Protein AF-0000000080110038 (afdb_homodimer)

Secondary structure (DSSP, 8-state):
--------------------------HHHHHHHHSTT--GGGTHHHHB--GGGEEEPPSSTTEEEE-SSEEEEEEEEE-SSTT-EEEEEEEEE-S-HHHHHHHHHHHHHHHHHHTT--TTBPPEEEEE-SSTTS-EEEE---SEEHHHHHHHHGGGEE--SSS----TT------TT-EEHHHHHHHHHHHHHHHHHHHHTTEE-S---GGGEEE-TT--EEE---TT-EE--STT--------GGGPPTT--HHHHHH----HHHHHHHHHHHHHHHHHT-------SHHHHHHHHHH---TTS-HHHHHHHHHTT-SSGGGSPPHHHHHHHHHHHHHTT-TTHHHHHHHHHHHHHHHHHHHHHHHHGGGS-----/--------------------------HHHHHHHHSTT--GGGTHHHHB--GGGEEEPPSSTTEEEE-SSEEEEEEEEE-SSTT-EEEEEEEEE-S-HHHHHHHHHHHHHHHHHHTT--TTBPPEEEEE-SSTTS-EEEE---SEEHHHHHHHHGGGEE--SSS----TT------TT-EEHHHHHHHHHHHHHHHHHHHHTTEE-S---GGGEEE-TT--EEE---TT-EE--STT----S---GGGPPTT--HHHHHH----HHHHHHHHHHHHHHHHHT-------SHHHHHHHHHH----SS-HHHHHHHHHTT-SSGGGSPPHHHHHHHHHHHHHTT-TTHHHHHHHHHHHHHHHHHHHHHHHHGGGS-----

Solvent-accessible surface area (backbone atoms only — not comparable to full-atom values): 41569 Å² total; per-residue (Å²): 137,82,79,77,78,78,75,78,75,76,80,72,78,71,69,67,74,66,75,66,68,70,75,69,67,62,74,59,54,68,52,39,66,57,41,89,69,65,51,62,71,81,44,38,86,73,27,57,45,63,69,87,34,54,41,68,46,70,85,89,82,17,67,73,47,76,56,98,52,29,42,30,30,35,26,34,38,37,48,75,52,74,84,45,68,41,77,27,27,34,38,35,40,46,89,43,68,72,32,36,52,33,48,51,47,21,50,45,51,42,53,59,42,58,76,62,71,49,50,27,39,56,49,62,54,28,30,25,63,91,43,76,81,60,39,34,43,30,25,62,63,61,68,45,32,42,35,60,50,46,68,71,31,54,87,63,53,42,80,54,70,89,77,57,67,65,34,80,79,58,70,88,76,58,61,62,94,57,36,36,40,65,50,53,46,50,49,53,27,39,52,25,47,30,53,32,51,34,48,74,72,35,35,32,49,72,53,58,41,41,76,34,24,27,26,34,66,66,70,45,47,22,43,46,71,45,49,66,39,40,71,56,53,69,87,80,65,54,50,64,63,64,65,57,75,90,68,57,52,61,40,49,26,67,52,38,76,75,57,23,37,78,45,68,40,36,43,33,26,11,46,24,52,38,50,49,23,60,28,50,67,51,62,86,71,83,34,72,41,71,66,45,44,53,51,49,52,74,77,42,70,57,71,60,50,57,70,68,54,51,53,51,40,52,38,24,62,43,86,55,54,84,63,25,60,50,40,62,52,43,29,50,54,34,48,54,57,36,43,55,45,11,80,52,43,53,58,50,51,50,52,53,40,52,54,47,35,52,52,54,53,51,52,43,49,59,64,51,61,47,67,63,74,74,71,86,121,136,79,79,76,76,77,74,76,73,74,79,72,79,69,68,68,75,66,75,65,68,69,74,70,69,61,72,59,56,68,53,38,65,57,38,92,71,64,50,62,72,82,44,38,84,73,26,56,44,64,67,86,34,55,42,70,45,70,84,88,82,17,68,73,47,75,59,96,54,28,43,30,29,36,25,36,39,37,48,73,52,72,85,46,69,40,75,25,26,33,35,35,42,48,87,46,67,71,34,37,53,32,48,51,47,20,48,46,52,43,54,59,43,56,77,62,71,50,51,25,39,56,48,65,54,31,29,27,64,89,44,78,83,60,37,33,44,31,26,62,62,63,67,46,32,41,34,59,49,46,66,72,31,53,87,64,53,42,80,53,70,87,78,57,66,65,33,79,79,56,69,87,76,56,59,62,92,56,38,36,40,65,50,53,46,51,50,52,28,39,51,24,46,30,52,33,52,33,50,75,71,35,34,33,48,74,53,59,41,40,75,32,25,27,25,34,65,66,69,45,48,23,42,45,72,45,50,65,38,41,70,56,54,72,91,80,67,51,51,65,62,63,62,56,76,90,69,57,52,60,40,48,27,68,52,38,76,75,55,21,38,78,44,69,42,34,43,33,25,12,46,26,51,39,49,48,24,58,28,50,67,51,65,86,71,82,34,70,42,71,67,46,46,53,53,49,49,74,76,44,69,57,72,61,49,56,70,68,54,52,52,51,39,52,39,24,61,44,86,54,54,84,63,25,59,49,40,61,51,45,30,50,53,34,49,54,56,38,45,54,44,11,81,54,42,52,57,50,52,51,52,53,40,52,53,46,35,52,51,54,54,50,52,43,49,60,64,51,60,44,67,65,72,76,72,85,121

Radius of gyration: 30.17 Å; Cα contacts (8 Å, |Δi|>4): 1160; chains: 2; bounding box: 78×91×101 Å

Structure (mmCIF, N/CA/C/O backbone):
data_AF-0000000080110038-model_v1
#
loop_
_entity.id
_entity.type
_entity.pdbx_description
1 polymer 'Protein kinase domain-containing protein'
#
loop_
_atom_site.group_PDB
_atom_site.id
_atom_site.type_symbol
_atom_site.label_atom_id
_atom_site.label_alt_id
_atom_site.label_comp_id
_atom_site.label_asym_id
_atom_site.label_entity_id
_atom_site.label_seq_id
_atom_site.pdbx_PDB_ins_code
_atom_site.Cartn_x
_atom_site.Cartn_y
_atom_site.Cartn_z
_atom_site.occupancy
_atom_site.B_iso_or_equiv
_atom_site.auth_seq_id
_atom_site.auth_comp_id
_atom_site.auth_asym_id
_atom_site.auth_atom_id
_atom_site.pdbx_PDB_model_num
ATOM 1 N N . MET A 1 1 ? 53.844 -10.695 28.797 1 21.86 1 MET A N 1
ATOM 2 C CA . MET A 1 1 ? 53.062 -9.789 27.969 1 21.86 1 MET A CA 1
ATOM 3 C C . MET A 1 1 ? 51.594 -10.203 27.922 1 21.86 1 MET A C 1
ATOM 5 O O . MET A 1 1 ? 51.25 -11.141 27.203 1 21.86 1 MET A O 1
ATOM 9 N N . GLN A 1 2 ? 50.812 -10.141 28.859 1 22.25 2 GLN A N 1
ATOM 10 C CA . GLN A 1 2 ? 49.688 -10.859 29.438 1 22.25 2 GLN A CA 1
ATOM 11 C C . GLN A 1 2 ? 48.375 -10.438 28.766 1 22.25 2 GLN A C 1
ATOM 13 O O . GLN A 1 2 ? 48.031 -9.25 28.75 1 22.25 2 GLN A O 1
ATOM 18 N N . CYS A 1 3 ? 47.844 -11.117 27.672 1 21.92 3 CYS A N 1
ATOM 19 C CA . CYS A 1 3 ? 46.719 -10.867 26.75 1 21.92 3 CYS A CA 1
ATOM 20 C C . CYS A 1 3 ? 45.406 -10.711 27.5 1 21.92 3 CYS A C 1
ATOM 22 O O . CYS A 1 3 ? 45 -11.625 28.203 1 21.92 3 CYS A O 1
ATOM 24 N N . ARG A 1 4 ? 45.094 -9.531 27.984 1 19.7 4 ARG A N 1
ATOM 25 C CA . ARG A 1 4 ? 43.969 -9.266 28.875 1 19.7 4 ARG A CA 1
ATOM 26 C C . ARG A 1 4 ? 42.688 -9.844 28.312 1 19.7 4 ARG A C 1
ATOM 28 O O . ARG A 1 4 ? 42.375 -9.641 27.141 1 19.7 4 ARG A O 1
ATOM 35 N N . LYS A 1 5 ? 42.094 -10.812 28.922 1 21.44 5 LYS A N 1
ATOM 36 C CA . LYS A 1 5 ? 40.875 -11.648 28.859 1 21.44 5 LYS A CA 1
ATOM 37 C C . LYS A 1 5 ? 39.625 -10.789 28.812 1 21.44 5 LYS A C 1
ATOM 39 O O . LYS A 1 5 ? 39.344 -10.047 29.75 1 21.44 5 LYS A O 1
ATOM 44 N N . TYR A 1 6 ? 39.281 -10.047 27.688 1 19.58 6 TYR A N 1
ATOM 45 C CA . TYR A 1 6 ? 38.188 -9.102 27.594 1 19.58 6 TYR A CA 1
ATOM 46 C C . TYR A 1 6 ? 36.875 -9.711 28.109 1 19.58 6 TYR A C 1
ATOM 48 O O . TYR A 1 6 ? 36.531 -10.836 27.75 1 19.58 6 TYR A O 1
ATOM 56 N N . ALA A 1 7 ? 36.531 -9.453 29.281 1 20.72 7 ALA A N 1
ATOM 57 C CA . ALA A 1 7 ? 35.375 -9.906 30.062 1 20.72 7 ALA A CA 1
ATOM 58 C C . ALA A 1 7 ? 34.094 -9.875 29.25 1 20.72 7 ALA A C 1
ATOM 60 O O . ALA A 1 7 ? 33.844 -8.922 28.516 1 20.72 7 ALA A O 1
ATOM 61 N N . ALA A 1 8 ? 33.438 -10.977 28.938 1 22.22 8 ALA A N 1
ATOM 62 C CA . ALA A 1 8 ? 32.188 -11.359 28.281 1 22.22 8 ALA A CA 1
ATOM 63 C C . ALA A 1 8 ? 31.016 -10.578 28.844 1 22.22 8 ALA A C 1
ATOM 65 O O . ALA A 1 8 ? 30.625 -10.75 30 1 22.22 8 ALA A O 1
ATOM 66 N N . ILE A 1 9 ? 31.062 -9.289 28.875 1 21.86 9 ILE A N 1
ATOM 67 C CA . ILE A 1 9 ? 29.922 -8.656 29.547 1 21.86 9 ILE A CA 1
ATOM 68 C C . ILE A 1 9 ? 28.625 -9.305 29.078 1 21.86 9 ILE A C 1
ATOM 70 O O . ILE A 1 9 ? 28.422 -9.508 27.875 1 21.86 9 ILE A O 1
ATOM 74 N N . LYS A 1 10 ? 27.953 -9.977 29.922 1 24.2 10 LYS A N 1
ATOM 75 C CA . LYS A 1 10 ? 26.672 -10.672 29.969 1 24.2 10 LYS A CA 1
ATOM 76 C C . LYS A 1 10 ? 25.562 -9.828 29.344 1 24.2 10 LYS A C 1
ATOM 78 O O . LYS A 1 10 ? 25.453 -8.633 29.609 1 24.2 10 LYS A O 1
ATOM 83 N N . SER A 1 11 ? 25.172 -10.172 28.141 1 22.53 11 SER A N 1
ATOM 84 C CA . SER A 1 11 ? 24.219 -9.617 27.188 1 22.53 11 SER A CA 1
ATOM 85 C C . SER A 1 11 ? 22.922 -9.211 27.875 1 22.53 11 SER A C 1
ATOM 87 O O . SER A 1 11 ? 22.234 -10.055 28.453 1 22.53 11 SER A O 1
ATOM 89 N N . ASN A 1 12 ? 22.891 -8.195 28.672 1 23.95 12 ASN A N 1
ATOM 90 C CA . ASN A 1 12 ? 21.719 -7.668 29.359 1 23.95 12 ASN A CA 1
ATOM 91 C C . ASN A 1 12 ? 20.453 -7.836 28.516 1 23.95 12 ASN A C 1
ATOM 93 O O . ASN A 1 12 ? 20.484 -7.707 27.297 1 23.95 12 ASN A O 1
ATOM 97 N N . ASP A 1 13 ? 19.438 -8.383 29.109 1 24.17 13 ASP A N 1
ATOM 98 C CA . ASP A 1 13 ? 18.078 -8.828 28.797 1 24.17 13 ASP A CA 1
ATOM 99 C C . ASP A 1 13 ? 17.266 -7.715 28.156 1 24.17 13 ASP A C 1
ATOM 101 O O . ASP A 1 13 ? 16.781 -6.812 28.844 1 24.17 13 ASP A O 1
ATOM 105 N N . VAL A 1 14 ? 17.766 -7.012 27.297 1 25.16 14 VAL A N 1
ATOM 106 C CA . VAL A 1 14 ? 16.938 -5.93 26.781 1 25.16 14 VAL A CA 1
ATOM 107 C C . VAL A 1 14 ? 15.531 -6.461 26.484 1 25.16 14 VAL A C 1
ATOM 109 O O . VAL A 1 14 ? 15.352 -7.312 25.609 1 25.16 14 VAL A O 1
ATOM 112 N N . GLU A 1 15 ? 14.766 -6.508 27.516 1 25.23 15 GLU A N 1
ATOM 113 C CA . GLU A 1 15 ? 13.344 -6.805 27.406 1 25.23 15 GLU A CA 1
ATOM 114 C C . GLU A 1 15 ? 12.742 -6.188 26.141 1 25.23 15 GLU A C 1
ATOM 116 O O . GLU A 1 15 ? 12.961 -5.008 25.859 1 25.23 15 GLU A O 1
ATOM 121 N N . MET A 1 16 ? 12.719 -6.941 25.234 1 24.08 16 MET A N 1
ATOM 122 C CA . MET A 1 16 ? 12.07 -6.516 24 1 24.08 16 MET A CA 1
ATOM 123 C C . MET A 1 16 ? 10.867 -5.633 24.297 1 24.08 16 MET A C 1
ATOM 125 O O . MET A 1 16 ? 9.984 -6.012 25.078 1 24.08 16 MET A O 1
ATOM 129 N N . PRO A 1 17 ? 11.055 -4.363 24.281 1 23.19 17 PRO A N 1
ATOM 130 C CA . PRO A 1 17 ? 9.875 -3.588 24.672 1 23.19 17 PRO A CA 1
ATOM 131 C C . PRO A 1 17 ? 8.57 -4.172 24.125 1 23.19 17 PRO A C 1
ATOM 133 O O . PRO A 1 17 ? 8.555 -4.715 23.016 1 23.19 17 PRO A O 1
ATOM 136 N N . LYS A 1 18 ? 7.719 -4.672 24.969 1 24.03 18 LYS A N 1
ATOM 137 C CA . LYS A 1 18 ? 6.344 -5.098 24.719 1 24.03 18 LYS A CA 1
ATOM 138 C C . LYS A 1 18 ? 5.668 -4.199 23.688 1 24.03 18 LYS A C 1
ATOM 140 O O . LYS A 1 18 ? 5.777 -2.973 23.75 1 24.03 18 LYS A O 1
ATOM 145 N N . ILE A 1 19 ? 5.66 -4.723 22.578 1 24.39 19 ILE A N 1
ATOM 146 C CA . ILE A 1 19 ? 4.77 -4.031 21.656 1 24.39 19 ILE A CA 1
ATOM 147 C C . ILE A 1 19 ? 3.566 -3.479 22.422 1 24.39 19 ILE A C 1
ATOM 149 O O . ILE A 1 19 ? 2.793 -4.238 23 1 24.39 19 ILE A O 1
ATOM 153 N N . GLN A 1 20 ? 3.809 -2.5 23.188 1 24.52 20 GLN A N 1
ATOM 154 C CA . GLN A 1 20 ? 2.674 -1.902 23.891 1 24.52 20 GLN A CA 1
ATOM 155 C C . GLN A 1 20 ? 1.391 -2.047 23.078 1 24.52 20 GLN A C 1
ATOM 157 O O . GLN A 1 20 ? 1.378 -1.779 21.875 1 24.52 20 GLN A O 1
ATOM 162 N N . GLY A 1 21 ? 0.607 -2.979 23.484 1 25.91 21 GLY A N 1
ATOM 163 C CA . GLY A 1 21 ? -0.788 -3.059 23.078 1 25.91 21 GLY A CA 1
ATOM 164 C C . GLY A 1 21 ? -1.398 -1.705 22.766 1 25.91 21 GLY A C 1
ATOM 165 O O . GLY A 1 21 ? -1.297 -0.773 23.562 1 25.91 21 GLY A O 1
ATOM 166 N N . GLU A 1 22 ? -1.108 -1.292 21.578 1 28.08 22 GLU A N 1
ATOM 167 C CA . GLU A 1 22 ? -1.799 -0.032 21.328 1 28.08 22 GLU A CA 1
ATOM 168 C C . GLU A 1 22 ? -3.09 0.066 22.125 1 28.08 22 GLU A C 1
ATOM 170 O O . GLU A 1 22 ? -3.898 -0.865 22.141 1 28.08 22 GLU A O 1
ATOM 175 N N . ASP A 1 23 ? -3 0.612 23.219 1 27.19 23 ASP A N 1
ATOM 176 C CA . ASP A 1 23 ? -4.207 1.062 23.906 1 27.19 23 ASP A CA 1
ATOM 177 C C . ASP A 1 23 ? -5.316 1.393 22.906 1 27.19 23 ASP A C 1
ATOM 179 O O . ASP A 1 23 ? -5.148 2.266 22.062 1 27.19 23 ASP A O 1
ATOM 183 N N . ASN A 1 24 ? -5.891 0.31 22.422 1 28.8 24 ASN A N 1
ATOM 184 C CA . ASN A 1 24 ? -7.156 0.442 21.703 1 28.8 24 ASN A CA 1
ATOM 185 C C . ASN A 1 24 ? -8.016 1.562 22.281 1 28.8 24 ASN A C 1
ATOM 187 O O . ASN A 1 24 ? -8.688 1.37 23.297 1 28.8 24 ASN A O 1
ATOM 191 N N . PRO A 1 25 ? -7.477 2.617 22.531 1 29.38 25 PRO A N 1
ATOM 192 C CA . PRO A 1 25 ? -8.445 3.518 23.156 1 29.38 25 PRO A CA 1
ATOM 193 C C . PRO A 1 25 ? -9.883 3.232 22.734 1 29.38 25 PRO A C 1
ATOM 195 O O . PRO A 1 25 ? -10.109 2.637 21.672 1 29.38 25 PRO A O 1
ATOM 198 N N . SER A 1 26 ? -10.984 3.564 23.531 1 28.95 26 SER A N 1
ATOM 199 C CA . SER A 1 26 ? -12.359 3.117 23.75 1 28.95 26 SER A CA 1
ATOM 200 C C . SER A 1 26 ? -13.148 3.107 22.453 1 28.95 26 SER A C 1
ATOM 202 O O . SER A 1 26 ? -13.008 4.012 21.625 1 28.95 26 SER A O 1
ATOM 204 N N . GLU A 1 27 ? -13.664 1.996 21.938 1 33.22 27 GLU A N 1
ATOM 205 C CA . GLU A 1 27 ? -14.93 1.735 21.266 1 33.22 27 GLU A CA 1
ATOM 206 C C . GLU A 1 27 ? -15.898 2.904 21.438 1 33.22 27 GLU A C 1
ATOM 208 O O . GLU A 1 27 ? -16.75 3.141 20.578 1 33.22 27 GLU A O 1
ATOM 213 N N . GLU A 1 28 ? -15.641 3.531 22.5 1 32.41 28 GLU A N 1
ATOM 214 C CA . GLU A 1 28 ? -16.594 4.562 22.906 1 32.41 28 GLU A CA 1
ATOM 215 C C . GLU A 1 28 ? -16.453 5.812 22.047 1 32.41 28 GLU A C 1
ATOM 217 O O . GLU A 1 28 ? -17.453 6.434 21.672 1 32.41 28 GLU A O 1
ATOM 222 N N . ILE A 1 29 ? -15.242 6.145 21.734 1 34.75 29 ILE A N 1
ATOM 223 C CA . ILE A 1 29 ? -15.117 7.41 21.031 1 34.75 29 ILE A CA 1
ATOM 224 C C . ILE A 1 29 ? -15.477 7.215 19.562 1 34.75 29 ILE A C 1
ATOM 226 O O . ILE A 1 29 ? -16.047 8.109 18.922 1 34.75 29 ILE A O 1
ATOM 230 N N . SER A 1 30 ? -14.945 6.094 18.969 1 34.97 30 SER A N 1
ATOM 231 C CA . SER A 1 30 ? -15.273 5.812 17.578 1 34.97 30 SER A CA 1
ATOM 232 C C . SER A 1 30 ? -16.781 5.801 17.359 1 34.97 30 SER A C 1
ATOM 234 O O . SER A 1 30 ? -17.266 6.285 16.328 1 34.97 30 SER A O 1
ATOM 236 N N . THR A 1 31 ? -17.438 5.199 18.281 1 34.62 31 THR A N 1
ATOM 237 C CA . THR A 1 31 ? -18.906 5.188 18.266 1 34.62 31 THR A CA 1
ATOM 238 C C . THR A 1 31 ? -19.453 6.594 18.484 1 34.62 31 THR A C 1
ATOM 240 O O . THR A 1 31 ? -20.531 6.922 17.984 1 34.62 31 THR A O 1
ATOM 243 N N . LYS A 1 32 ? -18.719 7.344 19.172 1 35.5 32 LYS A N 1
ATOM 244 C CA . LYS A 1 32 ? -19.328 8.625 19.547 1 35.5 32 LYS A CA 1
ATOM 245 C C . LYS A 1 32 ? -19.328 9.594 18.375 1 35.5 32 LYS A C 1
ATOM 247 O O . LYS A 1 32 ? -20.234 10.406 18.234 1 35.5 32 LYS A O 1
ATOM 252 N N . VAL A 1 33 ? -18.312 9.609 17.609 1 37.69 33 VAL A N 1
ATOM 253 C CA . VAL A 1 33 ? -18.297 10.586 16.516 1 37.69 33 VAL A CA 1
ATOM 254 C C . VAL A 1 33 ? -19.344 10.203 15.469 1 37.69 33 VAL A C 1
ATOM 256 O O . VAL A 1 33 ? -19.891 11.07 14.781 1 37.69 33 VAL A O 1
ATOM 259 N N . ALA A 1 34 ? -19.438 8.914 15.148 1 35.72 34 ALA A N 1
ATOM 260 C CA . ALA A 1 34 ? -20.391 8.453 14.148 1 35.72 34 ALA A CA 1
ATOM 261 C C . ALA A 1 34 ? -21.812 8.906 14.492 1 35.72 34 ALA A C 1
ATOM 263 O O . ALA A 1 34 ? -22.688 8.93 13.625 1 35.72 34 ALA A O 1
ATOM 264 N N . ASP A 1 35 ? -22.203 8.727 15.688 1 37.09 35 ASP A N 1
ATOM 265 C CA . ASP A 1 35 ? -23.578 9.102 16.016 1 37.09 35 ASP A CA 1
ATOM 266 C C . ASP A 1 35 ? -23.75 10.617 15.961 1 37.09 35 ASP A C 1
ATOM 268 O O . ASP A 1 35 ? -22.969 11.367 16.547 1 37.09 35 ASP A O 1
ATOM 272 N N . ASN A 1 36 ? -24.188 11.172 14.766 1 44.72 36 ASN A N 1
ATOM 273 C CA . ASN A 1 36 ? -24.703 12.539 14.688 1 44.72 36 ASN A CA 1
ATOM 274 C C . ASN A 1 36 ? -24.938 13.133 16.078 1 44.72 36 ASN A C 1
ATOM 276 O O . ASN A 1 36 ? -25.719 14.078 16.219 1 44.72 36 ASN A O 1
ATOM 280 N N . LYS A 1 37 ? -24.453 12.375 17.062 1 54.19 37 LYS A N 1
ATOM 281 C CA . LYS A 1 37 ? -24.891 12.805 18.391 1 54.19 37 LYS A CA 1
ATOM 282 C C . LYS A 1 37 ? -23.812 13.625 19.078 1 54.19 37 LYS A C 1
ATOM 284 O O . LYS A 1 37 ? -23.906 13.906 20.281 1 54.19 37 LYS A O 1
ATOM 289 N N . ILE A 1 38 ? -22.641 13.938 18.172 1 65.44 38 ILE A N 1
ATOM 290 C CA . ILE A 1 38 ? -21.656 14.719 18.906 1 65.44 38 ILE A CA 1
ATOM 291 C C . ILE A 1 38 ? -21.969 16.203 18.781 1 65.44 38 ILE A C 1
ATOM 293 O O . ILE A 1 38 ? -22.203 16.703 17.672 1 65.44 38 ILE A O 1
ATOM 297 N N . SER A 1 39 ? -22.203 16.703 19.828 1 82.75 39 SER A N 1
ATOM 298 C CA . SER A 1 39 ? -22.5 18.141 19.906 1 82.75 39 SER A CA 1
ATOM 299 C C . SER A 1 39 ? -21.359 18.906 20.547 1 82.75 39 SER A C 1
ATOM 301 O O . SER A 1 39 ? -20.609 18.359 21.359 1 82.75 39 SER A O 1
ATOM 303 N N . TYR A 1 40 ? -21.141 20.062 20.016 1 87.62 40 TYR A N 1
ATOM 304 C CA . TYR A 1 40 ? -20.125 20.938 20.578 1 87.62 40 TYR A CA 1
ATOM 305 C C . TYR A 1 40 ? -20.312 21.125 22.078 1 87.62 40 TYR A C 1
ATOM 307 O O . TYR A 1 40 ? -19.375 21.438 22.797 1 87.62 40 TYR A O 1
ATOM 315 N N . GLU A 1 41 ? -21.453 20.828 22.516 1 87.62 41 GLU A N 1
ATOM 316 C CA . GLU A 1 41 ? -21.75 21.016 23.922 1 87.62 41 GLU A CA 1
ATOM 317 C C . GLU A 1 41 ? -20.859 20.141 24.812 1 87.62 41 GLU A C 1
ATOM 319 O O . GLU A 1 41 ? -20.5 20.531 25.906 1 87.62 41 GLU A O 1
ATOM 324 N N . GLN A 1 42 ? -20.531 19.047 24.297 1 88.81 42 GLN A N 1
ATOM 325 C CA . GLN A 1 42 ? -19.688 18.125 25.062 1 88.81 42 GLN A CA 1
ATOM 326 C C . GLN A 1 42 ? -18.25 18.672 25.172 1 88.81 42 GLN A C 1
ATOM 328 O O . GLN A 1 42 ? -17.5 18.25 26.062 1 88.81 42 GLN A O 1
ATOM 333 N N . TYR A 1 43 ? -17.953 19.641 24.312 1 90.62 43 TYR A N 1
ATOM 334 C CA . TYR A 1 43 ? -16.578 20.141 24.266 1 90.62 43 TYR A CA 1
ATOM 335 C C . TYR A 1 43 ? -16.516 21.578 24.75 1 90.62 43 TYR A C 1
ATOM 337 O O . TYR A 1 43 ? -15.422 22.141 24.891 1 90.62 43 TYR A O 1
ATOM 345 N N . ARG A 1 44 ? -17.609 22.156 25.078 1 90.19 44 ARG A N 1
ATOM 346 C CA . ARG A 1 44 ? -17.703 23.578 25.422 1 90.19 44 ARG A CA 1
ATOM 347 C C . ARG A 1 44 ? -16.844 23.906 26.641 1 90.19 44 ARG A C 1
ATOM 349 O O . ARG A 1 44 ? -16.156 24.938 26.672 1 90.19 44 ARG A O 1
ATOM 356 N N . GLU A 1 45 ? -16.891 23.094 27.641 1 88.56 45 GLU A N 1
ATOM 357 C CA . GLU A 1 45 ? -16.141 23.344 28.859 1 88.56 45 GLU A CA 1
ATOM 358 C C . GLU A 1 45 ? -14.641 23.375 28.578 1 88.56 45 GLU A C 1
ATOM 360 O O . GLU A 1 45 ? -13.906 24.172 29.172 1 88.56 45 GLU A O 1
ATOM 365 N N . ARG A 1 46 ? -14.281 22.594 27.703 1 89.75 46 ARG A N 1
ATOM 366 C CA . ARG A 1 46 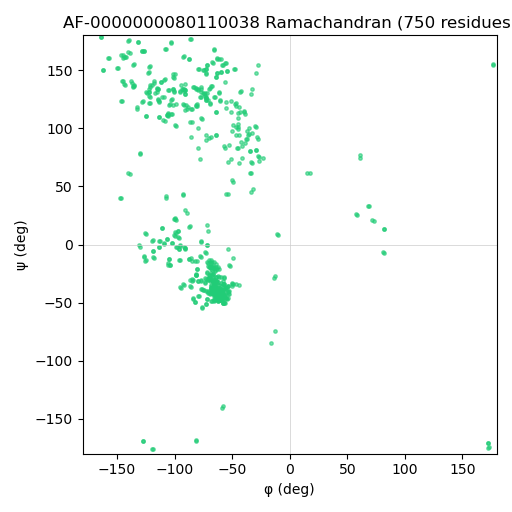? -12.867 22.422 27.422 1 89.75 46 ARG A CA 1
ATOM 367 C C . ARG A 1 46 ? -12.367 23.484 26.453 1 89.75 46 ARG A C 1
ATOM 369 O O . ARG A 1 46 ? -11.227 23.938 26.547 1 89.75 46 ARG A O 1
ATOM 376 N N . PHE A 1 47 ? -13.273 23.984 25.531 1 92.88 47 PHE A N 1
ATOM 377 C CA . PHE A 1 47 ? -12.703 24.703 24.406 1 92.88 47 PHE A CA 1
ATOM 378 C C . PHE A 1 47 ? -13.336 26.078 24.266 1 92.88 47 PHE A C 1
ATOM 380 O O . PHE A 1 47 ? -12.82 26.938 23.531 1 92.88 47 PHE A O 1
ATOM 387 N N . GLU A 1 48 ? -14.359 26.344 24.969 1 93 48 GLU A N 1
ATOM 388 C CA . GLU A 1 48 ? -15 27.641 24.812 1 93 48 GLU A CA 1
ATOM 389 C C . GLU A 1 48 ? -14.133 28.766 25.375 1 93 48 GLU A C 1
ATOM 391 O O . GLU A 1 48 ? -13.609 28.641 26.484 1 93 48 GLU A O 1
ATOM 396 N N . ILE A 1 49 ? -14 29.797 24.641 1 91.12 49 ILE A N 1
ATOM 397 C CA . ILE A 1 49 ? -13.234 30.969 25.031 1 91.12 49 ILE A CA 1
ATOM 398 C C . ILE A 1 49 ? -14.141 32.188 25.062 1 91.12 49 ILE A C 1
ATOM 400 O O . ILE A 1 49 ? -14.992 32.375 24.188 1 91.12 49 ILE A O 1
ATOM 404 N N . ASP A 1 50 ? -13.945 32.938 26.062 1 90.12 50 ASP A N 1
ATOM 405 C CA . ASP A 1 50 ? -14.656 34.219 26.094 1 90.12 50 ASP A CA 1
ATOM 406 C C . ASP A 1 50 ? -14.141 35.188 25.016 1 90.12 50 ASP A C 1
ATOM 408 O O . ASP A 1 50 ? -12.93 35.344 24.859 1 90.12 50 ASP A O 1
ATOM 412 N N . ARG A 1 51 ? -15.062 35.812 24.375 1 90.88 51 ARG A N 1
ATOM 413 C CA . ARG A 1 51 ? -14.711 36.688 23.25 1 90.88 51 ARG A CA 1
ATOM 414 C C . ARG A 1 51 ? -13.758 37.781 23.688 1 90.88 51 ARG A C 1
ATOM 416 O O . ARG A 1 51 ? -12.891 38.219 22.922 1 90.88 51 ARG A O 1
ATOM 423 N N . GLU A 1 52 ? -13.797 38.25 24.859 1 89.31 52 GLU A N 1
ATOM 424 C CA . GLU A 1 52 ? -13.008 39.344 25.375 1 89.31 52 GLU A CA 1
ATOM 425 C C . GLU A 1 52 ? -11.531 39 25.5 1 89.31 52 GLU A C 1
ATOM 427 O O . GLU A 1 52 ? -10.672 39.875 25.531 1 89.31 52 GLU A O 1
ATOM 432 N N . ARG A 1 53 ? -11.297 37.719 25.5 1 90.44 53 ARG A N 1
ATOM 433 C CA . ARG A 1 53 ? -9.93 37.281 25.672 1 90.44 53 ARG A CA 1
ATOM 434 C C . ARG A 1 53 ? -9.172 37.25 24.359 1 90.44 53 ARG A C 1
ATOM 436 O O . ARG A 1 53 ? -7.957 37.062 24.328 1 90.44 53 ARG A O 1
ATOM 443 N N . LEU A 1 54 ? -9.898 37.375 23.297 1 91.06 54 LEU A N 1
ATOM 444 C CA . LEU A 1 54 ? -9.297 37.281 21.984 1 91.06 54 LEU A CA 1
ATOM 445 C C . LEU A 1 54 ? -9.188 38.688 21.344 1 91.06 54 LEU A C 1
ATOM 447 O O . LEU A 1 54 ? -10.195 39.375 21.188 1 91.06 54 LEU A O 1
ATOM 451 N N . LYS A 1 55 ? -7.969 39.094 21.031 1 89.75 55 LYS A N 1
ATOM 452 C CA . LYS A 1 55 ? -7.738 40.375 20.375 1 89.75 55 LYS A CA 1
ATOM 453 C C . LYS A 1 55 ? -7.016 40.188 19.047 1 89.75 55 LYS A C 1
ATOM 455 O O . LYS A 1 55 ? -5.898 39.656 19.016 1 89.75 55 LYS A O 1
ATOM 460 N N . ILE A 1 56 ? -7.609 40.625 18.031 1 86.75 56 ILE A N 1
ATOM 461 C CA . ILE A 1 56 ? -6.988 40.562 16.719 1 86.75 56 ILE A CA 1
ATOM 462 C C . ILE A 1 56 ? -5.84 41.562 16.625 1 86.75 56 ILE A C 1
ATOM 464 O O . ILE A 1 56 ? -5.992 42.719 17.016 1 86.75 56 ILE A O 1
ATOM 468 N N . VAL A 1 57 ? -4.75 41.062 16.312 1 81.88 57 VAL A N 1
ATOM 469 C CA . VAL A 1 57 ? -3.6 41.938 16.141 1 81.88 57 VAL A CA 1
ATOM 470 C C . VAL A 1 57 ? -3.879 42.938 15.023 1 81.88 57 VAL A C 1
ATOM 472 O O . VAL A 1 57 ? -4.43 42.594 13.984 1 81.88 57 VAL A O 1
ATOM 475 N N . PRO A 1 58 ? -3.758 44.219 15.328 1 71 58 PRO A N 1
ATOM 476 C CA . PRO A 1 58 ? -4.113 45.281 14.367 1 71 58 PRO A CA 1
ATOM 477 C C . PRO A 1 58 ? -3.506 45.031 12.984 1 71 58 PRO A C 1
ATOM 479 O O . PRO A 1 58 ? -2.465 44.375 12.867 1 71 58 PRO A O 1
ATOM 482 N N . ILE A 1 59 ? -4.285 45.594 11.812 1 60.62 59 ILE A N 1
ATOM 483 C CA . ILE A 1 59 ? -3.963 45.594 10.391 1 60.62 59 ILE A CA 1
ATOM 484 C C . ILE A 1 59 ? -2.691 46.406 10.148 1 60.62 59 ILE A C 1
ATOM 486 O O . ILE A 1 59 ? -2.404 47.344 10.891 1 60.62 59 ILE A O 1
ATOM 490 N N . PRO A 1 60 ? -1.965 46.094 8.812 1 56.12 60 PRO A N 1
ATOM 491 C CA . PRO A 1 60 ? -2.014 45.188 7.66 1 56.12 60 PRO A CA 1
ATOM 492 C C . PRO A 1 60 ? -1.443 43.812 7.973 1 56.12 60 PRO A C 1
ATOM 494 O O . PRO A 1 60 ? -1.603 42.875 7.18 1 56.12 60 PRO A O 1
ATOM 497 N N . MET A 1 61 ? -0.838 43.719 9.094 1 52.44 61 MET A N 1
ATOM 498 C CA . MET A 1 61 ? 0.121 42.656 9.328 1 52.44 61 MET A CA 1
ATOM 499 C C . MET A 1 61 ? -0.579 41.406 9.852 1 52.44 61 MET A C 1
ATOM 501 O O . MET A 1 61 ? 0.067 40.375 10.102 1 52.44 61 MET A O 1
ATOM 505 N N . ASN A 1 62 ? -2.027 41.375 9.688 1 69.94 62 ASN A N 1
ATOM 506 C CA . ASN A 1 62 ? -2.57 40.375 10.602 1 69.94 62 ASN A CA 1
ATOM 507 C C . ASN A 1 62 ? -3.309 39.25 9.844 1 69.94 62 ASN A C 1
ATOM 509 O O . ASN A 1 62 ? -3.715 38.25 10.445 1 69.94 62 ASN A O 1
ATOM 513 N N . LYS A 1 63 ? -3.377 39.531 8.539 1 79.44 63 LYS A N 1
ATOM 514 C CA . LYS A 1 63 ? -4.094 38.5 7.793 1 79.44 63 LYS A CA 1
ATOM 515 C C . LYS A 1 63 ? -3.16 37.344 7.402 1 79.44 63 LYS A C 1
ATOM 517 O O . LYS A 1 63 ? -2.137 37.562 6.754 1 79.44 63 LYS A O 1
ATOM 522 N N . LEU A 1 64 ? -3.432 36.25 7.891 1 82.19 64 LEU A N 1
ATOM 523 C CA . LEU A 1 64 ? -2.613 35.062 7.617 1 82.19 64 LEU A CA 1
ATOM 524 C C . LEU A 1 64 ? -3.057 34.406 6.328 1 82.19 64 LEU A C 1
ATOM 526 O O . LEU A 1 64 ? -2.25 33.75 5.656 1 82.19 64 LEU A O 1
ATOM 530 N N . GLY A 1 65 ? -4.273 34.5 6.02 1 78.44 65 GLY A N 1
ATOM 531 C CA . GLY A 1 65 ? -4.797 33.875 4.816 1 78.44 65 GLY A CA 1
ATOM 532 C C . GLY A 1 65 ? -6.297 34.031 4.664 1 78.44 65 GLY A C 1
ATOM 533 O O . GLY A 1 65 ? -6.996 34.344 5.633 1 78.44 65 GLY A O 1
ATOM 534 N N . GLU A 1 66 ? -6.707 33.969 3.404 1 76.94 66 GLU A N 1
ATOM 535 C CA . GLU A 1 66 ? -8.133 34 3.096 1 76.94 66 GLU A CA 1
ATOM 536 C C . GLU A 1 66 ? -8.531 32.812 2.195 1 76.94 66 GLU A C 1
ATOM 538 O O . GLU A 1 66 ? -7.832 32.5 1.229 1 76.94 66 GLU A O 1
ATOM 543 N N . GLY A 1 67 ? -9.492 32.062 2.713 1 67.12 67 GLY A N 1
ATOM 544 C CA . GLY A 1 67 ? -10.031 30.984 1.907 1 67.12 67 GLY A CA 1
ATOM 545 C C . GLY A 1 67 ? -11.516 31.125 1.637 1 67.12 67 GLY A C 1
ATOM 546 O O . GLY A 1 67 ? -12.109 32.156 1.92 1 67.12 67 GLY A O 1
ATOM 547 N N . TYR A 1 68 ? -12.062 30.094 0.968 1 65.44 68 TYR A N 1
ATOM 548 C CA . TYR A 1 68 ? -13.469 30.047 0.576 1 65.44 68 TYR A CA 1
ATOM 549 C C . TYR A 1 68 ? -14.375 30.203 1.787 1 65.44 68 TYR A C 1
ATOM 551 O O . TYR A 1 68 ? -15.406 30.891 1.714 1 65.44 68 TYR A O 1
ATOM 559 N N . PHE A 1 69 ? -13.93 29.812 2.92 1 70.5 69 PHE A N 1
ATOM 560 C CA . PHE A 1 69 ? -14.859 29.703 4.039 1 70.5 69 PHE A CA 1
ATOM 561 C C . PHE A 1 69 ? -14.641 30.844 5.027 1 70.5 69 PHE A C 1
ATOM 563 O O . PHE A 1 69 ? -15.5 31.125 5.867 1 70.5 69 PHE A O 1
ATOM 570 N N . GLY A 1 70 ? -13.477 31.484 4.918 1 76.38 70 GLY A N 1
ATOM 571 C CA . GLY A 1 70 ? -13.273 32.562 5.887 1 76.38 70 GLY A CA 1
ATOM 572 C C . GLY A 1 70 ? -11.875 33.156 5.84 1 76.38 70 GLY A C 1
ATOM 573 O O . GLY A 1 70 ? -11.117 32.875 4.902 1 76.38 70 GLY A O 1
ATOM 574 N N . ILE A 1 71 ? -11.742 34.031 6.828 1 82.12 71 ILE A N 1
ATOM 575 C CA . ILE A 1 71 ? -10.477 34.75 6.918 1 82.12 71 ILE A CA 1
ATOM 576 C C . ILE A 1 71 ? -9.758 34.375 8.219 1 82.12 71 ILE A C 1
ATOM 578 O O . ILE A 1 71 ? -10.391 34.25 9.266 1 82.12 71 ILE A O 1
ATOM 582 N N . THR A 1 72 ? -8.492 34.125 8.07 1 87.62 72 THR A N 1
ATOM 583 C CA . THR A 1 72 ? -7.668 33.781 9.227 1 87.62 72 THR A CA 1
ATOM 584 C C . THR A 1 72 ? -6.773 34.969 9.609 1 87.62 72 THR A C 1
ATOM 586 O O . THR A 1 72 ? -6.133 35.562 8.75 1 87.62 72 THR A O 1
ATOM 589 N N . TYR A 1 73 ? -6.781 35.25 10.93 1 88.81 73 TYR A N 1
ATOM 590 C CA . TYR A 1 73 ? -6.016 36.375 11.453 1 88.81 73 TYR A CA 1
ATOM 591 C C . TYR A 1 73 ? -5.016 35.906 12.5 1 88.81 73 TYR A C 1
ATOM 593 O O . TYR A 1 73 ? -5.234 34.875 13.172 1 88.81 73 TYR A O 1
ATOM 601 N N . ARG A 1 74 ? -3.992 36.719 12.555 1 91.38 74 ARG A N 1
ATOM 602 C CA . ARG A 1 74 ? -3.168 36.625 13.758 1 91.38 74 ARG A CA 1
ATOM 603 C C . ARG A 1 74 ? -3.85 37.312 14.938 1 91.38 74 ARG A C 1
ATOM 605 O O . ARG A 1 74 ? -4.43 38.375 14.789 1 91.38 74 ARG A O 1
ATOM 612 N N . ALA A 1 75 ? -3.842 36.688 16.047 1 91.25 75 ALA A N 1
ATOM 613 C CA . ALA A 1 75 ? -4.52 37.219 17.219 1 91.25 75 ALA A CA 1
ATOM 614 C C . ALA A 1 75 ? -3.736 36.906 18.5 1 91.25 75 ALA A C 1
ATOM 616 O O . ALA A 1 75 ? -2.803 36.125 18.484 1 91.25 75 ALA A O 1
ATOM 617 N N . GLU A 1 76 ? -4.078 37.656 19.469 1 91.25 76 GLU A N 1
ATOM 618 C CA . GLU A 1 76 ? -3.551 37.438 20.812 1 91.25 76 GLU A CA 1
ATOM 619 C C . GLU A 1 76 ? -4.637 36.938 21.75 1 91.25 76 GLU A C 1
ATOM 621 O O . GLU A 1 76 ? -5.734 37.5 21.797 1 91.25 76 GLU A O 1
ATOM 626 N N . LEU A 1 77 ? -4.363 35.844 22.391 1 91.19 77 LEU A N 1
ATOM 627 C CA . LEU A 1 77 ? -5.258 35.281 23.391 1 91.19 77 LEU A CA 1
ATOM 628 C C . LEU A 1 77 ? -4.738 35.562 24.797 1 91.19 77 LEU A C 1
ATOM 630 O O . LEU A 1 77 ? -3.578 35.281 25.109 1 91.19 77 LEU A O 1
ATOM 634 N N . THR A 1 78 ? -5.574 36.156 25.547 1 88.56 78 THR A N 1
ATOM 635 C CA . THR A 1 78 ? -5.172 36.5 26.906 1 88.56 78 THR A CA 1
ATOM 636 C C . THR A 1 78 ? -5.723 35.469 27.906 1 88.56 78 THR A C 1
ATOM 638 O O . THR A 1 78 ? -6.75 34.844 27.656 1 88.56 78 THR A O 1
ATOM 641 N N . ARG A 1 79 ? -4.941 35.281 28.906 1 79.56 79 ARG A N 1
ATOM 642 C CA . ARG A 1 79 ? -5.449 34.5 30.031 1 79.56 79 ARG A CA 1
ATOM 643 C C . ARG A 1 79 ? -6.301 35.375 30.953 1 79.56 79 ARG A C 1
ATOM 645 O O . ARG A 1 79 ? -6.746 36.438 30.562 1 79.56 79 ARG A O 1
ATOM 652 N N . ASN A 1 80 ? -6.594 34.781 32.156 1 69.75 80 ASN A N 1
ATOM 653 C CA . ASN A 1 80 ? -7.289 35.562 33.188 1 69.75 80 ASN A CA 1
ATOM 654 C C . ASN A 1 80 ? -6.5 36.812 33.562 1 69.75 80 ASN A C 1
ATOM 656 O O . ASN A 1 80 ? -7.082 37.875 33.781 1 69.75 80 ASN A O 1
ATOM 660 N N . ASN A 1 81 ? -5.219 36.562 33.5 1 68.81 81 ASN A N 1
ATOM 661 C CA . ASN A 1 81 ? -4.332 37.719 33.656 1 68.81 81 ASN A CA 1
ATOM 662 C C . ASN A 1 81 ? -4.008 38.344 32.312 1 68.81 81 ASN A C 1
ATOM 664 O O . ASN A 1 81 ? -3.383 37.719 31.453 1 68.81 81 ASN A O 1
ATOM 668 N N . PRO A 1 82 ? -4.387 39.531 32.062 1 70.75 82 PRO A N 1
ATOM 669 C CA . PRO A 1 82 ? -4.242 40.188 30.766 1 70.75 82 PRO A CA 1
ATOM 670 C C . PRO A 1 82 ? -2.785 40.344 30.344 1 70.75 82 PRO A C 1
ATOM 672 O O . PRO A 1 82 ? -2.5 40.562 29.156 1 70.75 82 PRO A O 1
ATOM 675 N N . ASP A 1 83 ? -1.97 40.25 31.281 1 76.81 83 ASP A N 1
ATOM 676 C CA . ASP A 1 83 ? -0.564 40.469 30.953 1 76.81 83 ASP A CA 1
ATOM 677 C C . ASP A 1 83 ? 0.07 39.219 30.328 1 76.81 83 ASP A C 1
ATOM 679 O O . ASP A 1 83 ? 1.158 39.312 29.766 1 76.81 83 ASP A O 1
ATOM 683 N N . VAL A 1 84 ? -0.607 38.25 30.469 1 80.94 84 VAL A N 1
ATOM 684 C CA . VAL A 1 84 ? -0.097 37.031 29.875 1 80.94 84 VAL A CA 1
ATOM 685 C C . VAL A 1 84 ? -0.831 36.719 28.578 1 80.94 84 VAL A C 1
ATOM 687 O O . VAL A 1 84 ? -2.041 36.5 28.578 1 80.94 84 VAL A O 1
ATOM 690 N N . LYS A 1 85 ? -0.02 36.844 27.469 1 85.69 85 LYS A N 1
ATOM 691 C CA . LYS A 1 85 ? -0.644 36.719 26.156 1 85.69 85 LYS A CA 1
ATOM 692 C C . LYS A 1 85 ? 0.019 35.594 25.344 1 85.69 85 LYS A C 1
ATOM 694 O O . LYS A 1 85 ? 1.193 35.281 25.547 1 85.69 85 LYS A O 1
ATOM 699 N N . LEU A 1 86 ? -0.795 35 24.547 1 88 86 LEU A N 1
ATOM 700 C CA . LEU A 1 86 ? -0.341 34 23.609 1 88 86 LEU A CA 1
ATOM 701 C C . LEU A 1 86 ? -0.737 34.344 22.188 1 88 86 LEU A C 1
ATOM 703 O O . LEU A 1 86 ? -1.871 34.75 21.938 1 88 86 LEU A O 1
ATOM 707 N N . LEU A 1 87 ? 0.252 34.25 21.297 1 88.06 87 LEU A N 1
ATOM 708 C CA . LEU A 1 87 ? -0.072 34.469 19.891 1 88.06 87 LEU A CA 1
ATOM 709 C C . LEU A 1 87 ? -0.761 33.25 19.297 1 88.06 87 LEU A C 1
ATOM 711 O O . LEU A 1 87 ? -0.295 32.125 19.484 1 88.06 87 LEU A O 1
ATOM 715 N N . VAL A 1 88 ? -1.9 33.5 18.594 1 91.06 88 VAL A N 1
ATOM 716 C CA . VAL A 1 88 ? -2.707 32.406 18.031 1 91.06 88 VAL A CA 1
ATOM 717 C C . VAL A 1 88 ? -3.209 32.812 16.641 1 91.06 88 VAL A C 1
ATOM 719 O O . VAL A 1 88 ? -2.996 33.969 16.219 1 91.06 88 VAL A O 1
ATOM 722 N N . ALA A 1 89 ? -3.686 31.844 15.906 1 92.06 89 ALA A N 1
ATOM 723 C CA . ALA A 1 89 ? -4.445 32.094 14.688 1 92.06 89 ALA A CA 1
ATOM 724 C C . ALA A 1 89 ? -5.945 31.953 14.938 1 92.06 89 ALA A C 1
ATOM 726 O O . ALA A 1 89 ? -6.371 31.094 15.711 1 92.06 89 ALA A O 1
ATOM 727 N N . THR A 1 90 ? -6.691 32.781 14.305 1 91.69 90 THR A N 1
ATOM 728 C CA . THR A 1 90 ? -8.141 32.688 14.445 1 91.69 90 THR A CA 1
ATOM 729 C C . THR A 1 90 ? -8.828 32.875 13.102 1 91.69 90 THR A C 1
ATOM 731 O O . THR A 1 90 ? -8.375 33.656 12.258 1 91.69 90 THR A O 1
ATOM 734 N N . LYS A 1 91 ? -9.828 32.094 12.93 1 89.88 91 LYS A N 1
ATOM 735 C CA . LYS A 1 91 ? -10.617 32.094 11.695 1 89.88 91 LYS A CA 1
ATOM 736 C C . LYS A 1 91 ? -12.086 32.375 11.977 1 89.88 91 LYS A C 1
ATOM 738 O O . LYS A 1 91 ? -12.656 31.828 12.922 1 89.88 91 LYS A O 1
ATOM 743 N N . ARG A 1 92 ? -12.594 33.25 11.266 1 86.88 92 ARG A N 1
ATOM 744 C CA . ARG A 1 92 ? -14.016 33.594 11.336 1 86.88 92 ARG A CA 1
ATOM 745 C C . ARG A 1 92 ? -14.703 33.312 10 1 86.88 92 ARG A C 1
ATOM 747 O O . ARG A 1 92 ? -14.109 33.5 8.938 1 86.88 92 ARG A O 1
ATOM 754 N N . ALA A 1 93 ? -15.93 32.75 10.117 1 80.75 93 ALA A N 1
ATOM 755 C CA . ALA A 1 93 ? -16.688 32.5 8.891 1 80.75 93 ALA A CA 1
ATOM 756 C C . ALA A 1 93 ? -17.25 33.812 8.32 1 80.75 93 ALA A C 1
ATOM 758 O O . ALA A 1 93 ? -17.547 34.75 9.07 1 80.75 93 ALA A O 1
ATOM 759 N N . HIS A 1 94 ? -17.359 33.781 7.039 1 77 94 HIS A N 1
ATOM 760 C CA . HIS A 1 94 ? -18.125 34.844 6.414 1 77 94 HIS A CA 1
ATOM 761 C C . HIS A 1 94 ? -19.578 34.844 6.879 1 77 94 HIS A C 1
ATOM 763 O O . HIS A 1 94 ? -20.062 33.812 7.398 1 77 94 HIS A O 1
ATOM 769 N N . GLU A 1 95 ? -20.281 35.906 6.746 1 71.75 95 GLU A N 1
ATOM 770 C CA . GLU A 1 95 ? -21.578 36.125 7.375 1 71.75 95 GLU A CA 1
ATOM 771 C C . GLU A 1 95 ? -22.656 35.281 6.738 1 71.75 95 GLU A C 1
ATOM 773 O O . GLU A 1 95 ? -23.844 35.375 7.102 1 71.75 95 GLU A O 1
ATOM 778 N N . LYS A 1 96 ? -22.297 34.312 6.039 1 78.56 96 LYS A N 1
ATOM 779 C CA . LYS A 1 96 ? -23.312 33.406 5.473 1 78.56 96 LYS A CA 1
ATOM 780 C C . LYS A 1 96 ? -23.547 32.188 6.363 1 78.56 96 LYS A C 1
ATOM 782 O O . LYS A 1 96 ? -22.594 31.625 6.898 1 78.56 96 LYS A O 1
ATOM 787 N N . LYS A 1 97 ? -24.797 31.891 6.492 1 78.62 97 LYS A N 1
ATOM 788 C CA . LYS A 1 97 ? -25.219 30.812 7.391 1 78.62 97 LYS A CA 1
ATOM 789 C C . LYS A 1 97 ? -24.484 29.516 7.066 1 78.62 97 LYS A C 1
ATOM 791 O O . LYS A 1 97 ? -24.016 28.812 7.969 1 78.62 97 LYS A O 1
ATOM 796 N N . TYR A 1 98 ? -24.438 29.234 5.824 1 77.75 98 TYR A N 1
ATOM 797 C CA . TYR A 1 98 ? -23.828 27.969 5.434 1 77.75 98 TYR A CA 1
ATOM 798 C C . TYR A 1 98 ? -22.344 27.938 5.789 1 77.75 98 TYR A C 1
ATOM 800 O O . TYR A 1 98 ? -21.797 26.891 6.152 1 77.75 98 TYR A O 1
ATOM 808 N N . LYS A 1 99 ? -21.75 29.031 5.762 1 80.38 99 LYS A N 1
ATOM 809 C CA . LYS A 1 99 ? -20.328 29.125 6.109 1 80.38 99 LYS A CA 1
ATOM 810 C C . LYS A 1 99 ? -20.125 28.984 7.617 1 80.38 99 LYS A C 1
ATOM 812 O O . LYS A 1 99 ? -19.141 28.391 8.062 1 80.38 99 LYS A O 1
ATOM 817 N N . GLN A 1 100 ? -21.094 29.469 8.32 1 82.19 100 GLN A N 1
ATOM 818 C CA . GLN A 1 100 ? -21.047 29.297 9.766 1 82.19 100 GLN A CA 1
ATOM 819 C C . GLN A 1 100 ? -21.188 27.828 10.156 1 82.19 100 GLN A C 1
ATOM 821 O O . GLN A 1 100 ? -20.516 27.359 11.086 1 82.19 100 GLN A O 1
ATOM 826 N N . GLU A 1 101 ? -21.969 27.203 9.445 1 82.75 101 GLU A N 1
ATOM 827 C CA . GLU A 1 101 ? -22.172 25.781 9.703 1 82.75 101 GLU A CA 1
ATOM 828 C C . GLU A 1 101 ? -20.906 24.984 9.422 1 82.75 101 GLU A C 1
ATOM 830 O O . GLU A 1 101 ? -20.578 24.047 10.164 1 82.75 101 GLU A O 1
ATOM 835 N N . ILE A 1 102 ? -20.281 25.344 8.414 1 82.75 102 ILE A N 1
ATOM 836 C CA . ILE A 1 102 ? -19.062 24.656 8.039 1 82.75 102 ILE A CA 1
ATOM 837 C C . ILE A 1 102 ? -17.984 24.906 9.102 1 82.75 102 ILE A C 1
ATOM 839 O O . ILE A 1 102 ? -17.25 23.984 9.469 1 82.75 102 ILE A O 1
ATOM 843 N N . LEU A 1 103 ? -17.922 26.109 9.539 1 86.69 103 LEU A N 1
ATOM 844 C CA . LEU A 1 103 ? -16.953 26.422 10.578 1 86.69 103 LEU A CA 1
ATOM 845 C C . LEU A 1 103 ? -17.25 25.641 11.859 1 86.69 103 LEU A C 1
ATOM 847 O O . LEU A 1 103 ? -16.312 25.172 12.516 1 86.69 103 LEU A O 1
ATOM 851 N N . MET A 1 104 ? -18.484 25.516 12.188 1 87 104 MET A N 1
ATOM 852 C CA . MET A 1 104 ? -18.875 24.766 13.375 1 87 104 MET A CA 1
ATOM 853 C C . MET A 1 104 ? -18.484 23.297 13.234 1 87 104 MET A C 1
ATOM 855 O O . MET A 1 104 ? -18.062 22.656 14.203 1 87 104 MET A O 1
ATOM 859 N N . LYS A 1 105 ? -18.656 22.828 12.086 1 84.69 105 LYS A N 1
ATOM 860 C CA . LYS A 1 105 ? -18.25 21.453 11.82 1 84.69 105 LYS A CA 1
ATOM 861 C C . LYS A 1 105 ? -16.734 21.297 11.977 1 84.69 105 LYS A C 1
ATOM 863 O O . LYS A 1 105 ? -16.266 20.297 12.531 1 84.69 105 LYS A O 1
ATOM 868 N N . GLU A 1 106 ? -16.078 22.234 11.438 1 88.62 106 GLU A N 1
ATOM 869 C CA . GLU A 1 106 ? -14.617 22.219 11.562 1 88.62 106 GLU A CA 1
ATOM 870 C C . GLU A 1 106 ? -14.195 22.203 13.031 1 88.62 106 GLU A C 1
ATOM 872 O O . GLU A 1 106 ? -13.297 21.469 13.414 1 88.62 106 GLU A O 1
ATOM 877 N N . ILE A 1 107 ? -14.844 23.031 13.781 1 90.31 107 ILE A N 1
ATOM 878 C CA . ILE A 1 107 ? -14.562 23.109 15.211 1 90.31 107 ILE A CA 1
ATOM 879 C C . ILE A 1 107 ? -14.797 21.734 15.859 1 90.31 107 ILE A C 1
ATOM 881 O O . ILE A 1 107 ? -13.945 21.234 16.594 1 90.31 107 ILE A O 1
ATOM 885 N N . LEU A 1 108 ? -15.867 21.172 15.547 1 88.5 108 LEU A N 1
ATOM 886 C CA . LEU A 1 108 ? -16.219 19.891 16.141 1 88.5 108 LEU A CA 1
ATOM 887 C C . LEU A 1 108 ? -15.203 18.812 15.773 1 88.5 108 LEU A C 1
ATOM 889 O O . LEU A 1 108 ? -14.773 18.047 16.625 1 88.5 108 LEU A O 1
ATOM 893 N N . VAL A 1 109 ? -14.859 18.781 14.547 1 87.88 109 VAL A N 1
ATOM 894 C CA . VAL A 1 109 ? -13.883 17.812 14.07 1 87.88 109 VAL A CA 1
ATOM 895 C C . VAL A 1 109 ? -12.562 18 14.812 1 87.88 109 VAL A C 1
ATOM 897 O O . VAL A 1 109 ? -11.961 17.016 15.273 1 87.88 109 VAL A O 1
ATOM 900 N N . MET A 1 110 ? -12.156 19.188 14.938 1 91.19 110 MET A N 1
ATOM 901 C CA . MET A 1 110 ? -10.875 19.469 15.57 1 91.19 110 MET A CA 1
ATOM 902 C C . MET A 1 110 ? -10.93 19.156 17.062 1 91.19 110 MET A C 1
ATOM 904 O O . MET A 1 110 ? -9.938 18.75 17.656 1 91.19 110 MET A O 1
ATOM 908 N N . CYS A 1 111 ? -12.102 19.328 17.656 1 90.12 111 CYS A N 1
ATOM 909 C CA . CYS A 1 111 ? -12.266 18.938 19.047 1 90.12 111 CYS A CA 1
ATOM 910 C C . CYS A 1 111 ? -12.125 17.438 19.234 1 90.12 111 CYS A C 1
ATOM 912 O O . CYS A 1 111 ? -11.477 16.969 20.172 1 90.12 111 CYS A O 1
ATOM 914 N N . VAL A 1 112 ? -12.688 16.781 18.375 1 86.38 112 VAL A N 1
ATOM 915 C CA . VAL A 1 112 ? -12.586 15.32 18.406 1 86.38 112 VAL A CA 1
ATOM 916 C C . VAL A 1 112 ? -11.133 14.891 18.234 1 86.38 112 VAL A C 1
ATOM 918 O O . VAL A 1 112 ? -10.648 14 18.938 1 86.38 112 VAL A O 1
ATOM 921 N N . MET A 1 113 ? -10.516 15.516 17.359 1 87.62 113 MET A N 1
ATOM 922 C CA . MET A 1 113 ? -9.117 15.211 17.078 1 87.62 113 MET A CA 1
ATOM 923 C C . MET A 1 113 ? -8.227 15.531 18.281 1 87.62 113 MET A C 1
ATOM 925 O O . MET A 1 113 ? -7.211 14.875 18.5 1 87.62 113 MET A O 1
ATOM 929 N N . ALA A 1 114 ? -8.641 16.484 18.953 1 87.81 114 ALA A N 1
ATOM 930 C CA . ALA A 1 114 ? -7.855 16.922 20.109 1 87.81 114 ALA A CA 1
ATOM 931 C C . ALA A 1 114 ? -7.809 15.852 21.188 1 87.81 114 ALA A C 1
ATOM 933 O O . ALA A 1 114 ? -6.922 15.867 22.047 1 87.81 114 ALA A O 1
ATOM 934 N N . ASP A 1 115 ? -8.711 14.984 21.188 1 85.06 115 ASP A N 1
ATOM 935 C CA . ASP A 1 115 ? -8.695 13.867 22.125 1 85.06 115 ASP A CA 1
ATOM 936 C C . ASP A 1 115 ? -7.52 12.93 21.844 1 85.06 115 ASP A C 1
ATOM 938 O O . ASP A 1 115 ? -7.066 12.219 22.734 1 85.06 115 ASP A O 1
ATOM 942 N N . ARG A 1 116 ? -7.055 12.906 20.641 1 84.88 116 ARG A N 1
ATOM 943 C CA . ARG A 1 116 ? -5.875 12.156 20.219 1 84.88 116 ARG A CA 1
ATOM 944 C C . ARG A 1 116 ? -4.926 13.047 19.422 1 84.88 116 ARG A C 1
ATOM 946 O O . ARG A 1 116 ? -4.812 12.914 18.203 1 84.88 116 ARG A O 1
ATOM 953 N N . LYS A 1 117 ? -4.266 13.773 20.188 1 87.56 117 LYS A N 1
ATOM 954 C CA . LYS A 1 117 ? -3.436 14.797 19.562 1 87.56 117 LYS A CA 1
ATOM 955 C C . LYS A 1 117 ? -2.338 14.164 18.703 1 87.56 117 LYS A C 1
ATOM 957 O O . LYS A 1 117 ? -1.792 13.117 19.062 1 87.56 117 LYS A O 1
ATOM 962 N N . HIS A 1 118 ? -2.072 14.766 17.688 1 94.81 118 HIS A N 1
ATOM 963 C CA . HIS A 1 118 ? -1.019 14.359 16.766 1 94.81 118 HIS A CA 1
ATOM 964 C C . HIS A 1 118 ? -0.189 15.555 16.312 1 94.81 118 HIS A C 1
ATOM 966 O O . HIS A 1 118 ? -0.741 16.594 15.938 1 94.81 118 HIS A O 1
ATOM 972 N N . PRO A 1 119 ? 1.042 15.406 16.297 1 96.88 119 PRO A N 1
ATOM 973 C CA . PRO A 1 119 ? 1.916 16.562 16.062 1 96.88 119 PRO A CA 1
ATOM 974 C C . PRO A 1 119 ? 1.782 17.125 14.641 1 96.88 119 PRO A C 1
ATOM 976 O O . PRO A 1 119 ? 2.166 18.266 14.391 1 96.88 119 PRO A O 1
ATOM 979 N N . ASN A 1 120 ? 1.269 16.359 13.68 1 98.19 120 ASN A N 1
ATOM 980 C CA . ASN A 1 120 ? 1.177 16.828 12.297 1 98.19 120 ASN A CA 1
ATOM 981 C C . ASN A 1 120 ? -0.224 17.328 11.969 1 98.19 120 ASN A C 1
ATOM 983 O O . ASN A 1 120 ? -0.554 17.531 10.797 1 98.19 120 ASN A O 1
ATOM 987 N N . LEU A 1 121 ? -1.035 17.484 12.906 1 96.94 121 LEU A N 1
ATOM 988 C CA . LEU A 1 121 ? -2.344 18.125 12.758 1 96.94 121 LEU A CA 1
ATOM 989 C C . LEU A 1 121 ? -2.395 19.453 13.492 1 96.94 121 LEU A C 1
ATOM 991 O O . LEU A 1 121 ? -1.858 19.578 14.602 1 96.94 121 LEU A O 1
ATOM 995 N N . LEU A 1 122 ? -3.035 20.391 12.828 1 96.19 122 LEU A N 1
ATOM 996 C CA . LEU A 1 122 ? -3.191 21.703 13.453 1 96.19 122 LEU A CA 1
ATOM 997 C C . LEU A 1 122 ? -3.984 21.594 14.75 1 96.19 122 LEU A C 1
ATOM 999 O O . LEU A 1 122 ? -5.062 20.984 14.773 1 96.19 122 LEU A O 1
ATOM 1003 N N . ALA A 1 123 ? -3.506 22.156 15.766 1 94.69 123 ALA A N 1
ATOM 1004 C CA . ALA A 1 123 ? -4.129 22.016 17.078 1 94.69 123 ALA A CA 1
ATOM 1005 C C . ALA A 1 123 ? -5.133 23.125 17.344 1 94.69 123 ALA A C 1
ATOM 1007 O O . ALA A 1 123 ? -4.848 24.297 17.078 1 94.69 123 ALA A O 1
ATOM 1008 N N . ILE A 1 124 ? -6.266 22.75 17.797 1 93.75 124 ILE A N 1
ATOM 1009 C CA . ILE A 1 124 ? -7.258 23.719 18.25 1 93.75 124 ILE A CA 1
ATOM 1010 C C . ILE A 1 124 ? -6.902 24.203 19.656 1 93.75 124 ILE A C 1
ATOM 1012 O O . ILE A 1 124 ? -6.488 23.422 20.5 1 93.75 124 ILE A O 1
ATOM 1016 N N . VAL A 1 125 ? -6.969 25.484 19.781 1 92.44 125 VAL A N 1
ATOM 1017 C CA . VAL A 1 125 ? -6.785 26.094 21.094 1 92.44 125 VAL A CA 1
ATOM 1018 C C . VAL A 1 125 ? -8.141 26.312 21.75 1 92.44 125 VAL A C 1
ATOM 1020 O O . VAL A 1 125 ? -8.289 26.156 22.969 1 92.44 125 VAL A O 1
ATOM 1023 N N . GLY A 1 126 ? -9.062 26.656 20.953 1 92.81 126 GLY A N 1
ATOM 1024 C CA . GLY A 1 126 ? -10.422 26.875 21.438 1 92.81 126 GLY A CA 1
ATOM 1025 C C . GLY A 1 126 ? -11.344 27.453 20.375 1 92.81 126 GLY A C 1
ATOM 1026 O O . GLY A 1 126 ? -11.023 27.406 19.172 1 92.81 126 GLY A O 1
ATOM 1027 N N . ALA A 1 127 ? -12.547 27.844 20.859 1 93.88 127 ALA A N 1
ATOM 1028 C CA . ALA A 1 127 ? -13.539 28.422 19.953 1 93.88 127 ALA A CA 1
ATOM 1029 C C . ALA A 1 127 ? -14.43 29.422 20.688 1 93.88 127 ALA A C 1
ATOM 1031 O O . ALA A 1 127 ? -14.531 29.391 21.922 1 93.88 127 ALA A O 1
ATOM 1032 N N . ILE A 1 128 ? -14.883 30.312 19.969 1 92.94 128 ILE A N 1
ATOM 1033 C CA . ILE A 1 128 ? -15.875 31.266 20.453 1 92.94 128 ILE A CA 1
ATOM 1034 C C . ILE A 1 128 ? -17.188 31.062 19.719 1 92.94 128 ILE A C 1
ATOM 1036 O O . ILE A 1 128 ? -17.297 31.359 18.516 1 92.94 128 ILE A O 1
ATOM 1040 N N . THR A 1 129 ? -18.188 30.547 20.422 1 91.69 129 THR A N 1
ATOM 1041 C CA . THR A 1 129 ? -19.438 30.188 19.766 1 91.69 129 THR A CA 1
ATOM 1042 C C . THR A 1 129 ? -20.625 30.859 20.438 1 91.69 129 THR A C 1
ATOM 1044 O O . THR A 1 129 ? -21.766 30.531 20.172 1 91.69 129 THR A O 1
ATOM 1047 N N . SER A 1 130 ? -20.391 31.781 21.328 1 88.44 130 SER A N 1
ATOM 1048 C CA . SER A 1 130 ? -21.453 32.438 22.078 1 88.44 130 SER A CA 1
ATOM 1049 C C . SER A 1 130 ? -22.422 33.188 21.156 1 88.44 130 SER A C 1
ATOM 1051 O O . SER A 1 130 ? -23.625 33.219 21.438 1 88.44 130 SER A O 1
ATOM 1053 N N . ASN A 1 131 ? -21.922 33.781 20.125 1 85.81 131 ASN A N 1
ATOM 1054 C CA . ASN A 1 131 ? -22.734 34.375 19.062 1 85.81 131 ASN A CA 1
ATOM 1055 C C . ASN A 1 131 ? -22.703 33.531 17.797 1 85.81 131 ASN A C 1
ATOM 1057 O O . ASN A 1 131 ? -21.703 33.5 17.094 1 85.81 131 ASN A O 1
ATOM 1061 N N . PRO A 1 132 ? -23.828 32.938 17.484 1 79.19 132 PRO A N 1
ATOM 1062 C CA . PRO A 1 132 ? -23.859 32.031 16.344 1 79.19 132 PRO A CA 1
ATOM 1063 C C . PRO A 1 132 ? -23.516 32.719 15.023 1 79.19 132 PRO A C 1
ATOM 1065 O O . PRO A 1 132 ? -23.125 32.031 14.055 1 79.19 132 PRO A O 1
ATOM 1068 N N . MET A 1 133 ? -23.672 34.031 14.992 1 79.81 133 MET A N 1
ATOM 1069 C CA . MET A 1 133 ? -23.391 34.75 13.758 1 79.81 133 MET A CA 1
ATOM 1070 C C . MET A 1 133 ? -21.938 35.219 13.711 1 79.81 133 MET A C 1
ATOM 1072 O O . MET A 1 133 ? -21.484 35.75 12.695 1 79.81 133 MET A O 1
ATOM 1076 N N . GLU A 1 134 ? -21.25 34.969 14.773 1 84.25 134 GLU A N 1
ATOM 1077 C CA . GLU A 1 134 ? -19.859 35.375 14.852 1 84.25 134 GLU A CA 1
ATOM 1078 C C . GLU A 1 134 ? -19 34.281 15.508 1 84.25 134 GLU A C 1
ATOM 1080 O O . GLU A 1 134 ? -18.344 34.531 16.531 1 84.25 134 GLU A O 1
ATOM 1085 N N . THR A 1 135 ? -18.969 33.156 14.922 1 89.12 135 THR A N 1
ATOM 1086 C CA . THR A 1 135 ? -18.203 32.031 15.438 1 89.12 135 THR A CA 1
ATOM 1087 C C . THR A 1 135 ? -16.734 32.156 15.039 1 89.12 135 THR A C 1
ATOM 1089 O O . THR A 1 135 ? -16.422 32.562 13.906 1 89.12 135 THR A O 1
ATOM 1092 N N . TRP A 1 136 ? -15.844 31.922 16.062 1 91.5 136 TRP A N 1
ATOM 1093 C CA . TRP A 1 136 ? -14.406 31.953 15.836 1 91.5 136 TRP A CA 1
ATOM 1094 C C . TRP A 1 136 ? -13.766 30.625 16.219 1 91.5 136 TRP A C 1
ATOM 1096 O O . TRP A 1 136 ? -14.102 30.047 17.25 1 91.5 136 TRP A O 1
ATOM 1106 N N . ILE A 1 137 ? -12.945 30.156 15.375 1 92.94 137 ILE A N 1
ATOM 1107 C CA . ILE A 1 137 ? -12.062 29.062 15.773 1 92.94 137 ILE A CA 1
ATOM 1108 C C . ILE A 1 137 ? -10.664 29.609 16.078 1 92.94 137 ILE A C 1
ATOM 1110 O O . ILE A 1 137 ? -10.164 30.484 15.367 1 92.94 137 ILE A O 1
ATOM 1114 N N . VAL A 1 138 ? -10.078 29.219 17.141 1 92.12 138 VAL A N 1
ATOM 1115 C CA . VAL A 1 138 ? -8.742 29.625 17.562 1 92.12 138 VAL A CA 1
ATOM 1116 C C . VAL A 1 138 ? -7.797 28.422 17.531 1 92.12 138 VAL A C 1
ATOM 1118 O O . VAL A 1 138 ? -8.07 27.406 18.156 1 92.12 138 VAL A O 1
ATOM 1121 N N . THR A 1 139 ? -6.723 28.547 16.781 1 94.31 139 THR A N 1
ATOM 1122 C CA . THR A 1 139 ? -5.758 27.453 16.641 1 94.31 139 THR A CA 1
ATOM 1123 C C . THR A 1 139 ? -4.348 27.938 16.969 1 94.31 139 THR A C 1
ATOM 1125 O O . THR A 1 139 ? -4.121 29.141 17.156 1 94.31 139 THR A O 1
ATOM 1128 N N . GLU A 1 140 ? -3.439 27.016 17.156 1 94.19 140 GLU A N 1
ATOM 1129 C CA . GLU A 1 140 ? -2.031 27.391 17.25 1 94.19 140 GLU A CA 1
ATOM 1130 C C . GLU A 1 140 ? -1.581 28.172 16.031 1 94.19 140 GLU A C 1
ATOM 1132 O O . GLU A 1 140 ? -2.225 28.125 14.977 1 94.19 140 GLU A O 1
ATOM 1137 N N . LEU A 1 141 ? -0.548 28.938 16.234 1 90.69 141 LEU A N 1
ATOM 1138 C CA . LEU A 1 141 ? -0.022 29.75 15.141 1 90.69 141 LEU A CA 1
ATOM 1139 C C . LEU A 1 141 ? 1.06 28.984 14.375 1 90.69 141 LEU A C 1
ATOM 1141 O O . LEU A 1 141 ? 1.958 28.406 14.977 1 90.69 141 LEU A O 1
ATOM 1145 N N . ALA A 1 142 ? 0.968 28.922 13.078 1 91.94 142 ALA A N 1
ATOM 1146 C CA . ALA A 1 142 ? 2.004 28.391 12.188 1 91.94 142 ALA A CA 1
ATOM 1147 C C . ALA A 1 142 ? 2.672 29.531 11.406 1 91.94 142 ALA A C 1
ATOM 1149 O O . ALA A 1 142 ? 2.24 30.672 11.484 1 91.94 142 ALA A O 1
ATOM 1150 N N . ALA A 1 143 ? 3.742 29.234 10.766 1 89.75 143 ALA A N 1
ATOM 1151 C CA . ALA A 1 143 ? 4.484 30.266 10.039 1 89.75 143 ALA A CA 1
ATOM 1152 C C . ALA A 1 143 ? 3.785 30.625 8.727 1 89.75 143 ALA A C 1
ATOM 1154 O O . ALA A 1 143 ? 3.527 31.797 8.453 1 89.75 143 ALA A O 1
ATOM 1155 N N . THR A 1 144 ? 3.504 29.688 7.895 1 92.81 144 THR A N 1
ATOM 1156 C CA . THR A 1 144 ? 2.826 29.859 6.613 1 92.81 144 THR A CA 1
ATOM 1157 C C . THR A 1 144 ? 2.311 28.516 6.098 1 92.81 144 THR A C 1
ATOM 1159 O O . THR A 1 144 ? 2.361 27.516 6.809 1 92.81 144 THR A O 1
ATOM 1162 N N . ASP A 1 145 ? 1.658 28.547 4.98 1 93.5 145 ASP A N 1
ATOM 1163 C CA . ASP A 1 145 ? 1.289 27.281 4.348 1 93.5 145 ASP A CA 1
ATOM 1164 C C . ASP A 1 145 ? 2.406 26.781 3.438 1 93.5 145 ASP A C 1
ATOM 1166 O O . ASP A 1 145 ? 3.299 27.547 3.059 1 93.5 145 ASP A O 1
ATOM 1170 N N . LEU A 1 146 ? 2.383 25.5 3.143 1 95.88 146 LEU A N 1
ATOM 1171 C CA . LEU A 1 146 ? 3.457 24.844 2.4 1 95.88 146 LEU A CA 1
ATOM 1172 C C . LEU A 1 146 ? 3.512 25.359 0.965 1 95.88 146 LEU A C 1
ATOM 1174 O O . LEU A 1 146 ? 4.582 25.391 0.352 1 95.88 146 LEU A O 1
ATOM 1178 N N . LYS A 1 147 ? 2.34 25.734 0.382 1 93.94 147 LYS A N 1
ATOM 1179 C CA . LYS A 1 147 ? 2.326 26.328 -0.954 1 93.94 147 LYS A CA 1
ATOM 1180 C C . LYS A 1 147 ? 3.219 27.562 -1.018 1 93.94 147 LYS A C 1
ATOM 1182 O O . LYS A 1 147 ? 4.105 27.656 -1.871 1 93.94 147 LYS A O 1
ATOM 1187 N N . ASN A 1 148 ? 3.055 28.438 -0.13 1 93.12 148 ASN A N 1
ATOM 1188 C CA . ASN A 1 148 ? 3.828 29.672 -0.078 1 93.12 148 ASN A CA 1
ATOM 1189 C C . ASN A 1 148 ? 5.273 29.422 0.337 1 93.12 148 ASN A C 1
ATOM 1191 O O . ASN A 1 148 ? 6.195 30.062 -0.165 1 93.12 148 ASN A O 1
ATOM 1195 N N . TYR A 1 149 ? 5.465 28.547 1.262 1 95.19 149 TYR A N 1
ATOM 1196 C CA . TYR A 1 149 ? 6.809 28.219 1.717 1 95.19 149 TYR A CA 1
ATOM 1197 C C . TYR A 1 149 ? 7.672 27.734 0.56 1 95.19 149 TYR A C 1
ATOM 1199 O O . TYR A 1 149 ? 8.805 28.188 0.391 1 95.19 149 TYR A O 1
ATOM 1207 N N . ILE A 1 150 ? 7.117 26.781 -0.177 1 96 150 ILE A N 1
ATOM 1208 C CA . ILE A 1 150 ? 7.844 26.234 -1.319 1 96 150 ILE A CA 1
ATOM 1209 C C . ILE A 1 150 ? 8.094 27.328 -2.346 1 96 150 ILE A C 1
ATOM 1211 O O . ILE A 1 150 ? 9.195 27.453 -2.891 1 96 150 ILE A O 1
ATOM 1215 N N . GLY A 1 151 ? 7.105 28.109 -2.631 1 93.75 151 GLY A N 1
ATOM 1216 C CA . GLY A 1 151 ? 7.242 29.219 -3.568 1 93.75 151 GLY A CA 1
ATOM 1217 C C . GLY A 1 151 ? 8.367 30.172 -3.205 1 93.75 151 GLY A C 1
ATOM 1218 O O . GLY A 1 151 ? 9.086 30.641 -4.082 1 93.75 151 GLY A O 1
ATOM 1219 N N . LYS A 1 152 ? 8.57 30.406 -1.975 1 93.81 152 LYS A N 1
ATOM 1220 C CA . LYS A 1 152 ? 9.555 31.359 -1.486 1 93.81 152 LYS A CA 1
ATOM 1221 C C . LYS A 1 152 ? 10.961 30.766 -1.499 1 93.81 152 LYS A C 1
ATOM 1223 O O . LYS A 1 152 ? 11.938 31.5 -1.685 1 93.81 152 LYS A O 1
ATOM 1228 N N . ASN A 1 153 ? 11.047 29.484 -1.294 1 95.06 153 ASN A N 1
ATOM 1229 C CA . ASN A 1 153 ? 12.359 28.891 -1.05 1 95.06 153 ASN A CA 1
ATOM 1230 C C . ASN A 1 153 ? 12.828 28.047 -2.236 1 95.06 153 ASN A C 1
ATOM 1232 O O . ASN A 1 153 ? 13.945 27.531 -2.236 1 95.06 153 ASN A O 1
ATOM 1236 N N . ARG A 1 154 ? 12.062 27.938 -3.307 1 92.75 154 ARG A N 1
ATOM 1237 C CA . ARG A 1 154 ? 12.383 27.062 -4.422 1 92.75 154 ARG A CA 1
ATOM 1238 C C . ARG A 1 154 ? 13.625 27.547 -5.16 1 92.75 154 ARG A C 1
ATOM 1240 O O . ARG A 1 154 ? 14.336 26.75 -5.773 1 92.75 154 ARG A O 1
ATOM 1247 N N . THR A 1 155 ? 13.953 28.812 -5.129 1 92.06 155 THR A N 1
ATOM 1248 C CA . THR A 1 155 ? 15.086 29.375 -5.852 1 92.06 155 THR A CA 1
ATOM 1249 C C . THR A 1 155 ? 16.406 28.922 -5.234 1 92.06 155 THR A C 1
ATOM 1251 O O . THR A 1 155 ? 17.406 28.812 -5.934 1 92.06 155 THR A O 1
ATOM 1254 N N . ASN A 1 156 ? 16.469 28.641 -3.977 1 90.69 156 ASN A N 1
ATOM 1255 C CA . ASN A 1 156 ? 17.672 28.188 -3.283 1 90.69 156 ASN A CA 1
ATOM 1256 C C . ASN A 1 156 ? 17.594 26.703 -2.918 1 90.69 156 ASN A C 1
ATOM 1258 O O . ASN A 1 156 ? 18.047 26.297 -1.851 1 90.69 156 ASN A O 1
ATOM 1262 N N . PHE A 1 157 ? 17.078 25.984 -3.795 1 94.06 157 PHE A N 1
ATOM 1263 C CA . PHE A 1 157 ? 16.875 24.562 -3.549 1 94.06 157 PHE A CA 1
ATOM 1264 C C . PHE A 1 157 ? 18.203 23.812 -3.553 1 94.06 157 PHE A C 1
ATOM 1266 O O . PHE A 1 157 ? 19.016 23.969 -4.469 1 94.06 157 PHE A O 1
ATOM 1273 N N . ASP A 1 158 ? 18.406 23.016 -2.527 1 93.25 158 ASP A N 1
ATOM 1274 C CA . ASP A 1 158 ? 19.578 22.172 -2.412 1 93.25 158 ASP A CA 1
ATOM 1275 C C . ASP A 1 158 ? 19.266 20.734 -2.836 1 93.25 158 ASP A C 1
ATOM 1277 O O . ASP A 1 158 ? 18.734 19.953 -2.051 1 93.25 158 ASP A O 1
ATOM 1281 N N . ASP A 1 159 ? 19.688 20.328 -4.051 1 91.31 159 ASP A N 1
ATOM 1282 C CA . ASP A 1 159 ? 19.484 18.969 -4.551 1 91.31 159 ASP A CA 1
ATOM 1283 C C . ASP A 1 159 ? 20.469 18 -3.908 1 91.31 159 ASP A C 1
ATOM 1285 O O . ASP A 1 159 ? 21.625 17.938 -4.305 1 91.31 159 ASP A O 1
ATOM 1289 N N . MET A 1 160 ? 20 17.172 -3.057 1 88.56 160 MET A N 1
ATOM 1290 C CA . MET A 1 160 ? 20.844 16.25 -2.301 1 88.56 160 MET A CA 1
ATOM 1291 C C . MET A 1 160 ? 20.844 14.859 -2.938 1 88.56 160 MET A C 1
ATOM 1293 O O . MET A 1 160 ? 21.469 13.93 -2.414 1 88.56 160 MET A O 1
ATOM 1297 N N . LEU A 1 161 ? 20.125 14.562 -4.012 1 82.19 161 LEU A N 1
ATOM 1298 C CA . LEU A 1 161 ? 20 13.25 -4.637 1 82.19 161 LEU A CA 1
ATOM 1299 C C . LEU A 1 161 ? 21.156 12.977 -5.586 1 82.19 161 LEU A C 1
ATOM 1301 O O . LEU A 1 161 ? 21.516 11.828 -5.816 1 82.19 161 LEU A O 1
ATOM 1305 N N . SER A 1 162 ? 21.594 13.836 -6.465 1 66.31 162 SER A N 1
ATOM 1306 C CA . SER A 1 162 ? 22.594 13.68 -7.516 1 66.31 162 SER A CA 1
ATOM 1307 C C . SER A 1 162 ? 23.875 13.062 -6.973 1 66.31 162 SER A C 1
ATOM 1309 O O . SER A 1 162 ? 24.5 12.242 -7.645 1 66.31 162 SER A O 1
ATOM 1311 N N . GLY A 1 163 ? 24.297 13.281 -5.848 1 57.94 163 GLY A N 1
ATOM 1312 C CA . GLY A 1 163 ? 25.625 12.852 -5.445 1 57.94 163 GLY A CA 1
ATOM 1313 C C . GLY A 1 163 ? 25.641 12.109 -4.121 1 57.94 163 GLY A C 1
ATOM 1314 O O . GLY A 1 163 ? 26.703 11.711 -3.639 1 57.94 163 GLY A O 1
ATOM 1315 N N . ASN A 1 164 ? 24.547 11.945 -3.521 1 60.19 164 ASN A N 1
ATOM 1316 C CA . ASN A 1 164 ? 24.672 11.625 -2.104 1 60.19 164 ASN A CA 1
ATOM 1317 C C . ASN A 1 164 ? 24.375 10.156 -1.828 1 60.19 164 ASN A C 1
ATOM 1319 O O . ASN A 1 164 ? 23.375 9.617 -2.314 1 60.19 164 ASN A O 1
ATOM 1323 N N . HIS A 1 165 ? 25.406 9.562 -1.501 1 66.31 165 HIS A N 1
ATOM 1324 C CA . HIS A 1 165 ? 25.344 8.227 -0.927 1 66.31 165 HIS A CA 1
ATOM 1325 C C . HIS A 1 165 ? 24.812 8.266 0.506 1 66.31 165 HIS A C 1
ATOM 1327 O O . HIS A 1 165 ? 25 9.258 1.212 1 66.31 165 HIS A O 1
ATOM 1333 N N . LYS A 1 166 ? 24.188 7.375 0.875 1 72.75 166 LYS A N 1
ATOM 1334 C CA . LYS A 1 166 ? 23.766 7.207 2.266 1 72.75 166 LYS A CA 1
ATOM 1335 C C . LYS A 1 166 ? 24.938 7.465 3.219 1 72.75 166 LYS A C 1
ATOM 1337 O O . LYS A 1 166 ? 26.031 6.93 3.029 1 72.75 166 LYS A O 1
ATOM 1342 N N . THR A 1 167 ? 24.75 8.461 4.066 1 75.38 167 THR A N 1
ATOM 1343 C CA . THR A 1 167 ? 25.766 8.75 5.074 1 75.38 167 THR A CA 1
ATOM 1344 C C . THR A 1 167 ? 25.125 9.25 6.367 1 75.38 167 THR A C 1
ATOM 1346 O O . THR A 1 167 ? 24.125 9.969 6.328 1 75.38 167 THR A O 1
ATOM 1349 N N . ASP A 1 168 ? 25.672 8.812 7.406 1 78.88 168 ASP A N 1
ATOM 1350 C CA . ASP A 1 168 ? 25.141 9.211 8.711 1 78.88 168 ASP A CA 1
ATOM 1351 C C . ASP A 1 168 ? 25.469 10.672 9.016 1 78.88 168 ASP A C 1
ATOM 1353 O O . ASP A 1 168 ? 25.031 11.211 10.031 1 78.88 168 ASP A O 1
ATOM 1357 N N . GLU A 1 169 ? 26.156 11.289 8.102 1 82 169 GLU A N 1
ATOM 1358 C CA . GLU A 1 169 ? 26.5 12.695 8.281 1 82 169 GLU A CA 1
ATOM 1359 C C . GLU A 1 169 ? 25.328 13.602 7.918 1 82 169 GLU A C 1
ATOM 1361 O O . GLU A 1 169 ? 25.266 14.758 8.352 1 82 169 GLU A O 1
ATOM 1366 N N . ILE A 1 170 ? 24.516 13.086 7.191 1 88.25 170 ILE A N 1
ATOM 1367 C CA . ILE A 1 170 ? 23.359 13.867 6.789 1 88.25 170 ILE A CA 1
ATOM 1368 C C . ILE A 1 170 ? 22.406 14.023 7.973 1 88.25 170 ILE A C 1
ATOM 1370 O O . ILE A 1 170 ? 22.016 13.031 8.594 1 88.25 170 ILE A O 1
ATOM 1374 N N . THR A 1 171 ? 22.047 15.266 8.312 1 90.06 171 THR A N 1
ATOM 1375 C CA . THR A 1 171 ? 21.156 15.562 9.414 1 90.06 171 THR A CA 1
ATOM 1376 C C . THR A 1 171 ? 20.016 16.469 8.953 1 90.06 171 THR A C 1
ATOM 1378 O O . THR A 1 171 ? 20.078 17.047 7.871 1 90.06 171 THR A O 1
ATOM 1381 N N . ILE A 1 172 ? 19.078 16.562 9.758 1 93.81 172 ILE A N 1
ATOM 1382 C CA . ILE A 1 172 ? 17.953 17.453 9.477 1 93.81 172 ILE A CA 1
ATOM 1383 C C . ILE A 1 172 ? 18.359 18.906 9.664 1 93.81 172 ILE A C 1
ATOM 1385 O O . ILE A 1 172 ? 18.969 19.25 10.68 1 93.81 172 ILE A O 1
ATOM 1389 N N . ASN A 1 173 ? 18.109 19.688 8.695 1 91.75 173 ASN A N 1
ATOM 1390 C CA . ASN A 1 173 ? 18.359 21.125 8.773 1 91.75 173 ASN A CA 1
ATOM 1391 C C . ASN A 1 173 ? 17.125 21.891 9.266 1 91.75 173 ASN A C 1
ATOM 1393 O O . ASN A 1 173 ? 16.125 21.953 8.562 1 91.75 173 ASN A O 1
ATOM 1397 N N . ASP A 1 174 ? 17.234 22.594 10.375 1 90.69 174 ASP A N 1
ATOM 1398 C CA . ASP A 1 174 ? 16.094 23.25 11 1 90.69 174 ASP A CA 1
ATOM 1399 C C . ASP A 1 174 ? 15.992 24.719 10.555 1 90.69 174 ASP A C 1
ATOM 1401 O O . ASP A 1 174 ? 15.078 25.438 10.969 1 90.69 174 ASP A O 1
ATOM 1405 N N . GLU A 1 175 ? 16.891 25.125 9.766 1 92.75 175 GLU A N 1
ATOM 1406 C CA . GLU A 1 175 ? 16.812 26.5 9.289 1 92.75 175 GLU A CA 1
ATOM 1407 C C . GLU A 1 175 ? 15.578 26.719 8.414 1 92.75 175 GLU A C 1
ATOM 1409 O O . GLU A 1 175 ? 15.414 26.047 7.391 1 92.75 175 GLU A O 1
ATOM 1414 N N . TYR A 1 176 ? 14.812 27.688 8.742 1 94.62 176 TYR A N 1
ATOM 1415 C CA . TYR A 1 176 ? 13.5 27.891 8.141 1 94.62 176 TYR A CA 1
ATOM 1416 C C . TYR A 1 176 ? 13.625 28.297 6.68 1 94.62 176 TYR A C 1
ATOM 1418 O O . TYR A 1 176 ? 12.852 27.828 5.836 1 94.62 176 TYR A O 1
ATOM 1426 N N . ASN A 1 177 ? 14.617 29.141 6.336 1 94.94 177 ASN A N 1
ATOM 1427 C CA . ASN A 1 177 ? 14.703 29.703 4.992 1 94.94 177 ASN A CA 1
ATOM 1428 C C . ASN A 1 177 ? 15.586 28.859 4.082 1 94.94 177 ASN A C 1
ATOM 1430 O O . ASN A 1 177 ? 16.453 29.391 3.387 1 94.94 177 ASN A O 1
ATOM 1434 N N . THR A 1 178 ? 15.469 27.578 4.133 1 96.25 178 THR A N 1
ATOM 1435 C CA . THR A 1 178 ? 16.172 26.625 3.275 1 96.25 178 THR A CA 1
ATOM 1436 C C . THR A 1 178 ? 15.219 25.547 2.77 1 96.25 178 THR A C 1
ATOM 1438 O O . THR A 1 178 ? 14.172 25.297 3.381 1 96.25 178 THR A O 1
ATOM 1441 N N . LEU A 1 179 ? 15.578 25 1.702 1 96.62 179 LEU A N 1
ATOM 1442 C CA . LEU A 1 179 ? 14.797 23.922 1.099 1 96.62 179 LEU A CA 1
ATOM 1443 C C . LEU A 1 179 ? 15.711 22.922 0.401 1 96.62 179 LEU A C 1
ATOM 1445 O O . LEU A 1 179 ? 16.547 23.297 -0.418 1 96.62 179 LEU A O 1
ATOM 1449 N N . SER A 1 180 ? 15.648 21.672 0.766 1 96 180 SER A N 1
ATOM 1450 C CA . SER A 1 180 ? 16.484 20.625 0.183 1 96 180 SER A CA 1
ATOM 1451 C C . SER A 1 180 ? 15.648 19.406 -0.209 1 96 180 SER A C 1
ATOM 1453 O O . SER A 1 180 ? 14.461 19.328 0.11 1 96 180 SER A O 1
ATOM 1455 N N . SER A 1 181 ? 16.297 18.406 -0.87 1 95.12 181 SER A N 1
ATOM 1456 C CA . SER A 1 181 ? 15.648 17.141 -1.197 1 95.12 181 SER A CA 1
ATOM 1457 C C . SER A 1 181 ? 15.164 16.438 0.06 1 95.12 181 SER A C 1
ATOM 1459 O O . SER A 1 181 ? 14.094 15.82 0.061 1 95.12 181 SER A O 1
ATOM 1461 N N . LEU A 1 182 ? 15.961 16.516 1.063 1 95.75 182 LEU A N 1
ATOM 1462 C CA . LEU A 1 182 ? 15.586 15.883 2.32 1 95.75 182 LEU A CA 1
ATOM 1463 C C . LEU A 1 182 ? 14.352 16.547 2.922 1 95.75 182 LEU A C 1
ATOM 1465 O O . LEU A 1 182 ? 13.469 15.859 3.443 1 95.75 182 LEU A O 1
ATOM 1469 N N . ASP A 1 183 ? 14.266 17.828 2.83 1 97.12 183 ASP A N 1
ATOM 1470 C CA . ASP A 1 183 ? 13.102 18.547 3.322 1 97.12 183 ASP A CA 1
ATOM 1471 C C . ASP A 1 183 ? 11.82 18.047 2.656 1 97.12 183 ASP A C 1
ATOM 1473 O O . ASP A 1 183 ? 10.805 17.844 3.324 1 97.12 183 ASP A O 1
ATOM 1477 N N . LEU A 1 184 ? 11.898 17.891 1.337 1 97.56 184 LEU A N 1
ATOM 1478 C CA . LEU A 1 184 ? 10.727 17.438 0.593 1 97.56 184 LEU A CA 1
ATOM 1479 C C . LEU A 1 184 ? 10.25 16.078 1.086 1 97.56 184 LEU A C 1
ATOM 1481 O O . LEU A 1 184 ? 9.047 15.852 1.248 1 97.56 184 LEU A O 1
ATOM 1485 N N . ILE A 1 185 ? 11.188 15.172 1.306 1 97.38 185 ILE A N 1
ATOM 1486 C CA . ILE A 1 185 ? 10.852 13.836 1.799 1 97.38 185 ILE A CA 1
ATOM 1487 C C . ILE A 1 185 ? 10.289 13.938 3.217 1 97.38 185 ILE A C 1
ATOM 1489 O O . ILE A 1 185 ? 9.328 13.25 3.562 1 97.38 185 ILE A O 1
ATOM 1493 N N . LEU A 1 186 ? 10.867 14.805 4.004 1 98.38 186 LEU A N 1
ATOM 1494 C CA . LEU A 1 186 ? 10.391 15.023 5.367 1 98.38 186 LEU A CA 1
ATOM 1495 C C . LEU A 1 186 ? 8.969 15.57 5.367 1 98.38 186 LEU A C 1
ATOM 1497 O O . LEU A 1 186 ? 8.141 15.164 6.184 1 98.38 186 LEU A O 1
ATOM 1501 N N . PHE A 1 187 ? 8.719 16.5 4.473 1 98.56 187 PHE A N 1
ATOM 1502 C CA . PHE A 1 187 ? 7.367 17.047 4.363 1 98.56 187 PHE A CA 1
ATOM 1503 C C . PHE A 1 187 ? 6.375 15.953 3.975 1 98.56 187 PHE A C 1
ATOM 1505 O O . PHE A 1 187 ? 5.32 15.82 4.598 1 98.56 187 PHE A O 1
ATOM 1512 N N . ALA A 1 188 ? 6.738 15.156 2.961 1 98.5 188 ALA A N 1
ATOM 1513 C CA . ALA A 1 188 ? 5.879 14.062 2.512 1 98.5 188 ALA A CA 1
ATOM 1514 C C . ALA A 1 188 ? 5.613 13.078 3.643 1 98.5 188 ALA A C 1
ATOM 1516 O O . ALA A 1 188 ? 4.48 12.625 3.826 1 98.5 188 ALA A O 1
ATOM 1517 N N . TYR A 1 189 ? 6.625 12.781 4.402 1 98.62 189 TYR A N 1
ATOM 1518 C CA . TYR A 1 189 ? 6.516 11.867 5.535 1 98.62 189 TYR A CA 1
ATOM 1519 C C . TYR A 1 189 ? 5.551 12.414 6.582 1 98.62 189 TYR A C 1
ATOM 1521 O O . TYR A 1 189 ? 4.656 11.703 7.039 1 98.62 189 TYR A O 1
ATOM 1529 N N . GLN A 1 190 ? 5.691 13.609 6.941 1 98.75 190 GLN A N 1
ATOM 1530 C CA . GLN A 1 190 ? 4.871 14.234 7.977 1 98.75 190 GLN A CA 1
ATOM 1531 C C . GLN A 1 190 ? 3.418 14.352 7.527 1 98.75 190 GLN A C 1
ATOM 1533 O O . GLN A 1 190 ? 2.498 14.117 8.312 1 98.75 190 GLN A O 1
ATOM 1538 N N . ILE A 1 191 ? 3.182 14.734 6.258 1 98.75 191 ILE A N 1
ATOM 1539 C CA . ILE A 1 191 ? 1.817 14.797 5.746 1 98.75 191 ILE A CA 1
ATOM 1540 C C . ILE A 1 191 ? 1.176 13.414 5.805 1 98.75 191 ILE A C 1
ATOM 1542 O O . ILE A 1 191 ? 0.038 13.273 6.258 1 98.75 191 ILE A O 1
ATOM 1546 N N . SER A 1 192 ? 1.932 12.422 5.324 1 98.62 192 SER A N 1
ATOM 1547 C CA . SER A 1 192 ? 1.401 11.062 5.348 1 98.62 192 SER A CA 1
ATOM 1548 C C . SER A 1 192 ? 1.069 10.625 6.77 1 98.62 192 SER A C 1
ATOM 1550 O O . SER A 1 192 ? 0.05 9.969 7.004 1 98.62 192 SER A O 1
ATOM 1552 N N . LYS A 1 193 ? 1.858 10.969 7.734 1 98 193 LYS A N 1
ATOM 1553 C CA . LYS A 1 193 ? 1.642 10.609 9.133 1 98 193 LYS A CA 1
ATOM 1554 C C . LYS A 1 193 ? 0.379 11.266 9.68 1 98 193 LYS A C 1
ATOM 1556 O O . LYS A 1 193 ? -0.414 10.617 10.375 1 98 193 LYS A O 1
ATOM 1561 N N . GLY A 1 194 ? 0.258 12.508 9.438 1 97.94 194 GLY A N 1
ATOM 1562 C CA . GLY A 1 194 ? -0.953 13.195 9.852 1 97.94 194 GLY A CA 1
ATOM 1563 C C . GLY A 1 194 ? -2.215 12.594 9.258 1 97.94 194 GLY A C 1
ATOM 1564 O O . GLY A 1 194 ? -3.199 12.383 9.969 1 97.94 194 GLY A O 1
ATOM 1565 N N . MET A 1 195 ? -2.166 12.32 7.984 1 97.25 195 MET A N 1
ATOM 1566 C CA . MET A 1 195 ? -3.33 11.766 7.305 1 97.25 195 MET A CA 1
ATOM 1567 C C . MET A 1 195 ? -3.617 10.352 7.785 1 97.25 195 MET A C 1
ATOM 1569 O O . MET A 1 195 ? -4.777 9.938 7.871 1 97.25 195 MET A O 1
ATOM 1573 N N . GLU A 1 196 ? -2.539 9.617 8.031 1 96.06 196 GLU A N 1
ATOM 1574 C CA . GLU A 1 196 ? -2.736 8.297 8.625 1 96.06 196 GLU A CA 1
ATOM 1575 C C . GLU A 1 196 ? -3.498 8.391 9.945 1 96.06 196 GLU A C 1
ATOM 1577 O O . GLU A 1 196 ? -4.391 7.578 10.211 1 96.06 196 GLU A O 1
ATOM 1582 N N . HIS A 1 197 ? -3.141 9.32 10.734 1 93.75 197 HIS A N 1
ATOM 1583 C CA . HIS A 1 197 ? -3.816 9.523 12.008 1 93.75 197 HIS A CA 1
ATOM 1584 C C . HIS A 1 197 ? -5.297 9.836 11.805 1 93.75 197 HIS A C 1
ATOM 1586 O O . HIS A 1 197 ? -6.145 9.344 12.547 1 93.75 197 HIS A O 1
ATOM 1592 N N . LEU A 1 198 ? -5.605 10.609 10.844 1 90.69 198 LEU A N 1
ATOM 1593 C CA . LEU A 1 198 ? -6.992 10.938 10.531 1 90.69 198 LEU A CA 1
ATOM 1594 C C . LEU A 1 198 ? -7.789 9.688 10.188 1 90.69 198 LEU A C 1
ATOM 1596 O O . LEU A 1 198 ? -8.961 9.57 10.555 1 90.69 198 LEU A O 1
ATOM 1600 N N . THR A 1 199 ? -7.156 8.812 9.461 1 87.19 199 THR A N 1
ATOM 1601 C CA . THR A 1 199 ? -7.832 7.582 9.07 1 87.19 199 THR A CA 1
ATOM 1602 C C . THR A 1 199 ? -8.133 6.719 10.289 1 87.19 199 THR A C 1
ATOM 1604 O O . THR A 1 199 ? -9.133 5.996 10.312 1 87.19 199 THR A O 1
ATOM 1607 N N . ASN A 1 200 ? -7.277 6.848 11.242 1 83.88 200 ASN A N 1
ATOM 1608 C CA . ASN A 1 200 ? -7.477 6.086 12.477 1 83.88 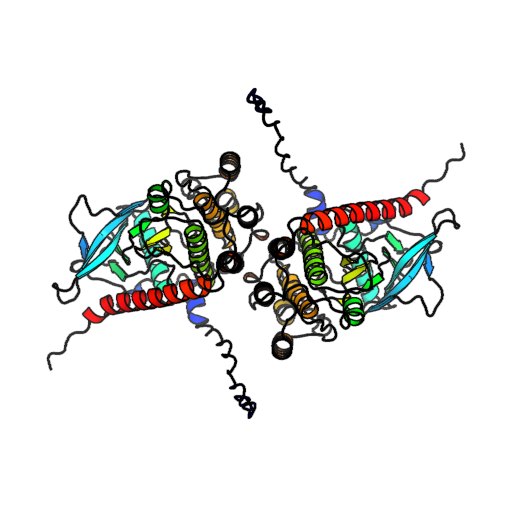200 ASN A CA 1
ATOM 1609 C C . ASN A 1 200 ? -8.656 6.621 13.281 1 83.88 200 ASN A C 1
ATOM 1611 O O . ASN A 1 200 ? -9.266 5.883 14.055 1 83.88 200 ASN A O 1
ATOM 1615 N N . ILE A 1 201 ? -9.039 7.926 13.266 1 79.69 201 ILE A N 1
ATOM 1616 C CA . ILE A 1 201 ? -10.219 8.57 13.82 1 79.69 201 ILE A CA 1
ATOM 1617 C C . ILE A 1 201 ? -11.344 8.562 12.789 1 79.69 201 ILE A C 1
ATOM 1619 O O . ILE A 1 201 ? -12.375 9.211 12.977 1 79.69 201 ILE A O 1
ATOM 1623 N N . PRO A 1 202 ? -11.25 7.559 11.922 1 78.56 202 PRO A N 1
ATOM 1624 C CA . PRO A 1 202 ? -11.914 7.363 10.633 1 78.56 202 PRO A CA 1
ATOM 1625 C C . PRO A 1 202 ? -12.492 8.656 10.062 1 78.56 202 PRO A C 1
ATOM 1627 O O . PRO A 1 202 ? -13.711 8.781 9.914 1 78.56 202 PRO A O 1
ATOM 1630 N N . CYS A 1 203 ? -11.758 9.633 9.789 1 86.38 203 CYS A N 1
ATOM 1631 C CA . CYS A 1 203 ? -12.078 10.922 9.188 1 86.38 203 CYS A CA 1
ATOM 1632 C C . CYS A 1 203 ? -11.414 11.07 7.82 1 86.38 203 CYS A C 1
ATOM 1634 O O . CYS A 1 203 ? -10.266 10.688 7.641 1 86.38 203 CYS A O 1
ATOM 1636 N N . VAL A 1 204 ? -12.219 11.531 6.887 1 90.06 204 VAL A N 1
ATOM 1637 C CA . VAL A 1 204 ? -11.695 11.906 5.578 1 90.06 204 VAL A CA 1
ATOM 1638 C C . VAL A 1 204 ? -11.539 13.43 5.5 1 90.06 204 VAL A C 1
ATOM 1640 O O . VAL A 1 204 ? -12.445 14.172 5.887 1 90.06 204 VAL A O 1
ATOM 1643 N N . HIS A 1 205 ? -10.43 13.93 5.062 1 91.69 205 HIS A N 1
ATOM 1644 C CA . HIS A 1 205 ? -10.148 15.359 5.039 1 91.69 205 HIS A CA 1
ATOM 1645 C C . HIS A 1 205 ? -10.953 16.062 3.955 1 91.69 205 HIS A C 1
ATOM 1647 O O . HIS A 1 205 ? -11.539 17.125 4.199 1 91.69 205 HIS A O 1
ATOM 1653 N N . ARG A 1 206 ? -10.906 15.555 2.67 1 89.69 206 ARG A N 1
ATOM 1654 C CA . ARG A 1 206 ? -11.719 15.922 1.516 1 89.69 206 ARG A CA 1
ATOM 1655 C C . ARG A 1 206 ? -11.18 17.172 0.844 1 89.69 206 ARG A C 1
ATOM 1657 O O . ARG A 1 206 ? -11.609 17.547 -0.251 1 89.69 206 ARG A O 1
ATOM 1664 N N . ASP A 1 207 ? -10.203 17.797 1.442 1 90 207 ASP A N 1
ATOM 1665 C CA . ASP A 1 207 ? -9.648 19 0.812 1 90 207 ASP A CA 1
ATOM 1666 C C . ASP A 1 207 ? -8.156 19.125 1.089 1 90 207 ASP A C 1
ATOM 1668 O O . ASP A 1 207 ? -7.668 20.203 1.426 1 90 207 ASP A O 1
ATOM 1672 N N . LEU A 1 208 ? -7.465 18.047 1.047 1 93.88 208 LEU A N 1
ATOM 1673 C CA . LEU A 1 208 ? -6.02 18.062 1.253 1 93.88 208 LEU A CA 1
ATOM 1674 C C . LEU A 1 208 ? -5.312 18.734 0.081 1 93.88 208 LEU A C 1
ATOM 1676 O O . LEU A 1 208 ? -5.504 18.344 -1.073 1 93.88 208 LEU A O 1
ATOM 1680 N N . ALA A 1 209 ? -4.578 19.781 0.329 1 93.44 209 ALA A N 1
ATOM 1681 C CA . ALA A 1 209 ? -3.764 20.547 -0.614 1 93.44 209 ALA A CA 1
ATOM 1682 C C . ALA A 1 209 ? -2.656 21.312 0.108 1 93.44 209 ALA A C 1
ATOM 1684 O O . ALA A 1 209 ? -2.738 21.531 1.317 1 93.44 209 ALA A O 1
ATOM 1685 N N . LEU A 1 210 ? -1.64 21.703 -0.612 1 94.62 210 LEU A N 1
ATOM 1686 C CA . LEU A 1 210 ? -0.505 22.375 0.014 1 94.62 210 LEU A CA 1
ATOM 1687 C C . LEU A 1 210 ? -0.941 23.672 0.674 1 94.62 210 LEU A C 1
ATOM 1689 O O . LEU A 1 210 ? -0.356 24.094 1.676 1 94.62 210 LEU A O 1
ATOM 1693 N N . ARG A 1 211 ? -2.01 24.312 0.172 1 90.56 211 ARG A N 1
ATOM 1694 C CA . ARG A 1 211 ? -2.521 25.531 0.759 1 90.56 211 ARG A CA 1
ATOM 1695 C C . ARG A 1 211 ? -3.15 25.281 2.123 1 90.56 211 ARG A C 1
ATOM 1697 O O . ARG A 1 211 ? -3.334 26.203 2.916 1 90.56 211 ARG A O 1
ATOM 1704 N N . ASN A 1 212 ? -3.496 24.047 2.395 1 91.81 212 ASN A N 1
ATOM 1705 C CA . ASN A 1 212 ? -4.125 23.672 3.656 1 91.81 212 ASN A CA 1
ATOM 1706 C C . ASN A 1 212 ? -3.156 22.922 4.559 1 91.81 212 ASN A C 1
ATOM 1708 O O . ASN A 1 212 ? -3.562 22.344 5.574 1 91.81 212 ASN A O 1
ATOM 1712 N N . VAL A 1 213 ? -1.912 22.812 4.137 1 96.56 213 VAL A N 1
ATOM 1713 C CA . VAL A 1 213 ? -0.826 22.25 4.93 1 96.56 213 VAL A CA 1
ATOM 1714 C C . VAL A 1 213 ? 0.1 23.359 5.414 1 96.56 213 VAL A C 1
ATOM 1716 O O . VAL A 1 213 ? 0.828 23.953 4.617 1 96.56 213 VAL A O 1
ATOM 1719 N N . LEU A 1 214 ? 0.091 23.578 6.66 1 96.5 214 LEU A N 1
ATOM 1720 C CA . LEU A 1 214 ? 0.887 24.656 7.25 1 96.5 214 LEU A CA 1
ATOM 1721 C C . LEU A 1 214 ? 2.254 24.141 7.688 1 96.5 214 LEU A C 1
ATOM 1723 O O . LEU A 1 214 ? 2.463 22.922 7.781 1 96.5 214 LEU A O 1
ATOM 1727 N N . ILE A 1 215 ? 3.178 25.031 7.875 1 97.44 215 ILE A N 1
ATOM 1728 C CA . ILE A 1 215 ? 4.531 24.703 8.305 1 97.44 215 ILE A CA 1
ATOM 1729 C C . ILE A 1 215 ? 4.977 25.656 9.406 1 97.44 215 ILE A C 1
ATOM 1731 O O . ILE A 1 215 ? 4.707 26.859 9.344 1 97.44 215 ILE A O 1
ATOM 1735 N N . THR A 1 216 ? 5.594 25.141 10.43 1 96.06 216 THR A N 1
ATOM 1736 C CA . THR A 1 216 ? 6.105 25.953 11.523 1 96.06 216 THR A CA 1
ATOM 1737 C C . THR A 1 216 ? 7.508 26.484 11.203 1 96.06 216 THR A C 1
ATOM 1739 O O . THR A 1 216 ? 8.102 26.094 10.195 1 96.06 216 THR A O 1
ATOM 1742 N N . GLU A 1 217 ? 8.062 27.297 12.102 1 94.38 217 GLU A N 1
ATOM 1743 C CA . GLU A 1 217 ? 9.398 27.859 11.922 1 94.38 217 GLU A CA 1
ATOM 1744 C C . GLU A 1 217 ? 10.469 26.766 12.023 1 94.38 217 GLU A C 1
ATOM 1746 O O . GLU A 1 217 ? 11.578 26.938 11.508 1 94.38 217 GLU A O 1
ATOM 1751 N N . ARG A 1 218 ? 10.109 25.688 12.641 1 94.31 218 ARG A N 1
ATOM 1752 C CA . ARG A 1 218 ? 11.031 24.562 12.789 1 94.31 218 ARG A CA 1
ATOM 1753 C C . ARG A 1 218 ? 10.789 23.5 11.719 1 94.31 218 ARG A C 1
ATOM 1755 O O . ARG A 1 218 ? 11.203 22.359 11.867 1 94.31 218 ARG A O 1
ATOM 1762 N N . LYS A 1 219 ? 10.008 23.828 10.727 1 96.94 219 LYS A N 1
ATOM 1763 C CA . LYS A 1 219 ? 9.719 23 9.555 1 96.94 219 LYS A CA 1
ATOM 1764 C C . LYS A 1 219 ? 8.906 21.766 9.938 1 96.94 219 LYS A C 1
ATOM 1766 O O . LYS A 1 219 ? 9.148 20.672 9.414 1 96.94 219 LYS A O 1
ATOM 1771 N N . ILE A 1 220 ? 8.078 21.969 10.922 1 98 220 ILE A N 1
ATOM 1772 C CA . ILE A 1 220 ? 7.117 20.938 11.281 1 98 220 ILE A CA 1
ATOM 1773 C C . ILE A 1 220 ? 5.797 21.172 10.555 1 98 220 ILE A C 1
ATOM 1775 O O . ILE A 1 220 ? 5.297 22.297 10.523 1 98 220 ILE A O 1
ATOM 1779 N N . ILE A 1 221 ? 5.258 20.094 9.992 1 98.56 221 ILE A N 1
ATOM 1780 C CA . ILE A 1 221 ? 4.035 20.172 9.195 1 98.56 221 ILE A CA 1
ATOM 1781 C C . ILE A 1 221 ? 2.82 20.125 10.117 1 98.56 221 ILE A C 1
ATOM 1783 O O . ILE A 1 221 ? 2.783 19.359 11.07 1 98.56 221 ILE A O 1
ATOM 1787 N N . ARG A 1 222 ? 1.821 21.031 9.852 1 97.94 222 ARG A N 1
ATOM 1788 C CA . ARG A 1 222 ? 0.506 21.031 10.484 1 97.94 222 ARG A CA 1
ATOM 1789 C C . ARG A 1 222 ? -0.604 20.984 9.445 1 97.94 222 ARG A C 1
ATOM 1791 O O . ARG A 1 222 ? -0.821 21.953 8.719 1 97.94 222 ARG A O 1
ATOM 1798 N N . ILE A 1 223 ? -1.289 19.875 9.383 1 97.31 223 ILE A N 1
ATOM 1799 C CA . ILE A 1 223 ? -2.416 19.797 8.461 1 97.31 223 ILE A CA 1
ATOM 1800 C C . ILE A 1 223 ? -3.613 20.547 9.055 1 97.31 223 ILE A C 1
ATOM 1802 O O . ILE A 1 223 ? -3.979 20.312 10.211 1 97.31 223 ILE A O 1
ATOM 1806 N N . GLY A 1 224 ? -4.129 21.438 8.297 1 93.56 224 GLY A N 1
ATOM 1807 C CA . GLY A 1 224 ? -5.277 22.203 8.75 1 93.56 224 GLY A CA 1
ATOM 1808 C C . GLY A 1 224 ? -6.438 22.188 7.773 1 93.56 224 GLY A C 1
ATOM 1809 O O . GLY A 1 224 ? -6.531 21.297 6.934 1 93.56 224 GLY A O 1
ATOM 1810 N N . ASP A 1 225 ? -7.422 23.062 8.055 1 88.75 225 ASP A N 1
ATOM 1811 C CA . ASP A 1 225 ? -8.617 23.266 7.242 1 88.75 225 ASP A CA 1
ATOM 1812 C C . ASP A 1 225 ? -9.438 21.984 7.141 1 88.75 225 ASP A C 1
ATOM 1814 O O . ASP A 1 225 ? -9.578 21.422 6.055 1 88.75 225 ASP A O 1
ATOM 1818 N N . PHE A 1 226 ? -10.141 21.703 8.211 1 89.12 226 PHE A N 1
ATOM 1819 C CA . PHE A 1 226 ? -10.969 20.5 8.305 1 89.12 226 PHE A CA 1
ATOM 1820 C C . PHE A 1 226 ? -12.43 20.844 8.047 1 89.12 226 PHE A C 1
ATOM 1822 O O . PHE A 1 226 ? -13.328 20.141 8.523 1 89.12 226 PHE A O 1
ATOM 1829 N N . GLY A 1 227 ? -12.664 21.891 7.41 1 81.56 227 GLY A N 1
ATOM 1830 C CA . GLY A 1 227 ? -14.023 22.359 7.145 1 81.56 227 GLY A CA 1
ATOM 1831 C C . GLY A 1 227 ? -14.867 21.344 6.398 1 81.56 227 GLY A C 1
ATOM 1832 O O . GLY A 1 227 ? -16.062 21.234 6.652 1 81.56 227 GLY A O 1
ATOM 1833 N N . LEU A 1 228 ? -14.273 20.625 5.559 1 77 228 LEU A N 1
ATOM 1834 C CA . LEU A 1 228 ? -15.016 19.672 4.75 1 77 228 LEU A CA 1
ATOM 1835 C C . LEU A 1 228 ? -14.836 18.25 5.281 1 77 228 LEU A C 1
ATOM 1837 O O . LEU A 1 228 ? -15.391 17.297 4.727 1 77 228 LEU A O 1
ATOM 1841 N N . ALA A 1 229 ? -14.102 18.188 6.336 1 81.62 229 ALA A N 1
ATOM 1842 C CA . ALA A 1 229 ? -13.805 16.859 6.883 1 81.62 229 ALA A CA 1
ATOM 1843 C C . ALA A 1 229 ? -15.078 16.156 7.336 1 81.62 229 ALA A C 1
ATOM 1845 O O . ALA A 1 229 ? -16.062 16.812 7.711 1 81.62 229 ALA A O 1
ATOM 1846 N N . MET A 1 230 ? -15.039 14.898 7.203 1 77.12 230 MET A N 1
ATOM 1847 C CA . MET A 1 230 ? -16.219 14.109 7.559 1 77.12 230 MET A CA 1
ATOM 1848 C C . MET A 1 230 ? -15.812 12.781 8.18 1 77.12 230 MET A C 1
ATOM 1850 O O . MET A 1 230 ? -14.828 12.172 7.766 1 77.12 230 MET A O 1
ATOM 1854 N N . LYS A 1 231 ? -16.562 12.453 9.219 1 71.12 231 LYS A N 1
ATOM 1855 C CA . LYS A 1 231 ? -16.359 11.133 9.812 1 71.12 231 LYS A CA 1
ATOM 1856 C C . LYS A 1 231 ? -16.922 10.039 8.914 1 71.12 231 LYS A C 1
ATOM 1858 O O . LYS A 1 231 ? -18 10.188 8.352 1 71.12 231 LYS A O 1
ATOM 1863 N N . TYR A 1 232 ? -15.945 9.078 8.641 1 60.78 232 TYR A N 1
ATOM 1864 C CA . TYR A 1 232 ? -16.375 7.922 7.863 1 60.78 232 TYR A CA 1
ATOM 1865 C C . TYR A 1 232 ? -17.25 6.992 8.695 1 60.78 232 TYR A C 1
ATOM 1867 O O . TYR A 1 232 ? -16.922 6.699 9.852 1 60.78 232 TYR A O 1
ATOM 1875 N N . GLU A 1 233 ? -18.625 7.133 8.641 1 52.09 233 GLU A N 1
ATOM 1876 C CA . GLU A 1 233 ? -19.281 6.008 9.305 1 52.09 233 GLU A CA 1
ATOM 1877 C C . GLU A 1 233 ? -18.891 4.684 8.656 1 52.09 233 GLU A C 1
ATOM 1879 O O . GLU A 1 233 ? -18.156 4.66 7.672 1 52.09 233 GLU A O 1
ATOM 1884 N N . ASP A 1 234 ? -19.969 3.707 8.531 1 44.84 234 ASP A N 1
ATOM 1885 C CA . ASP A 1 234 ? -19.734 2.395 7.938 1 44.84 234 ASP A CA 1
ATOM 1886 C C . ASP A 1 234 ? -19.141 2.521 6.539 1 44.84 234 ASP A C 1
ATOM 1888 O O . ASP A 1 234 ? -19.438 3.475 5.816 1 44.84 234 ASP A O 1
ATOM 1892 N N . LYS A 1 235 ? -17.938 1.926 6.285 1 43.81 235 LYS A N 1
ATOM 1893 C CA . LYS A 1 235 ? -17.141 1.843 5.07 1 43.81 235 LYS A CA 1
ATOM 1894 C C . LYS A 1 235 ? -17.938 2.275 3.846 1 43.81 235 LYS A C 1
ATOM 1896 O O . LYS A 1 235 ? -17.453 3.057 3.023 1 43.81 235 LYS A O 1
ATOM 1901 N N . ASP A 1 236 ? -18.781 1.518 3.422 1 39.44 236 ASP A N 1
ATOM 1902 C CA . ASP A 1 236 ? -19.438 1.585 2.117 1 39.44 236 ASP A CA 1
ATOM 1903 C C . ASP A 1 236 ? -20.297 2.836 2 1 39.44 236 ASP A C 1
ATOM 1905 O O . ASP A 1 236 ? -21.016 3.01 1.012 1 39.44 236 ASP A O 1
ATOM 1909 N N . TYR A 1 237 ? -20.625 3.52 3.01 1 39.16 237 TYR A N 1
ATOM 1910 C CA . TYR A 1 237 ? -21.781 4.418 2.904 1 39.16 237 TYR A CA 1
ATOM 1911 C C . TYR A 1 237 ? -21.391 5.711 2.193 1 39.16 237 TYR A C 1
ATOM 1913 O O . TYR A 1 237 ? -20.516 6.445 2.66 1 39.16 237 TYR A O 1
ATOM 1921 N N . LEU A 1 238 ? -21.375 5.73 0.858 1 42.81 238 LEU A N 1
ATOM 1922 C CA . LEU A 1 238 ? -21.469 6.703 -0.224 1 42.81 238 LEU A CA 1
ATOM 1923 C C . LEU A 1 238 ? -22.25 7.934 0.215 1 42.81 238 LEU A C 1
ATOM 1925 O O . LEU A 1 238 ? -23.422 7.824 0.603 1 42.81 238 LEU A O 1
ATOM 1929 N N . SER A 1 239 ? -21.75 8.75 1.015 1 42.62 239 SER A N 1
ATOM 1930 C CA . SER A 1 239 ? -22.594 9.938 0.994 1 42.62 239 SER A CA 1
ATOM 1931 C C . SER A 1 239 ? -23 10.305 -0.43 1 42.62 239 SER A C 1
ATOM 1933 O O . SER A 1 239 ? -22.141 10.508 -1.292 1 42.62 239 SER A O 1
ATOM 1935 N N . LYS A 1 240 ? -24.031 9.766 -0.875 1 46.19 240 LYS A N 1
ATOM 1936 C CA . LYS A 1 240 ? -24.688 10.008 -2.156 1 46.19 240 LYS A CA 1
ATOM 1937 C C . LYS A 1 240 ? -24.984 11.492 -2.357 1 46.19 240 LYS A C 1
ATOM 1939 O O . LYS A 1 240 ? -25.781 11.859 -3.217 1 46.19 240 LYS A O 1
ATOM 1944 N N . SER A 1 241 ? -24.719 12.273 -1.451 1 45.91 241 SER A N 1
ATOM 1945 C CA . SER A 1 241 ? -25.234 13.531 -1.978 1 45.91 241 SER A CA 1
ATOM 1946 C C . SER A 1 241 ? -24.203 14.242 -2.844 1 45.91 241 SER A C 1
ATOM 1948 O O . SER A 1 241 ? -23.094 14.539 -2.383 1 45.91 241 SER A O 1
ATOM 1950 N N . PRO A 1 242 ? -24.453 14.164 -4.172 1 49.81 242 PRO A N 1
ATOM 1951 C CA . PRO A 1 242 ? -23.547 14.891 -5.062 1 49.81 242 PRO A CA 1
ATOM 1952 C C . PRO A 1 242 ? -23.281 16.312 -4.59 1 49.81 242 PRO A C 1
ATOM 1954 O O . PRO A 1 242 ? -24.203 17.062 -4.273 1 49.81 242 PRO A O 1
ATOM 1957 N N . ILE A 1 243 ? -22.172 16.594 -3.98 1 57.44 243 ILE A N 1
ATOM 1958 C CA . ILE A 1 243 ? -21.75 17.969 -3.779 1 57.44 243 ILE A CA 1
ATOM 1959 C C . ILE A 1 243 ? -21.891 18.75 -5.086 1 57.44 243 ILE A C 1
ATOM 1961 O O . ILE A 1 243 ? -21.562 18.234 -6.156 1 57.44 243 ILE A O 1
ATOM 1965 N N . PRO A 1 244 ? -22.672 19.766 -5.043 1 60.75 244 PRO A N 1
ATOM 1966 C CA . PRO A 1 244 ? -22.688 20.562 -6.273 1 60.75 244 PRO A CA 1
ATOM 1967 C C . PRO A 1 244 ? -21.297 20.766 -6.871 1 60.75 244 PRO A C 1
ATOM 1969 O O . PRO A 1 244 ? -20.328 20.969 -6.133 1 60.75 244 PRO A O 1
ATOM 1972 N N . LYS A 1 245 ? -21.219 20.531 -8.117 1 60.91 245 LYS A N 1
ATOM 1973 C CA . LYS A 1 245 ? -19.969 20.562 -8.859 1 60.91 245 LYS A CA 1
ATOM 1974 C C . LYS A 1 245 ? -19.156 21.812 -8.508 1 60.91 245 LYS A C 1
ATOM 1976 O O . LYS A 1 245 ? -17.922 21.766 -8.469 1 60.91 245 LYS A O 1
ATOM 1981 N N . ASN A 1 246 ? -19.875 22.875 -8.242 1 59.62 246 ASN A N 1
ATOM 1982 C CA . ASN A 1 246 ? -19.203 24.141 -7.973 1 59.62 246 ASN A CA 1
ATOM 1983 C C . ASN A 1 246 ? -18.625 24.172 -6.566 1 59.62 246 ASN A C 1
ATOM 1985 O O . ASN A 1 246 ? -17.922 25.109 -6.203 1 59.62 246 ASN A O 1
ATOM 1989 N N . ARG A 1 247 ? -18.75 23.125 -5.879 1 66.44 247 ARG A N 1
ATOM 1990 C CA . ARG A 1 247 ? -18.281 23.125 -4.5 1 66.44 247 ARG A CA 1
ATOM 1991 C C . ARG A 1 247 ? -17.188 22.078 -4.293 1 66.44 247 ARG A C 1
ATOM 1993 O O . ARG A 1 247 ? -16.703 21.891 -3.174 1 66.44 247 ARG A O 1
ATOM 2000 N N . ILE A 1 248 ? -16.922 21.5 -5.402 1 71.56 248 ILE A N 1
ATOM 2001 C CA . ILE A 1 248 ? -15.883 20.484 -5.301 1 71.56 248 ILE A CA 1
ATOM 2002 C C . ILE A 1 248 ? -14.508 21.156 -5.309 1 71.56 248 ILE A C 1
ATOM 2004 O O . ILE A 1 248 ? -14.18 21.906 -6.23 1 71.56 248 ILE A O 1
ATOM 2008 N N . PRO A 1 249 ? -13.781 20.969 -4.254 1 77.25 249 PRO A N 1
ATOM 2009 C CA . PRO A 1 249 ? -12.445 21.562 -4.199 1 77.25 249 PRO A CA 1
ATOM 2010 C C . PRO A 1 249 ? -11.547 21.109 -5.348 1 77.25 249 PRO A C 1
ATOM 2012 O O . PRO A 1 249 ? -11.781 20.062 -5.941 1 77.25 249 PRO A O 1
ATOM 2015 N N . SER A 1 250 ? -10.609 22 -5.613 1 79.38 250 SER A N 1
ATOM 2016 C CA . SER A 1 250 ? -9.555 21.562 -6.523 1 79.38 250 SER A CA 1
ATOM 2017 C C . SER A 1 250 ? -8.812 20.344 -5.969 1 79.38 250 SER A C 1
ATOM 2019 O O . SER A 1 250 ? -8.797 20.125 -4.758 1 79.38 250 SER A O 1
ATOM 2021 N N . HIS A 1 251 ? -8.32 19.453 -6.828 1 84.94 251 HIS A N 1
ATOM 2022 C CA . HIS A 1 251 ? -7.477 18.312 -6.484 1 84.94 251 HIS A CA 1
ATOM 2023 C C . HIS A 1 251 ? -8.312 17.141 -5.992 1 84.94 251 HIS A C 1
ATOM 2025 O O . HIS A 1 251 ? -7.773 16.203 -5.395 1 84.94 251 HIS A O 1
ATOM 2031 N N . SER A 1 252 ? -9.648 17.281 -6.234 1 87.12 252 SER A N 1
ATOM 2032 C CA . SER A 1 252 ? -10.523 16.203 -5.805 1 87.12 252 SER A CA 1
ATOM 2033 C C . SER A 1 252 ? -10.359 14.977 -6.699 1 87.12 252 SER A C 1
ATOM 2035 O O . SER A 1 252 ? -10.086 15.102 -7.895 1 87.12 252 SER A O 1
ATOM 2037 N N . ALA A 1 253 ? -10.586 13.859 -6.125 1 90.56 253 ALA A N 1
ATOM 2038 C CA . ALA A 1 253 ? -10.484 12.586 -6.836 1 90.56 253 ALA A CA 1
ATOM 2039 C C . ALA A 1 253 ? -11.641 12.414 -7.809 1 90.56 253 ALA A C 1
ATOM 2041 O O . ALA A 1 253 ? -12.719 12.984 -7.613 1 90.56 253 ALA A O 1
ATOM 2042 N N . PRO A 1 254 ? -11.43 11.617 -8.852 1 88.31 254 PRO A N 1
ATOM 2043 C CA . PRO A 1 254 ? -12.477 11.383 -9.844 1 88.31 254 PRO A CA 1
ATOM 2044 C C . PRO A 1 254 ? -13.766 10.852 -9.227 1 88.31 254 PRO A C 1
ATOM 2046 O O . PRO A 1 254 ? -14.859 11.227 -9.664 1 88.31 254 PRO A O 1
ATOM 2049 N N . GLU A 1 255 ? -13.75 9.977 -8.211 1 88.75 255 GLU A N 1
ATOM 2050 C CA . GLU A 1 255 ? -14.953 9.406 -7.621 1 88.75 255 GLU A CA 1
ATOM 2051 C C . GLU A 1 255 ? -15.75 10.461 -6.859 1 88.75 255 GLU A C 1
ATOM 2053 O O . GLU A 1 255 ? -16.969 10.32 -6.68 1 88.75 255 GLU A O 1
ATOM 2058 N N . ILE A 1 256 ? -15.023 11.492 -6.391 1 85.19 256 ILE A N 1
ATOM 2059 C CA . ILE A 1 256 ? -15.719 12.602 -5.766 1 85.19 256 ILE A CA 1
ATOM 2060 C C . ILE A 1 256 ? -16.453 13.414 -6.832 1 85.19 256 ILE A C 1
ATOM 2062 O O . ILE A 1 256 ? -17.641 13.719 -6.68 1 85.19 256 ILE A O 1
ATOM 2066 N N . ILE A 1 257 ? -15.773 13.703 -7.871 1 83.31 257 ILE A N 1
ATOM 2067 C CA . ILE A 1 257 ? -16.281 14.547 -8.945 1 83.31 257 ILE A CA 1
ATOM 2068 C C . ILE A 1 257 ? -17.453 13.844 -9.633 1 83.31 257 ILE A C 1
ATOM 2070 O O . ILE A 1 257 ? -18.5 14.461 -9.898 1 83.31 257 ILE A O 1
ATOM 2074 N N . ASN A 1 258 ? -17.328 12.555 -9.859 1 82.25 258 ASN A N 1
ATOM 2075 C CA . ASN A 1 258 ? -18.297 11.828 -10.68 1 82.25 258 ASN A CA 1
ATOM 2076 C C . ASN A 1 258 ? -19.422 11.234 -9.844 1 82.25 258 ASN A C 1
ATOM 2078 O O . ASN A 1 258 ? -20.547 11.117 -10.305 1 82.25 258 ASN A O 1
ATOM 2082 N N . GLU A 1 259 ? -19.109 10.789 -8.602 1 82.19 259 GLU A N 1
ATOM 2083 C CA . GLU A 1 259 ? -20.078 9.984 -7.84 1 82.19 259 GLU A CA 1
ATOM 2084 C C . GLU A 1 259 ? -20.359 10.617 -6.477 1 82.19 259 GLU A C 1
ATOM 2086 O O . GLU A 1 259 ? -21.312 10.219 -5.797 1 82.19 259 GLU A O 1
ATOM 2091 N N . GLY A 1 260 ? -19.594 11.539 -6.047 1 79.94 260 GLY A N 1
ATOM 2092 C CA . GLY A 1 260 ? -19.766 12.133 -4.73 1 79.94 260 GLY A CA 1
ATOM 2093 C C . GLY A 1 260 ? -19.344 11.211 -3.604 1 79.94 260 GLY A C 1
ATOM 2094 O O . GLY A 1 260 ? -19.844 11.328 -2.482 1 79.94 260 GLY A O 1
ATOM 2095 N N . LYS A 1 261 ? -18.531 10.234 -3.914 1 81.75 261 LYS A N 1
ATOM 2096 C CA . LYS A 1 261 ? -18.047 9.273 -2.922 1 81.75 261 LYS A CA 1
ATOM 2097 C C . LYS A 1 261 ? -16.688 9.688 -2.363 1 81.75 261 LYS A C 1
ATOM 2099 O O . LYS A 1 261 ? -15.781 10.016 -3.121 1 81.75 261 LYS A O 1
ATOM 2104 N N . TYR A 1 262 ? -16.625 9.656 -0.955 1 84.69 262 TYR A N 1
ATOM 2105 C CA . TYR A 1 262 ? -15.383 10.047 -0.295 1 84.69 262 TYR A CA 1
ATOM 2106 C C . TYR A 1 262 ? -14.844 8.914 0.572 1 84.69 262 TYR A C 1
ATOM 2108 O O . TYR A 1 262 ? -15.57 8.344 1.385 1 84.69 262 TYR A O 1
ATOM 2116 N N . THR A 1 263 ? -13.609 8.578 0.353 1 88.12 263 THR A N 1
ATOM 2117 C CA . THR A 1 263 ? -12.906 7.617 1.196 1 88.12 263 THR A CA 1
ATOM 2118 C C . THR A 1 263 ? -11.469 8.062 1.442 1 88.12 263 THR A C 1
ATOM 2120 O O . THR A 1 263 ? -11.039 9.102 0.938 1 88.12 263 THR A O 1
ATOM 2123 N N . GLU A 1 264 ? -10.773 7.305 2.266 1 92.25 264 GLU A N 1
ATOM 2124 C CA . GLU A 1 264 ? -9.344 7.523 2.453 1 92.25 264 GLU A CA 1
ATOM 2125 C C . GLU A 1 264 ? -8.617 7.605 1.112 1 92.25 264 GLU A C 1
ATOM 2127 O O . GLU A 1 264 ? -7.672 8.383 0.96 1 92.25 264 GLU A O 1
ATOM 2132 N N . LYS A 1 265 ? -9.172 6.812 0.154 1 93.88 265 LYS A N 1
ATOM 2133 C CA . LYS A 1 265 ? -8.523 6.73 -1.15 1 93.88 265 LYS A CA 1
ATOM 2134 C C . LYS A 1 265 ? -8.664 8.039 -1.923 1 93.88 265 LYS A C 1
ATOM 2136 O O . LYS A 1 265 ? -7.812 8.375 -2.746 1 93.88 265 LYS A O 1
ATOM 2141 N N . SER A 1 266 ? -9.742 8.773 -1.666 1 92.88 266 SER A N 1
ATOM 2142 C CA . SER A 1 266 ? -9.906 10.094 -2.262 1 92.88 266 SER A CA 1
ATOM 2143 C C . SER A 1 266 ? -8.844 11.062 -1.749 1 92.88 266 SER A C 1
ATOM 2145 O O . SER A 1 266 ? -8.305 11.867 -2.514 1 92.88 266 SER A O 1
ATOM 2147 N N . ASP A 1 267 ? -8.578 10.945 -0.44 1 94.94 267 ASP A N 1
ATOM 2148 C CA . ASP A 1 267 ? -7.527 11.773 0.151 1 94.94 267 ASP A CA 1
ATOM 2149 C C . ASP A 1 267 ? -6.148 11.367 -0.369 1 94.94 267 ASP A C 1
ATOM 2151 O O . ASP A 1 267 ? -5.254 12.203 -0.493 1 94.94 267 ASP A O 1
ATOM 2155 N N . ILE A 1 268 ? -6 10.062 -0.712 1 97.25 268 ILE A N 1
ATOM 2156 C CA . ILE A 1 268 ? -4.754 9.586 -1.3 1 97.25 268 ILE A CA 1
ATOM 2157 C C . ILE A 1 268 ? -4.527 10.258 -2.65 1 97.25 268 ILE A C 1
ATOM 2159 O O . ILE A 1 268 ? -3.396 10.625 -2.984 1 97.25 268 ILE A O 1
ATOM 2163 N N . TRP A 1 269 ? -5.578 10.422 -3.396 1 95.38 269 TRP A N 1
ATOM 2164 C CA . TRP A 1 269 ? -5.496 11.141 -4.664 1 95.38 269 TRP A CA 1
ATOM 2165 C C . TRP A 1 269 ? -4.973 12.555 -4.457 1 95.38 269 TRP A C 1
ATOM 2167 O O . TRP A 1 269 ? -4.035 12.984 -5.137 1 95.38 269 TRP A O 1
ATOM 2177 N N . SER A 1 270 ? -5.539 13.234 -3.57 1 94.94 270 SER A N 1
ATOM 2178 C CA . SER A 1 270 ? -5.121 14.594 -3.25 1 94.94 270 SER A CA 1
ATOM 2179 C C . SER A 1 270 ? -3.682 14.633 -2.748 1 94.94 270 SER A C 1
ATOM 2181 O O . SER A 1 270 ? -2.928 15.547 -3.074 1 94.94 270 SER A O 1
ATOM 2183 N N . PHE A 1 271 ? -3.363 13.625 -1.942 1 97.25 271 PHE A N 1
ATOM 2184 C CA . PHE A 1 271 ? -1.992 13.5 -1.459 1 97.25 271 PHE A CA 1
ATOM 2185 C C . PHE A 1 271 ? -1.018 13.375 -2.623 1 97.25 271 PHE A C 1
ATOM 2187 O O . PHE A 1 271 ? 0.048 13.992 -2.619 1 97.25 271 PHE A O 1
ATOM 2194 N N . GLY A 1 272 ? -1.369 12.555 -3.584 1 95.44 272 GLY A N 1
ATOM 2195 C CA . GLY A 1 272 ? -0.554 12.438 -4.781 1 95.44 272 GLY A CA 1
ATOM 2196 C C . GLY A 1 272 ? -0.293 13.773 -5.457 1 95.44 272 GLY A C 1
ATOM 2197 O O . GLY A 1 272 ? 0.818 14.031 -5.922 1 95.44 272 GLY A O 1
ATOM 2198 N N . LEU A 1 273 ? -1.254 14.57 -5.5 1 93.12 273 LEU A N 1
ATOM 2199 C CA . LEU A 1 273 ? -1.104 15.891 -6.102 1 93.12 273 LEU A CA 1
ATOM 2200 C C . LEU A 1 273 ? -0.181 16.766 -5.266 1 93.12 273 LEU A C 1
ATOM 2202 O O . LEU A 1 273 ? 0.623 17.531 -5.809 1 93.12 273 LEU A O 1
ATOM 2206 N N . CYS A 1 274 ? -0.326 16.672 -3.945 1 95.25 274 CYS A N 1
ATOM 2207 C CA . CYS A 1 274 ? 0.6 17.375 -3.064 1 95.25 274 CYS A CA 1
ATOM 2208 C C . CYS A 1 274 ? 2.039 16.953 -3.344 1 95.25 274 CYS A C 1
ATOM 2210 O O . CYS A 1 274 ? 2.926 17.812 -3.455 1 95.25 274 CYS A O 1
ATOM 2212 N N . LEU A 1 275 ? 2.199 15.641 -3.465 1 95.5 275 LEU A N 1
ATOM 2213 C CA . LEU A 1 275 ? 3.531 15.125 -3.748 1 95.5 275 LEU A CA 1
ATOM 2214 C C . LEU A 1 275 ? 4.066 15.68 -5.062 1 95.5 275 LEU A C 1
ATOM 2216 O O . LEU A 1 275 ? 5.234 16.062 -5.148 1 95.5 275 LEU A O 1
ATOM 2220 N N . PHE A 1 276 ? 3.262 15.695 -6.027 1 92.69 276 PHE A N 1
ATOM 2221 C CA . PHE A 1 276 ? 3.67 16.188 -7.34 1 92.69 276 PHE A CA 1
ATOM 2222 C C . PHE A 1 276 ? 4.133 17.641 -7.254 1 92.69 276 PHE A C 1
ATOM 2224 O O . PHE A 1 276 ? 5.18 17.984 -7.801 1 92.69 276 PHE A O 1
ATOM 2231 N N . GLN A 1 277 ? 3.402 18.406 -6.594 1 92.56 277 GLN A N 1
ATOM 2232 C CA . GLN A 1 277 ? 3.75 19.812 -6.438 1 92.56 277 GLN A CA 1
ATOM 2233 C C . GLN A 1 277 ? 5.027 19.984 -5.621 1 92.56 277 GLN A C 1
ATOM 2235 O O . GLN A 1 277 ? 5.867 20.828 -5.934 1 92.56 277 GLN A O 1
ATOM 2240 N N . LEU A 1 278 ? 5.129 19.172 -4.609 1 94.88 278 LEU A N 1
ATOM 2241 C CA . LEU A 1 278 ? 6.332 19.219 -3.789 1 94.88 278 LEU A CA 1
ATOM 2242 C C . LEU A 1 278 ? 7.57 18.891 -4.621 1 94.88 278 LEU A C 1
ATOM 2244 O O . LEU A 1 278 ? 8.547 19.641 -4.605 1 94.88 278 LEU A O 1
ATOM 2248 N N . PHE A 1 279 ? 7.473 17.844 -5.43 1 94.56 279 PHE A N 1
ATOM 2249 C CA . PHE A 1 279 ? 8.672 17.312 -6.062 1 94.56 279 PHE A CA 1
ATOM 2250 C C . PHE A 1 279 ? 8.906 17.969 -7.418 1 94.56 279 PHE A C 1
ATOM 2252 O O . PHE A 1 279 ? 9.914 17.703 -8.078 1 94.56 279 PHE A O 1
ATOM 2259 N N . THR A 1 280 ? 8.039 18.812 -7.848 1 92 280 THR A N 1
ATOM 2260 C CA . THR A 1 280 ? 8.273 19.672 -9.008 1 92 280 THR A CA 1
ATOM 2261 C C . THR A 1 280 ? 8.555 21.109 -8.586 1 92 280 THR A C 1
ATOM 2263 O O . THR A 1 280 ? 9 21.922 -9.391 1 92 280 THR A O 1
ATOM 2266 N N . LEU A 1 281 ? 8.289 21.359 -7.316 1 92.44 281 LEU A N 1
ATOM 2267 C CA . LEU A 1 281 ? 8.391 22.703 -6.754 1 92.44 281 LEU A CA 1
ATOM 2268 C C . LEU A 1 281 ? 7.48 23.688 -7.496 1 92.44 281 LEU A C 1
ATOM 2270 O O . LEU A 1 281 ? 7.816 24.859 -7.656 1 92.44 281 LEU A O 1
ATOM 2274 N N . SER A 1 282 ? 6.43 23.094 -8.078 1 85.94 282 SER A N 1
ATOM 2275 C CA . SER A 1 282 ? 5.41 23.875 -8.766 1 85.94 282 SER A CA 1
ATOM 2276 C C . SER A 1 282 ? 4.102 23.891 -7.98 1 85.94 282 SER A C 1
ATOM 2278 O O . SER A 1 282 ? 3.299 22.953 -8.094 1 85.94 282 SER A O 1
ATOM 2280 N N . THR A 1 283 ? 3.824 24.984 -7.395 1 79.88 283 THR A N 1
ATOM 2281 C CA . THR A 1 283 ? 2.713 25 -6.453 1 79.88 283 THR A CA 1
ATOM 2282 C C . THR A 1 283 ? 1.573 25.859 -6.98 1 79.88 283 THR A C 1
ATOM 2284 O O . THR A 1 283 ? 0.499 25.922 -6.379 1 79.88 283 THR A O 1
ATOM 2287 N N . ASP A 1 284 ? 1.665 26.359 -8.07 1 72.44 284 ASP A N 1
ATOM 2288 C CA . ASP A 1 284 ? 0.755 27.438 -8.484 1 72.44 284 ASP A CA 1
ATOM 2289 C C . ASP A 1 284 ? -0.412 26.875 -9.297 1 72.44 284 ASP A C 1
ATOM 2291 O O . ASP A 1 284 ? -1.25 27.641 -9.789 1 72.44 284 ASP A O 1
ATOM 2295 N N . THR A 1 285 ? -0.495 25.641 -9.391 1 77.62 285 THR A N 1
ATOM 2296 C CA . THR A 1 285 ? -1.522 25.125 -10.289 1 77.62 285 THR A CA 1
ATOM 2297 C C . THR A 1 285 ? -2.586 24.359 -9.508 1 77.62 285 THR A C 1
ATOM 2299 O O . THR A 1 285 ? -2.262 23.484 -8.703 1 77.62 285 THR A O 1
ATOM 2302 N N . ASP A 1 286 ? -3.795 24.844 -9.734 1 80.06 286 ASP A N 1
ATOM 2303 C CA . ASP A 1 286 ? -4.934 24.078 -9.242 1 80.06 286 ASP A CA 1
ATOM 2304 C C . ASP A 1 286 ? -5.441 23.094 -10.305 1 80.06 286 ASP A C 1
ATOM 2306 O O . ASP A 1 286 ? -5.555 23.453 -11.477 1 80.06 286 ASP A O 1
ATOM 2310 N N . LEU A 1 287 ? -5.664 21.891 -9.883 1 80.69 287 LEU A N 1
ATOM 2311 C CA . LEU A 1 287 ? -6.094 20.844 -10.797 1 80.69 287 LEU A CA 1
ATOM 2312 C C . LEU A 1 287 ? -7.496 20.359 -10.445 1 80.69 287 LEU A C 1
ATOM 2314 O O . LEU A 1 287 ? -7.789 20.078 -9.281 1 80.69 287 LEU A O 1
ATOM 2318 N N . TYR A 1 288 ? -8.398 20.266 -11.445 1 75.12 288 TYR A N 1
ATOM 2319 C CA . TYR A 1 288 ? -9.805 20.016 -11.148 1 75.12 288 TYR A CA 1
ATOM 2320 C C . TYR A 1 288 ? -10.273 18.703 -11.781 1 75.12 288 TYR A C 1
ATOM 2322 O O . TYR A 1 288 ? -11.375 18.234 -11.5 1 75.12 288 TYR A O 1
ATOM 2330 N N . SER A 1 289 ? -9.453 18.141 -12.633 1 76 289 SER A N 1
ATOM 2331 C CA . SER A 1 289 ? -9.852 16.906 -13.305 1 76 289 SER A CA 1
ATOM 2332 C C . SER A 1 289 ? -8.656 16 -13.555 1 76 289 SER A C 1
ATOM 2334 O O . SER A 1 289 ? -7.508 16.422 -13.406 1 76 289 SER A O 1
ATOM 2336 N N . LYS A 1 290 ? -9.094 14.781 -13.812 1 79.25 290 LYS A N 1
ATOM 2337 C CA . LYS A 1 290 ? -8.047 13.828 -14.18 1 79.25 290 LYS A CA 1
ATOM 2338 C C . LYS A 1 290 ? -7.258 14.32 -15.391 1 79.25 290 LYS A C 1
ATOM 2340 O O . LYS A 1 290 ? -6.039 14.148 -15.461 1 79.25 290 LYS A O 1
ATOM 2345 N N . GLU A 1 291 ? -7.949 14.906 -16.312 1 81.62 291 GLU A N 1
ATOM 2346 C CA . GLU A 1 291 ? -7.316 15.453 -17.5 1 81.62 291 GLU A CA 1
ATOM 2347 C C . GLU A 1 291 ? -6.328 16.562 -17.141 1 81.62 291 GLU A C 1
ATOM 2349 O O . GLU A 1 291 ? -5.242 16.641 -17.719 1 81.62 291 GLU A O 1
ATOM 2354 N N . ASP A 1 292 ? -6.691 17.375 -16.203 1 81.88 292 ASP A N 1
ATOM 2355 C CA . ASP A 1 292 ? -5.797 18.422 -15.711 1 81.88 292 ASP A CA 1
ATOM 2356 C C . ASP A 1 292 ? -4.508 17.828 -15.148 1 81.88 292 ASP A C 1
ATOM 2358 O O . ASP A 1 292 ? -3.418 18.344 -15.398 1 81.88 292 ASP A O 1
ATOM 2362 N N . VAL A 1 293 ? -4.75 16.75 -14.438 1 80 293 VAL A N 1
ATOM 2363 C CA . VAL A 1 293 ? -3.617 16.094 -13.797 1 80 293 VAL A CA 1
ATOM 2364 C C . VAL A 1 293 ? -2.678 15.531 -14.859 1 80 293 VAL A C 1
ATOM 2366 O O . VAL A 1 293 ? -1.463 15.734 -14.789 1 80 293 VAL A O 1
ATOM 2369 N N . GLU A 1 294 ? -3.256 14.859 -15.758 1 82.25 294 GLU A N 1
ATOM 2370 C CA . GLU A 1 294 ? -2.469 14.258 -16.828 1 82.25 294 GLU A CA 1
ATOM 2371 C C . GLU A 1 294 ? -1.704 15.328 -17.609 1 82.25 294 GLU A C 1
ATOM 2373 O O . GLU A 1 294 ? -0.531 15.141 -17.938 1 82.25 294 GLU A O 1
ATOM 2378 N N . GLU A 1 295 ? -2.365 16.391 -17.953 1 82.25 295 GLU A N 1
ATOM 2379 C CA . GLU A 1 295 ? -1.727 17.484 -18.656 1 82.25 295 GLU A CA 1
ATOM 2380 C C . GLU A 1 295 ? -0.606 18.109 -17.828 1 82.25 295 GLU A C 1
ATOM 2382 O O . GLU A 1 295 ? 0.461 18.422 -18.359 1 82.25 295 GLU A O 1
ATOM 2387 N N . PHE A 1 296 ? -0.919 18.312 -16.625 1 79.44 296 PHE A N 1
ATOM 2388 C CA . PHE A 1 296 ? 0.066 18.875 -15.719 1 79.44 296 PHE A CA 1
ATOM 2389 C C . PHE A 1 296 ? 1.298 17.984 -15.633 1 79.44 296 PHE A C 1
ATOM 2391 O O . PHE A 1 296 ? 2.428 18.484 -15.641 1 79.44 296 PHE A O 1
ATOM 2398 N N . MET A 1 297 ? 1.122 16.703 -15.516 1 79.44 297 MET A N 1
ATOM 2399 C CA . MET A 1 297 ? 2.213 15.742 -15.406 1 79.44 297 MET A CA 1
ATOM 2400 C C . MET A 1 297 ? 3.055 15.727 -16.688 1 79.44 297 MET A C 1
ATOM 2402 O O . MET A 1 297 ? 4.273 15.547 -16.625 1 79.44 297 MET A O 1
ATOM 2406 N N . LYS A 1 298 ? 2.371 15.883 -17.781 1 80.94 298 LYS A N 1
ATOM 2407 C CA . LYS A 1 298 ? 3.066 15.898 -19.062 1 80.94 298 LYS A CA 1
ATOM 2408 C C . LYS A 1 298 ? 3.988 17.109 -19.172 1 80.94 298 LYS A C 1
ATOM 2410 O O . LYS A 1 298 ? 5.055 17.031 -19.781 1 80.94 298 LYS A O 1
ATOM 2415 N N . ASN A 1 299 ? 3.588 18.141 -18.578 1 79.69 299 ASN A N 1
ATOM 2416 C CA . ASN A 1 299 ? 4.293 19.406 -18.75 1 79.69 299 ASN A CA 1
ATOM 2417 C C . ASN A 1 299 ? 5.305 19.641 -17.641 1 79.69 299 ASN A C 1
ATOM 2419 O O . ASN A 1 299 ? 6.113 20.578 -17.703 1 79.69 299 ASN A O 1
ATOM 2423 N N . ASN A 1 300 ? 5.156 18.797 -16.594 1 77.44 300 ASN A N 1
ATOM 2424 C CA . ASN A 1 300 ? 6.027 18.969 -15.438 1 77.44 300 ASN A CA 1
ATOM 2425 C C . ASN A 1 300 ? 6.629 17.641 -14.984 1 77.44 300 ASN A C 1
ATOM 2427 O O . ASN A 1 300 ? 5.914 16.641 -14.852 1 77.44 300 ASN A O 1
ATOM 2431 N N . ASN A 1 301 ? 7.895 17.516 -15.008 1 77 301 ASN A N 1
ATOM 2432 C CA . ASN A 1 301 ? 8.523 16.281 -14.531 1 77 301 ASN A CA 1
ATOM 2433 C C . ASN A 1 301 ? 9.086 16.453 -13.125 1 77 301 ASN A C 1
ATOM 2435 O O . ASN A 1 301 ? 9.875 17.359 -12.867 1 77 301 ASN A O 1
ATOM 2439 N N . PRO A 1 302 ? 8.508 15.57 -12.25 1 79.5 302 PRO A N 1
ATOM 2440 C CA . PRO A 1 302 ? 9.094 15.656 -10.906 1 79.5 302 PRO A CA 1
ATOM 2441 C C . PRO A 1 302 ? 10.562 15.266 -10.875 1 79.5 302 PRO A C 1
ATOM 2443 O O . PRO A 1 302 ? 10.898 14.102 -10.633 1 79.5 302 PRO A O 1
ATOM 2446 N N . LEU A 1 303 ? 11.398 16.219 -10.969 1 78.75 303 LEU A N 1
ATOM 2447 C CA . LEU A 1 303 ? 12.836 15.953 -11.102 1 78.75 303 LEU A CA 1
ATOM 2448 C C . LEU A 1 303 ? 13.523 16.031 -9.75 1 78.75 303 LEU A C 1
ATOM 2450 O O . LEU A 1 303 ? 14.711 15.703 -9.625 1 78.75 303 LEU A O 1
ATOM 2454 N N . LYS A 1 304 ? 12.789 16.391 -8.734 1 87.5 304 LYS A N 1
ATOM 2455 C CA . LYS A 1 304 ? 13.414 16.578 -7.43 1 87.5 304 LYS A CA 1
ATOM 2456 C C . LYS A 1 304 ? 13.203 15.352 -6.539 1 87.5 304 LYS A C 1
ATOM 2458 O O . LYS A 1 304 ? 13.086 15.484 -5.32 1 87.5 304 LYS A O 1
ATOM 2463 N N . CYS A 1 305 ? 12.945 14.273 -7.207 1 87.88 305 CYS A N 1
ATOM 2464 C CA . CYS A 1 305 ? 12.789 13.031 -6.465 1 87.88 305 CYS A CA 1
ATOM 2465 C C . CYS A 1 305 ? 13.383 11.852 -7.242 1 87.88 305 CYS A C 1
ATOM 2467 O O . CYS A 1 305 ? 13.672 11.977 -8.43 1 87.88 305 CYS A O 1
ATOM 2469 N N . ARG A 1 306 ? 13.633 10.789 -6.535 1 86.56 306 ARG A N 1
ATOM 2470 C CA . ARG A 1 306 ? 14.055 9.539 -7.164 1 86.56 306 ARG A CA 1
ATOM 2471 C C . ARG A 1 306 ? 12.922 8.938 -7.988 1 86.56 306 ARG A C 1
ATOM 2473 O O . ARG A 1 306 ? 11.75 9.25 -7.766 1 86.56 306 ARG A O 1
ATOM 2480 N N . SER A 1 307 ? 13.273 8.125 -8.938 1 88.06 307 SER A N 1
ATOM 2481 C CA . SER A 1 307 ? 12.305 7.5 -9.836 1 88.06 307 SER A CA 1
ATOM 2482 C C . SER A 1 307 ? 11.273 6.691 -9.055 1 88.06 307 SER A C 1
ATOM 2484 O O . SER A 1 307 ? 10.102 6.625 -9.445 1 88.06 307 SER A O 1
ATOM 2486 N N . GLU A 1 308 ? 11.68 6.094 -7.965 1 89.88 308 GLU A N 1
ATOM 2487 C CA . GLU A 1 308 ? 10.789 5.285 -7.141 1 89.88 308 GLU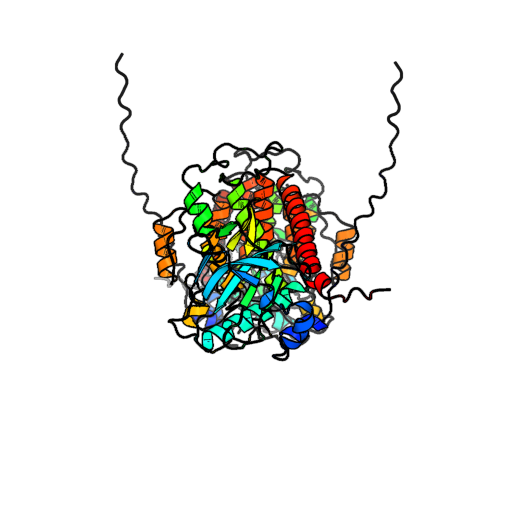 A CA 1
ATOM 2488 C C . GLU A 1 308 ? 9.688 6.141 -6.523 1 89.88 308 GLU A C 1
ATOM 2490 O O . GLU A 1 308 ? 8.531 5.707 -6.426 1 89.88 308 GLU A O 1
ATOM 2495 N N . ILE A 1 309 ? 10.047 7.32 -6.176 1 92.44 309 ILE A N 1
ATOM 2496 C CA . ILE A 1 309 ? 9.062 8.219 -5.586 1 92.44 309 ILE A CA 1
ATOM 2497 C C . ILE A 1 309 ? 8.062 8.664 -6.656 1 92.44 309 ILE A C 1
ATOM 2499 O O . ILE A 1 309 ? 6.859 8.758 -6.391 1 92.44 309 ILE A O 1
ATOM 2503 N N . PHE A 1 310 ? 8.633 8.922 -7.785 1 91.62 310 PHE A N 1
ATOM 2504 C CA . PHE A 1 310 ? 7.762 9.297 -8.891 1 91.62 310 PHE A CA 1
ATOM 2505 C C . PHE A 1 310 ? 6.762 8.18 -9.195 1 91.62 310 PHE A C 1
ATOM 2507 O O . PHE A 1 310 ? 5.578 8.445 -9.406 1 91.62 310 PHE A O 1
ATOM 2514 N N . GLU A 1 311 ? 7.242 7.027 -9.273 1 92.12 311 GLU A N 1
ATOM 2515 C CA . GLU A 1 311 ? 6.367 5.883 -9.508 1 92.12 311 GLU A CA 1
ATOM 2516 C C . GLU A 1 311 ? 5.301 5.777 -8.414 1 92.12 311 GLU A C 1
ATOM 2518 O O . GLU A 1 311 ? 4.137 5.488 -8.703 1 92.12 311 GLU A O 1
ATOM 2523 N N . PHE A 1 312 ? 5.668 5.965 -7.211 1 95.06 312 PHE A N 1
ATOM 2524 C CA . PHE A 1 312 ? 4.73 5.902 -6.098 1 95.06 312 PHE A CA 1
ATOM 2525 C C . PHE A 1 312 ? 3.65 6.969 -6.242 1 95.06 312 PHE A C 1
ATOM 2527 O O . PHE A 1 312 ? 2.473 6.703 -5.992 1 95.06 312 PHE A O 1
ATOM 2534 N N . LEU A 1 313 ? 4.152 8.133 -6.562 1 93.75 313 LEU A N 1
ATOM 2535 C CA . LEU A 1 313 ? 3.234 9.234 -6.805 1 93.75 313 LEU A CA 1
ATOM 2536 C C . LEU A 1 313 ? 2.193 8.859 -7.855 1 93.75 313 LEU A C 1
ATOM 2538 O O . LEU A 1 313 ? 1.008 9.164 -7.695 1 93.75 313 LEU A O 1
ATOM 2542 N N . GLU A 1 314 ? 2.557 8.219 -8.828 1 91.88 314 GLU A N 1
ATOM 2543 C CA . GLU A 1 314 ? 1.645 7.812 -9.898 1 91.88 314 GLU A CA 1
ATOM 2544 C C . GLU A 1 314 ? 0.615 6.805 -9.391 1 91.88 314 GLU A C 1
ATOM 2546 O O . GLU A 1 314 ? -0.533 6.805 -9.836 1 91.88 314 GLU A O 1
ATOM 2551 N N . MET A 1 315 ? 1.037 6.012 -8.5 1 94.88 315 MET A N 1
ATOM 2552 C CA . MET A 1 315 ? 0.128 5.02 -7.938 1 94.88 315 MET A CA 1
ATOM 2553 C C . MET A 1 315 ? -1.015 5.691 -7.184 1 94.88 315 MET A C 1
ATOM 2555 O O . MET A 1 315 ? -2.109 5.137 -7.086 1 94.88 315 MET A O 1
ATOM 2559 N N . CYS A 1 316 ? -0.804 6.863 -6.648 1 96.06 316 CYS A N 1
ATOM 2560 C CA . CYS A 1 316 ? -1.828 7.598 -5.914 1 96.06 316 CYS A CA 1
ATOM 2561 C C . CYS A 1 316 ? -2.939 8.062 -6.844 1 96.06 316 CYS A C 1
ATOM 2563 O O . CYS A 1 316 ? -4.031 8.414 -6.391 1 96.06 316 CYS A O 1
ATOM 2565 N N . TRP A 1 317 ? -2.652 8.031 -8.141 1 92.31 317 TRP A N 1
ATOM 2566 C CA . TRP A 1 317 ? -3.592 8.602 -9.094 1 92.31 317 TRP A CA 1
ATOM 2567 C C . TRP A 1 317 ? -4.246 7.516 -9.938 1 92.31 317 TRP A C 1
ATOM 2569 O O . TRP A 1 317 ? -4.82 7.797 -10.992 1 92.31 317 TRP A O 1
ATOM 2579 N N . TYR A 1 318 ? -4.098 6.332 -9.492 1 91.5 318 TYR A N 1
ATOM 2580 C CA . TYR A 1 318 ? -4.82 5.273 -10.195 1 91.5 318 TYR A CA 1
ATOM 2581 C C . TYR A 1 318 ? -6.309 5.59 -10.273 1 91.5 318 TYR A C 1
ATOM 2583 O O . TYR A 1 318 ? -6.887 6.129 -9.328 1 91.5 318 TYR A O 1
ATOM 2591 N N . ASP A 1 319 ? -6.945 5.148 -11.305 1 88.38 319 ASP A N 1
ATOM 2592 C CA . ASP A 1 319 ? -8.352 5.449 -11.547 1 88.38 319 ASP A CA 1
ATOM 2593 C C . ASP A 1 319 ? -9.242 4.773 -10.508 1 88.38 319 ASP A C 1
ATOM 2595 O O . ASP A 1 319 ? -10.156 5.395 -9.969 1 88.38 319 ASP A O 1
ATOM 2599 N N . LYS A 1 320 ? -8.984 3.5 -10.328 1 88.75 320 LYS A N 1
ATOM 2600 C CA . LYS A 1 320 ? -9.758 2.76 -9.336 1 88.75 320 LYS A CA 1
ATOM 2601 C C . LYS A 1 320 ? -9.227 2.992 -7.926 1 88.75 320 LYS A C 1
ATOM 2603 O O . LYS A 1 320 ? -8.062 2.682 -7.641 1 88.75 320 LYS A O 1
ATOM 2608 N N . PRO A 1 321 ? -10.039 3.514 -7.008 1 91.56 321 PRO A N 1
ATOM 2609 C CA . PRO A 1 321 ? -9.578 3.822 -5.652 1 91.56 321 PRO A CA 1
ATOM 2610 C C . PRO A 1 321 ? -8.93 2.623 -4.965 1 91.56 321 PRO A C 1
ATOM 2612 O O . PRO A 1 321 ? -7.945 2.783 -4.234 1 91.56 321 PRO A O 1
ATOM 2615 N N . ARG A 1 322 ? -9.383 1.418 -5.18 1 87.94 322 ARG A N 1
ATOM 2616 C CA . ARG A 1 322 ? -8.883 0.226 -4.5 1 87.94 322 ARG A CA 1
ATOM 2617 C C . ARG A 1 322 ? -7.441 -0.067 -4.895 1 87.94 322 ARG A C 1
ATOM 2619 O O . ARG A 1 322 ? -6.746 -0.818 -4.207 1 87.94 322 ARG A O 1
ATOM 2626 N N . HIS A 1 323 ? -6.988 0.505 -6.031 1 91.5 323 HIS A N 1
ATOM 2627 C CA . HIS A 1 323 ? -5.633 0.271 -6.516 1 91.5 323 HIS A CA 1
ATOM 2628 C C . HIS A 1 323 ? -4.652 1.268 -5.906 1 91.5 323 HIS A C 1
ATOM 2630 O O . HIS A 1 323 ? -3.436 1.075 -5.984 1 91.5 323 HIS A O 1
ATOM 2636 N N . ARG A 1 324 ? -5.184 2.264 -5.305 1 94.94 324 ARG A N 1
ATOM 2637 C CA . ARG A 1 324 ? -4.332 3.271 -4.684 1 94.94 324 ARG A CA 1
ATOM 2638 C C . ARG A 1 324 ? -3.801 2.787 -3.34 1 94.94 324 ARG A C 1
ATOM 2640 O O . ARG A 1 324 ? -4.422 1.948 -2.686 1 94.94 324 ARG A O 1
ATOM 2647 N N . PRO A 1 325 ? -2.641 3.229 -2.912 1 96.5 325 PRO A N 1
ATOM 2648 C CA . PRO A 1 325 ? -2.158 2.877 -1.575 1 96.5 325 PRO A CA 1
ATOM 2649 C C . PRO A 1 325 ? -3.021 3.469 -0.463 1 96.5 325 PRO A C 1
ATOM 2651 O O . PRO A 1 325 ? -3.98 4.191 -0.74 1 96.5 325 PRO A O 1
ATOM 2654 N N . ASN A 1 326 ? -2.826 3.027 0.742 1 95.44 326 ASN A N 1
ATOM 2655 C CA . ASN A 1 326 ? -3.391 3.691 1.912 1 95.44 326 ASN A CA 1
ATOM 2656 C C . ASN A 1 326 ? -2.334 4.504 2.658 1 95.44 326 ASN A C 1
ATOM 2658 O O . ASN A 1 326 ? -1.156 4.477 2.299 1 95.44 326 ASN A O 1
ATOM 2662 N N . PHE A 1 327 ? -2.65 5.238 3.602 1 96.62 327 PHE A N 1
ATOM 2663 C CA . PHE A 1 327 ? -1.716 6.168 4.227 1 96.62 327 PHE A CA 1
ATOM 2664 C C . PHE A 1 327 ? -0.695 5.422 5.078 1 96.62 327 PHE A C 1
ATOM 2666 O O . PHE A 1 327 ? 0.433 5.887 5.254 1 96.62 327 PHE A O 1
ATOM 2673 N N . LYS A 1 328 ? -1.062 4.254 5.648 1 95.5 328 LYS A N 1
ATOM 2674 C CA . LYS A 1 328 ? -0.059 3.453 6.344 1 95.5 328 LYS A CA 1
ATOM 2675 C C . LYS A 1 328 ? 1.094 3.086 5.414 1 95.5 328 LYS A C 1
ATOM 2677 O O . LYS A 1 328 ? 2.258 3.123 5.816 1 95.5 328 LYS A O 1
ATOM 2682 N N . THR A 1 329 ? 0.7 2.74 4.172 1 96.25 329 THR A N 1
ATOM 2683 C CA . THR A 1 329 ? 1.706 2.432 3.162 1 96.25 329 THR A CA 1
ATOM 2684 C C . THR A 1 329 ? 2.494 3.684 2.785 1 96.25 329 THR A C 1
ATOM 2686 O O . THR A 1 329 ? 3.693 3.607 2.51 1 96.25 329 THR A O 1
ATOM 2689 N N . CYS A 1 330 ? 1.837 4.816 2.713 1 97.94 330 CYS A N 1
ATOM 2690 C CA . CYS A 1 330 ? 2.514 6.07 2.404 1 97.94 330 CYS A CA 1
ATOM 2691 C C . CYS A 1 330 ? 3.57 6.395 3.455 1 97.94 330 CYS A C 1
ATOM 2693 O O . CYS A 1 330 ? 4.695 6.762 3.117 1 97.94 330 CYS A O 1
ATOM 2695 N N . VAL A 1 331 ? 3.18 6.234 4.758 1 97.88 331 VAL A N 1
ATOM 2696 C CA . VAL A 1 331 ? 4.113 6.484 5.852 1 97.88 331 VAL A CA 1
ATOM 2697 C C . VAL A 1 331 ? 5.328 5.566 5.719 1 97.88 331 VAL A C 1
ATOM 2699 O O . VAL A 1 331 ? 6.469 6.02 5.828 1 97.88 331 VAL A O 1
ATOM 2702 N N . TYR A 1 332 ? 5.062 4.32 5.41 1 96.56 332 TYR A N 1
ATOM 2703 C CA . TYR A 1 332 ? 6.125 3.34 5.23 1 96.56 332 TYR A CA 1
ATOM 2704 C C . TYR A 1 332 ? 7.051 3.738 4.09 1 96.56 332 TYR A C 1
ATOM 2706 O O . TYR A 1 332 ? 8.273 3.676 4.223 1 96.56 332 TYR A O 1
ATOM 2714 N N . THR A 1 333 ? 6.461 4.117 2.967 1 96.25 333 THR A N 1
ATOM 2715 C CA . THR A 1 333 ? 7.223 4.457 1.769 1 96.25 333 THR A CA 1
ATOM 2716 C C . THR A 1 333 ? 8.172 5.621 2.043 1 96.25 333 THR A C 1
ATOM 2718 O O . THR A 1 333 ? 9.352 5.559 1.701 1 96.25 333 THR A O 1
ATOM 2721 N N . PHE A 1 334 ? 7.734 6.633 2.676 1 97.31 334 PHE A N 1
ATOM 2722 C CA . PHE A 1 334 ? 8.562 7.816 2.873 1 97.31 334 PHE A CA 1
ATOM 2723 C C . PHE A 1 334 ? 9.523 7.617 4.039 1 97.31 334 PHE A C 1
ATOM 2725 O O . PHE A 1 334 ? 10.594 8.227 4.078 1 97.31 334 PHE A O 1
ATOM 2732 N N . LYS A 1 335 ? 9.148 6.742 5.02 1 96.38 335 LYS A N 1
ATOM 2733 C CA . LYS A 1 335 ? 10.133 6.312 6.012 1 96.38 335 LYS A CA 1
ATOM 2734 C C . LYS A 1 335 ? 11.328 5.648 5.34 1 96.38 335 LYS A C 1
ATOM 2736 O O . LYS A 1 335 ? 12.477 5.938 5.684 1 96.38 335 LYS A O 1
ATOM 2741 N N . CYS A 1 336 ? 11 4.75 4.375 1 93.69 336 CYS A N 1
ATOM 2742 C CA . CYS A 1 336 ? 12.062 4.074 3.641 1 93.69 336 CYS A CA 1
ATOM 2743 C C . CYS A 1 336 ? 12.93 5.074 2.891 1 93.69 336 CYS A C 1
ATOM 2745 O O . CYS A 1 336 ? 14.156 4.938 2.852 1 93.69 336 CYS A O 1
ATOM 2747 N N . GLU A 1 337 ? 12.328 6.105 2.301 1 93.06 337 GLU A N 1
ATOM 2748 C CA . GLU A 1 337 ? 13.07 7.137 1.578 1 93.06 337 GLU A CA 1
ATOM 2749 C C . GLU A 1 337 ? 13.984 7.918 2.516 1 93.06 337 GLU A C 1
ATOM 2751 O O . GLU A 1 337 ? 15.094 8.289 2.141 1 93.06 337 GLU A O 1
ATOM 2756 N N . LEU A 1 338 ? 13.508 8.18 3.744 1 94.62 338 LEU A N 1
ATOM 2757 C CA . LEU A 1 338 ? 14.328 8.859 4.734 1 94.62 338 LEU A CA 1
ATOM 2758 C C . LEU A 1 338 ? 15.562 8.031 5.086 1 94.62 338 LEU A C 1
ATOM 2760 O O . LEU A 1 338 ? 16.656 8.562 5.203 1 94.62 338 LEU A O 1
ATOM 2764 N N . ASN A 1 339 ? 15.359 6.727 5.176 1 91.06 339 ASN A N 1
ATOM 2765 C CA . ASN A 1 339 ? 16.438 5.816 5.555 1 91.06 339 ASN A CA 1
ATOM 2766 C C . ASN A 1 339 ? 17.5 5.711 4.465 1 91.06 339 ASN A C 1
ATOM 2768 O O . ASN A 1 339 ? 18.609 5.277 4.727 1 91.06 339 ASN A O 1
ATOM 2772 N N . ARG A 1 340 ? 17.141 6.09 3.275 1 86.75 340 ARG A N 1
ATOM 2773 C CA . ARG A 1 340 ? 18.094 6.082 2.182 1 86.75 340 ARG A CA 1
ATOM 2774 C C . ARG A 1 340 ? 19.125 7.203 2.348 1 86.75 340 ARG A C 1
ATOM 2776 O O . ARG A 1 340 ? 20.219 7.137 1.793 1 86.75 340 ARG A O 1
ATOM 2783 N N . PHE A 1 341 ? 18.734 8.242 3.086 1 87.75 341 PHE A N 1
ATOM 2784 C CA . PHE A 1 341 ? 19.672 9.328 3.357 1 87.75 341 PHE A CA 1
ATOM 2785 C C . PHE A 1 341 ? 20.594 8.977 4.523 1 87.75 341 PHE A C 1
ATOM 2787 O O . PHE A 1 341 ? 21.797 9.227 4.469 1 87.75 341 PHE A O 1
ATOM 2794 N N . SER A 1 342 ? 19.984 8.547 5.57 1 88.94 342 SER A N 1
ATOM 2795 C CA . SER A 1 342 ? 20.672 8.172 6.793 1 88.94 342 SER A CA 1
ATOM 2796 C C . SER A 1 342 ? 19.797 7.312 7.695 1 88.94 342 SER A C 1
ATOM 2798 O O . SER A 1 342 ? 18.578 7.496 7.734 1 88.94 342 SER A O 1
ATOM 2800 N N . ASN A 1 343 ? 20.438 6.469 8.438 1 86.75 343 ASN A N 1
ATOM 2801 C CA . ASN A 1 343 ? 19.688 5.609 9.359 1 86.75 343 ASN A CA 1
ATOM 2802 C C . ASN A 1 343 ? 19.172 6.391 10.562 1 86.75 343 ASN A C 1
ATOM 2804 O O . ASN A 1 343 ? 18.312 5.902 11.297 1 86.75 343 ASN A O 1
ATOM 2808 N N . GLN A 1 344 ? 19.562 7.621 10.664 1 92.94 344 GLN A N 1
ATOM 2809 C CA . GLN A 1 344 ? 19.234 8.383 11.867 1 92.94 344 GLN A CA 1
ATOM 2810 C C . GLN A 1 344 ? 18.109 9.367 11.609 1 92.94 344 GLN A C 1
ATOM 2812 O O . GLN A 1 344 ? 17.469 9.852 12.547 1 92.94 344 GLN A O 1
ATOM 2817 N N . ILE A 1 345 ? 17.875 9.641 10.367 1 95 345 ILE A N 1
ATOM 2818 C CA . ILE A 1 345 ? 16.969 10.734 10.023 1 95 345 ILE A CA 1
ATOM 2819 C C . ILE A 1 345 ? 15.562 10.422 10.516 1 95 345 ILE A C 1
ATOM 2821 O O . ILE A 1 345 ? 14.883 11.297 11.062 1 95 345 ILE A O 1
ATOM 2825 N N . HIS A 1 346 ? 15.18 9.195 10.289 1 95.88 346 HIS A N 1
ATOM 2826 C CA . HIS A 1 346 ? 13.836 8.812 10.727 1 95.88 346 HIS A CA 1
ATOM 2827 C C . HIS A 1 346 ? 13.688 8.961 12.234 1 95.88 346 HIS A C 1
ATOM 2829 O O . HIS A 1 346 ? 12.688 9.5 12.711 1 95.88 346 HIS A O 1
ATOM 2835 N N . LYS A 1 347 ? 14.625 8.469 12.953 1 95.12 347 LYS A N 1
ATOM 2836 C CA . LYS A 1 347 ? 14.609 8.578 14.406 1 95.12 347 LYS A CA 1
ATOM 2837 C C . LYS A 1 347 ? 14.602 10.039 14.844 1 95.12 347 LYS A C 1
ATOM 2839 O O . LYS A 1 347 ? 13.898 10.406 15.789 1 95.12 347 LYS A O 1
ATOM 2844 N N . ASN A 1 348 ? 15.367 10.836 14.203 1 95.88 348 ASN A N 1
ATOM 2845 C CA . ASN A 1 348 ? 15.477 12.25 14.547 1 95.88 348 ASN A CA 1
ATOM 2846 C C . ASN A 1 348 ? 14.164 12.992 14.32 1 95.88 348 ASN A C 1
ATOM 2848 O O . ASN A 1 348 ? 13.758 13.805 15.148 1 95.88 348 ASN A O 1
ATOM 2852 N N . ILE A 1 349 ? 13.523 12.742 13.211 1 97.69 349 ILE A N 1
ATOM 2853 C CA . ILE A 1 349 ? 12.266 13.438 12.938 1 97.69 349 ILE A CA 1
ATOM 2854 C C . ILE A 1 349 ? 11.188 12.961 13.906 1 97.69 349 ILE A C 1
ATOM 2856 O O . ILE A 1 349 ? 10.344 13.742 14.336 1 97.69 349 ILE A O 1
ATOM 2860 N N . GLU A 1 350 ? 11.211 11.695 14.273 1 97.31 350 GLU A N 1
ATOM 2861 C CA . GLU A 1 350 ? 10.25 11.18 15.25 1 97.31 350 GLU A CA 1
ATOM 2862 C C . GLU A 1 350 ? 10.438 11.844 16.609 1 97.31 350 GLU A C 1
ATOM 2864 O O . GLU A 1 350 ? 9.461 12.164 17.281 1 97.31 350 GLU A O 1
ATOM 2869 N N . ALA A 1 351 ? 11.672 11.984 16.953 1 96.38 351 ALA A N 1
ATOM 2870 C CA . ALA A 1 351 ? 11.969 12.672 18.203 1 96.38 351 ALA A CA 1
ATOM 2871 C C . ALA A 1 351 ? 11.469 14.109 18.188 1 96.38 351 ALA A C 1
ATOM 2873 O O . ALA A 1 351 ? 10.906 14.594 19.172 1 96.38 351 ALA A O 1
ATOM 2874 N N . LYS A 1 352 ? 11.695 14.773 17.109 1 96.62 352 LYS A N 1
ATOM 2875 C CA . LYS A 1 352 ? 11.219 16.141 16.953 1 96.62 352 LYS A CA 1
ATOM 2876 C C . LYS A 1 352 ? 9.695 16.219 17.031 1 96.62 352 LYS A C 1
ATOM 2878 O O . LYS A 1 352 ? 9.148 17.125 17.656 1 96.62 352 LYS A O 1
ATOM 2883 N N . LEU A 1 353 ? 9.016 15.289 16.406 1 97.38 353 LEU A N 1
ATOM 2884 C CA . LEU A 1 353 ? 7.555 15.242 16.406 1 97.38 353 LEU A CA 1
ATOM 2885 C C . LEU A 1 353 ? 7.016 14.969 17.797 1 97.38 353 LEU A C 1
ATOM 2887 O O . LEU A 1 353 ? 5.98 15.516 18.188 1 97.38 353 LEU A O 1
ATOM 2891 N N . ASP A 1 354 ? 7.688 14.148 18.547 1 95.75 354 ASP A N 1
ATOM 2892 C CA . ASP A 1 354 ? 7.293 13.875 19.922 1 95.75 354 ASP A CA 1
ATOM 2893 C C . ASP A 1 354 ? 7.348 15.141 20.781 1 95.75 354 ASP A C 1
ATOM 2895 O O . ASP A 1 354 ? 6.461 15.391 21.594 1 95.75 354 ASP A O 1
ATOM 2899 N N . LEU A 1 355 ? 8.391 15.867 20.594 1 94.88 355 LEU A N 1
ATOM 2900 C CA . LEU A 1 355 ? 8.539 17.125 21.312 1 94.88 355 LEU A CA 1
ATOM 2901 C C . LEU A 1 355 ? 7.422 18.094 20.938 1 94.88 355 LEU A C 1
ATOM 2903 O O . LEU A 1 355 ? 6.891 18.812 21.797 1 94.88 355 LEU A O 1
ATOM 2907 N N . GLU A 1 356 ? 7.109 18.125 19.641 1 94.62 356 GLU A N 1
ATOM 2908 C CA . GLU A 1 356 ? 6.047 19 19.156 1 94.62 356 GLU A CA 1
ATOM 2909 C C . GLU A 1 356 ? 4.691 18.609 19.734 1 94.62 356 GLU A C 1
ATOM 2911 O O . GLU A 1 356 ? 3.865 19.469 20.031 1 94.62 356 GLU A O 1
ATOM 2916 N N . ALA A 1 357 ? 4.477 17.359 19.844 1 93.81 357 ALA A N 1
ATOM 2917 C CA . ALA A 1 357 ? 3.24 16.875 20.453 1 93.81 357 ALA A CA 1
ATOM 2918 C C . ALA A 1 357 ? 3.113 17.328 21.906 1 93.81 357 ALA A C 1
ATOM 2920 O O . ALA A 1 357 ? 2.031 17.719 22.344 1 93.81 357 ALA A O 1
ATOM 2921 N N . LYS A 1 358 ? 4.18 17.281 22.625 1 92.38 358 LYS A N 1
ATOM 2922 C CA . LYS A 1 358 ? 4.195 17.734 24.016 1 92.38 358 LYS A CA 1
ATOM 2923 C C . LYS A 1 358 ? 3.91 19.234 24.109 1 92.38 358 LYS A C 1
ATOM 2925 O O . LYS A 1 358 ? 3.207 19.688 25.016 1 92.38 358 LYS A O 1
ATOM 2930 N N . GLN A 1 359 ? 4.445 19.984 23.219 1 90.38 359 GLN A N 1
ATOM 2931 C CA . GLN A 1 359 ? 4.227 21.422 23.188 1 90.38 359 GLN A CA 1
ATOM 2932 C C . GLN A 1 359 ? 2.762 21.75 22.922 1 90.38 359 GLN A C 1
ATOM 2934 O O . GLN A 1 359 ? 2.215 22.703 23.5 1 90.38 359 GLN A O 1
ATOM 2939 N N . GLN A 1 360 ? 2.109 21 22.047 1 90.38 360 GLN A N 1
ATOM 2940 C CA . GLN A 1 360 ? 0.693 21.203 21.766 1 90.38 360 GLN A CA 1
ATOM 2941 C C . GLN A 1 360 ? -0.161 20.906 23 1 90.38 360 GLN A C 1
ATOM 2943 O O . GLN A 1 360 ? -1.162 21.578 23.234 1 90.38 360 GLN A O 1
ATOM 2948 N N . LEU A 1 361 ? 0.236 19.906 23.703 1 88 361 LEU A N 1
ATOM 2949 C CA . LEU A 1 361 ? -0.472 19.562 24.938 1 88 361 LEU A CA 1
ATOM 2950 C C . LEU A 1 361 ? -0.347 20.688 25.953 1 88 361 LEU A C 1
ATOM 2952 O O . LEU A 1 361 ? -1.312 21.016 26.656 1 88 361 LEU A O 1
ATOM 2956 N N . GLU A 1 362 ? 0.798 21.281 26.047 1 86.25 362 GLU A N 1
ATOM 2957 C CA . GLU A 1 362 ? 1.029 22.391 26.969 1 86.25 362 GLU A CA 1
ATOM 2958 C C . GLU A 1 362 ? 0.192 23.609 26.578 1 86.25 362 GLU A C 1
ATOM 2960 O O . GLU A 1 362 ? -0.264 24.359 27.453 1 86.25 362 GLU A O 1
ATOM 2965 N N . LEU A 1 363 ? 0.041 23.844 25.344 1 85.06 363 LEU A N 1
ATOM 2966 C CA . LEU A 1 363 ? -0.773 24.953 24.844 1 85.06 363 LEU A CA 1
ATOM 2967 C C . LEU A 1 363 ? -2.225 24.797 25.297 1 85.06 363 LEU A C 1
ATOM 2969 O O . LEU A 1 363 ? -2.863 25.766 25.688 1 85.06 363 LEU A O 1
ATOM 2973 N N . GLU A 1 364 ? -2.729 23.641 25.219 1 80.5 364 GLU A N 1
ATOM 2974 C CA . GLU A 1 364 ? -4.102 23.375 25.625 1 80.5 364 GLU A CA 1
ATOM 2975 C C . GLU A 1 364 ? -4.285 23.609 27.125 1 80.5 364 GLU A C 1
ATOM 2977 O O . GLU A 1 364 ? -5.297 24.156 27.562 1 80.5 364 GLU A O 1
ATOM 2982 N N . LYS A 1 365 ? -3.314 23.141 27.875 1 80.62 365 LYS A N 1
ATOM 2983 C CA . LYS A 1 365 ? -3.363 23.344 29.328 1 80.62 365 LYS A CA 1
ATOM 2984 C C . LYS A 1 365 ? -3.338 24.828 29.672 1 80.62 365 LYS A C 1
ATOM 2986 O O . LYS A 1 365 ? -3.998 25.266 30.625 1 80.62 365 LYS A O 1
ATOM 2991 N N . TRP A 1 366 ? -2.596 25.516 28.984 1 79.88 366 TRP A N 1
ATOM 2992 C CA . TRP A 1 366 ? -2.469 26.953 29.203 1 79.88 366 TRP A CA 1
ATOM 2993 C C . TRP A 1 366 ? -3.812 27.656 29.031 1 79.88 366 TRP A C 1
ATOM 2995 O O . TRP A 1 366 ? -4.16 28.547 29.797 1 79.88 366 TRP A O 1
ATOM 3005 N N . THR A 1 367 ? -4.586 27.25 28.109 1 76.19 367 THR A N 1
ATOM 3006 C CA . THR A 1 367 ? -5.844 27.906 27.766 1 76.19 367 THR A CA 1
ATOM 3007 C C . THR A 1 367 ? -6.926 27.562 28.781 1 76.19 367 THR A C 1
ATOM 3009 O O . THR A 1 367 ? -7.773 28.391 29.109 1 76.19 367 THR A O 1
ATOM 3012 N N . ASN A 1 368 ? -6.863 26.328 29.391 1 73.31 368 ASN A N 1
ATOM 3013 C CA . ASN A 1 368 ? -7.883 25.844 30.312 1 73.31 368 ASN A CA 1
ATOM 3014 C C . ASN A 1 368 ? -7.598 26.297 31.734 1 73.31 368 ASN A C 1
ATOM 3016 O O . ASN A 1 368 ? -8.508 26.375 32.562 1 73.31 368 ASN A O 1
ATOM 3020 N N . SER A 1 369 ? -6.305 26.406 32.25 1 62.69 369 SER A N 1
ATOM 3021 C CA . SER A 1 369 ? -5.953 26.766 33.625 1 62.69 369 SER A CA 1
ATOM 3022 C C . SER A 1 369 ? -6.379 28.188 33.938 1 62.69 369 SER A C 1
ATOM 3024 O O . SER A 1 369 ? -6.445 28.578 35.125 1 62.69 369 SER A O 1
ATOM 3026 N N . GLY A 1 370 ? -6.613 29.047 33.125 1 52.22 370 GLY A N 1
ATOM 3027 C CA . GLY A 1 370 ? -7.066 30.375 33.469 1 52.22 370 GLY A CA 1
ATOM 3028 C C . GLY A 1 370 ? -8.469 30.406 34.062 1 52.22 370 GLY A C 1
ATOM 3029 O O . GLY A 1 370 ? -8.938 31.453 34.531 1 52.22 370 GLY A O 1
ATOM 3030 N N . GLY A 1 371 ? -9.289 29.312 33.938 1 45.91 371 GLY A N 1
ATOM 3031 C CA . GLY A 1 371 ? -10.625 29.344 34.5 1 45.91 371 GLY A CA 1
ATOM 3032 C C . GLY A 1 371 ? -10.633 29.047 36 1 45.91 371 GLY A C 1
ATOM 3033 O O . GLY A 1 371 ? -11.703 28.953 36.594 1 45.91 371 GLY A O 1
ATOM 3034 N N . SER A 1 372 ? -9.672 28.328 36.531 1 38.62 372 SER A N 1
ATOM 3035 C CA . SER A 1 372 ? -9.852 28.078 37.969 1 38.62 372 SER A CA 1
ATOM 3036 C C . SER A 1 372 ? -9.805 29.375 38.781 1 38.62 372 SER A C 1
ATOM 3038 O O . SER A 1 372 ? -8.922 30.203 38.562 1 38.62 372 SER A O 1
ATOM 3040 N N . HIS A 1 373 ? -10.93 29.766 39.406 1 35.97 373 HIS A N 1
ATOM 3041 C CA . HIS A 1 373 ? -11.062 30.688 40.531 1 35.97 373 HIS A CA 1
ATOM 3042 C C . HIS A 1 373 ? -9.938 30.5 41.531 1 35.97 373 HIS A C 1
ATOM 3044 O O . HIS A 1 373 ? -9.727 29.391 42.031 1 35.97 373 HIS A O 1
ATOM 3050 N N . GLU A 1 374 ? -8.844 31.016 41.531 1 34.22 374 GLU A N 1
ATOM 3051 C CA . GLU A 1 374 ? -8.086 31.188 42.781 1 34.22 374 GLU A CA 1
ATOM 3052 C C . GLU A 1 374 ? -9.016 31.469 43.938 1 34.22 374 GLU A C 1
ATOM 3054 O O . GLU A 1 374 ? -9.719 32.469 43.969 1 34.22 374 GLU A O 1
ATOM 3059 N N . GLU A 1 375 ? -9.68 30.484 44.562 1 30.27 375 GLU A N 1
ATOM 3060 C CA . GLU A 1 375 ? -10.094 30.719 45.938 1 30.27 375 GLU A CA 1
ATOM 3061 C C . GLU A 1 375 ? -8.977 31.375 46.75 1 30.27 375 GLU A C 1
ATOM 3063 O O . GLU A 1 375 ? -7.855 30.859 46.781 1 30.27 375 GLU A O 1
ATOM 3068 N N . THR A 1 376 ? -8.945 32.656 46.875 1 29.05 376 THR A N 1
ATOM 3069 C CA . THR A 1 376 ? -8.406 33.406 48 1 29.05 376 THR A CA 1
ATOM 3070 C C . THR A 1 376 ? -8.625 32.656 49.312 1 29.05 376 THR A C 1
ATOM 3072 O O . THR A 1 376 ? -9.766 32.531 49.781 1 29.05 376 THR A O 1
ATOM 3075 N N . GLU A 1 377 ? -8.055 31.375 49.531 1 23.7 377 GLU A N 1
ATOM 3076 C CA . GLU A 1 377 ? -7.664 31.266 50.938 1 23.7 377 GLU A CA 1
ATOM 3077 C C . GLU A 1 377 ? -6.371 32.031 51.219 1 23.7 377 GLU A C 1
ATOM 3079 O O . GLU A 1 377 ? -5.434 31.969 50.406 1 23.7 377 GLU A O 1
ATOM 3084 N N . MET B 1 1 ? 45.781 23.219 -33.156 1 21.67 1 MET B N 1
ATOM 3085 C CA . MET B 1 1 ? 45.188 22.219 -32.281 1 21.67 1 MET B CA 1
ATOM 3086 C C . MET B 1 1 ? 43.656 22.344 -32.281 1 21.67 1 MET B C 1
ATOM 3088 O O . MET B 1 1 ? 43.125 23.297 -31.703 1 21.67 1 MET B O 1
ATOM 3092 N N . GLN B 1 2 ? 42.969 22.016 -33.125 1 20.36 2 GLN B N 1
ATOM 3093 C CA . GLN B 1 2 ? 41.688 22.391 -33.688 1 20.36 2 GLN B CA 1
ATOM 3094 C C . GLN B 1 2 ? 40.531 21.828 -32.844 1 20.36 2 GLN B C 1
ATOM 3096 O O . GLN B 1 2 ? 40.5 20.641 -32.531 1 20.36 2 GLN B O 1
ATOM 3101 N N . CYS B 1 3 ? 39.906 22.594 -32 1 21.38 3 CYS B N 1
ATOM 3102 C CA . CYS B 1 3 ? 38.844 22.328 -31.016 1 21.38 3 CYS B CA 1
ATOM 3103 C C . CYS B 1 3 ? 37.625 21.703 -31.672 1 21.38 3 CYS B C 1
ATOM 3105 O O . CYS B 1 3 ? 37 22.328 -32.531 1 21.38 3 CYS B O 1
ATOM 3107 N N . ARG B 1 4 ? 37.656 20.422 -31.859 1 21.55 4 ARG B N 1
ATOM 3108 C CA . ARG B 1 4 ? 36.656 19.656 -32.594 1 21.55 4 ARG B CA 1
ATOM 3109 C C . ARG B 1 4 ? 35.25 20 -32.125 1 21.55 4 ARG B C 1
ATOM 3111 O O . ARG B 1 4 ? 35 19.984 -30.906 1 21.55 4 ARG B O 1
ATOM 3118 N N . LYS B 1 5 ? 34.5 20.734 -32.781 1 20.34 5 LYS B N 1
ATOM 3119 C CA . LYS B 1 5 ? 33.156 21.281 -32.688 1 20.34 5 LYS B CA 1
ATOM 3120 C C . LYS B 1 5 ? 32.156 20.188 -32.406 1 20.34 5 LYS B C 1
ATOM 3122 O O . LYS B 1 5 ? 32 19.25 -33.188 1 20.34 5 LYS B O 1
ATOM 3127 N N . TYR B 1 6 ? 32.062 19.609 -31.219 1 19.58 6 TYR B N 1
ATOM 3128 C CA . TYR B 1 6 ? 31.203 18.484 -30.875 1 19.58 6 TYR B CA 1
ATOM 3129 C C . TYR B 1 6 ? 29.766 18.766 -31.281 1 19.58 6 TYR B C 1
ATOM 3131 O O . TYR B 1 6 ? 29.219 19.812 -30.938 1 19.58 6 TYR B O 1
ATOM 3139 N N . ALA B 1 7 ? 29.484 18.484 -32.469 1 20.72 7 ALA B N 1
ATOM 3140 C CA . ALA B 1 7 ? 28.172 18.641 -33.094 1 20.72 7 ALA B CA 1
ATOM 3141 C C . ALA B 1 7 ? 27.047 18.25 -32.156 1 20.72 7 ALA B C 1
ATOM 3143 O O . ALA B 1 7 ? 27.141 17.234 -31.453 1 20.72 7 ALA B O 1
ATOM 3144 N N . ALA B 1 8 ? 26.188 19.078 -31.719 1 22.55 8 ALA B N 1
ATOM 3145 C CA . ALA B 1 8 ? 24.969 19.094 -30.906 1 22.55 8 ALA B CA 1
ATOM 3146 C C . ALA B 1 8 ? 23.984 18.031 -31.406 1 22.55 8 ALA B C 1
ATOM 3148 O O . ALA B 1 8 ? 23.469 18.125 -32.5 1 22.55 8 ALA B O 1
ATOM 3149 N N . ILE B 1 9 ? 24.344 16.828 -31.484 1 20.11 9 ILE B N 1
ATOM 3150 C CA . ILE B 1 9 ? 23.359 15.922 -32.062 1 20.11 9 ILE B CA 1
ATOM 3151 C C . ILE B 1 9 ? 21.984 16.203 -31.453 1 20.11 9 ILE B C 1
ATOM 3153 O O . ILE B 1 9 ? 21.844 16.281 -30.234 1 20.11 9 ILE B O 1
ATOM 3157 N N . LYS B 1 10 ? 21.141 16.734 -32.188 1 24.95 10 LYS B N 1
ATOM 3158 C CA . LYS B 1 10 ? 19.734 17.062 -32.062 1 24.95 10 LYS B CA 1
ATOM 3159 C C . LYS B 1 10 ? 18.953 15.914 -31.453 1 24.95 10 LYS B C 1
ATOM 3161 O O . LYS B 1 10 ? 19.047 14.773 -31.906 1 24.95 10 LYS B O 1
ATOM 3166 N N . SER B 1 11 ? 18.688 16 -30.188 1 22.48 11 SER B N 1
ATOM 3167 C CA . SER B 1 11 ? 18.062 15.117 -29.203 1 22.48 11 SER B CA 1
ATOM 3168 C C . SER B 1 11 ? 16.844 14.414 -29.797 1 22.48 11 SER B C 1
ATOM 3170 O O . SER B 1 11 ? 15.906 15.062 -30.266 1 22.48 11 SER B O 1
ATOM 3172 N N . ASN B 1 12 ? 16.953 13.469 -30.609 1 23.42 12 ASN B N 1
ATOM 3173 C CA . ASN B 1 12 ? 15.914 12.664 -31.234 1 23.42 12 ASN B CA 1
ATOM 3174 C C . ASN B 1 12 ? 14.711 12.477 -30.312 1 23.42 12 ASN B C 1
ATOM 3176 O O . ASN B 1 12 ? 14.867 12.375 -29.109 1 23.42 12 ASN B O 1
ATOM 3180 N N . ASP B 1 13 ? 13.562 12.656 -30.859 1 23.52 13 ASP B N 1
ATOM 3181 C CA . ASP B 1 13 ? 12.164 12.719 -30.453 1 23.52 13 ASP B CA 1
ATOM 3182 C C . ASP B 1 13 ? 11.75 11.453 -29.703 1 23.52 13 ASP B C 1
ATOM 3184 O O . ASP B 1 13 ? 11.555 10.398 -30.328 1 23.52 13 ASP B O 1
ATOM 3188 N N . VAL B 1 14 ? 12.484 10.992 -28.875 1 25.06 14 VAL B N 1
ATOM 3189 C CA . VAL B 1 14 ? 12.023 9.758 -28.25 1 25.06 14 VAL B CA 1
ATOM 3190 C C . VAL B 1 14 ? 10.547 9.883 -27.891 1 25.06 14 VAL B C 1
ATOM 3192 O O . VAL B 1 14 ? 10.172 10.703 -27.062 1 25.06 14 VAL B O 1
ATOM 3195 N N . GLU B 1 15 ? 9.766 9.633 -28.875 1 25.28 15 GLU B N 1
ATOM 3196 C CA . GLU B 1 15 ? 8.328 9.523 -28.656 1 25.28 15 GLU B CA 1
ATOM 3197 C C . GLU B 1 15 ? 8.016 8.844 -27.328 1 25.28 15 GLU B C 1
ATOM 3199 O O . GLU B 1 15 ? 8.57 7.781 -27.031 1 25.28 15 GLU B O 1
ATOM 3204 N N . MET B 1 16 ? 7.906 9.594 -26.438 1 24.48 16 MET B N 1
ATOM 3205 C CA . MET B 1 16 ? 7.48 9.07 -25.141 1 24.48 16 MET B CA 1
ATOM 3206 C C . MET B 1 16 ? 6.535 7.891 -25.312 1 24.48 16 MET B C 1
ATOM 3208 O O . MET B 1 16 ? 5.543 7.98 -26.031 1 24.48 16 MET B O 1
ATOM 3212 N N . PRO B 1 17 ? 7.051 6.715 -25.25 1 23.25 17 PRO B N 1
ATOM 3213 C CA . PRO B 1 17 ? 6.094 5.641 -25.531 1 23.25 17 PRO B CA 1
ATOM 3214 C C . PRO B 1 17 ? 4.723 5.906 -24.906 1 23.25 17 PRO B C 1
ATOM 3216 O O . PRO B 1 17 ? 4.629 6.488 -23.828 1 23.25 17 PRO B O 1
ATOM 3219 N N . LYS B 1 18 ? 3.715 6.109 -25.703 1 24.28 18 LYS B N 1
ATOM 3220 C CA . LYS B 1 18 ? 2.301 6.188 -25.344 1 24.28 18 LYS B CA 1
ATOM 3221 C C . LYS B 1 18 ? 1.96 5.195 -24.234 1 24.28 18 LYS B C 1
ATOM 3223 O O . LYS B 1 18 ? 2.344 4.027 -24.297 1 24.28 18 LYS B O 1
ATOM 3228 N N . ILE B 1 19 ? 1.959 5.734 -23.141 1 24.59 19 ILE B N 1
ATOM 3229 C CA . ILE B 1 19 ? 1.332 4.883 -22.125 1 24.59 19 ILE B CA 1
ATOM 3230 C C . ILE B 1 19 ? 0.219 4.059 -22.766 1 24.59 19 ILE B C 1
ATOM 3232 O O . ILE B 1 19 ? -0.756 4.609 -23.281 1 24.59 19 ILE B O 1
ATOM 3236 N N . GLN B 1 20 ? 0.615 3.141 -23.562 1 24.58 20 GLN B N 1
ATOM 3237 C CA . GLN B 1 20 ? -0.415 2.287 -24.156 1 24.58 20 GLN B CA 1
ATOM 3238 C C . GLN B 1 20 ? -1.617 2.16 -23.219 1 24.58 20 GLN B C 1
ATOM 3240 O O . GLN B 1 20 ? -1.458 1.912 -22.016 1 24.58 20 GLN B O 1
ATOM 3245 N N . GLY B 1 21 ? -2.604 2.885 -23.531 1 25.83 21 GLY B N 1
ATOM 3246 C CA . GLY B 1 21 ? -3.941 2.666 -23 1 25.83 21 GLY B CA 1
ATOM 3247 C C . GLY B 1 21 ? -4.215 1.218 -22.656 1 25.83 21 GLY B C 1
ATOM 3248 O O . GLY B 1 21 ? -3.99 0.32 -23.469 1 25.83 21 GLY B O 1
ATOM 3249 N N . GLU B 1 22 ? -3.738 0.888 -21.5 1 27.89 22 GLU B N 1
ATOM 3250 C CA . GLU B 1 22 ? -4.141 -0.479 -21.188 1 27.89 22 GLU B CA 1
ATOM 3251 C C . GLU B 1 22 ? -5.453 -0.844 -21.875 1 27.89 22 GLU B C 1
ATOM 3253 O O . GLU B 1 22 ? -6.43 -0.095 -21.797 1 27.89 22 GLU B O 1
ATOM 3258 N N . ASP B 1 23 ? -5.344 -1.356 -22.984 1 27.11 23 ASP B N 1
ATOM 3259 C CA . ASP B 1 23 ? -6.504 -2.059 -23.516 1 27.11 23 ASP B CA 1
ATOM 3260 C C . ASP B 1 23 ? -7.395 -2.594 -22.406 1 27.11 23 ASP B C 1
ATOM 3262 O O . ASP B 1 23 ? -6.949 -3.398 -21.578 1 27.11 23 ASP B O 1
ATOM 3266 N N . ASN B 1 24 ? -8.102 -1.647 -21.828 1 28.78 24 ASN B N 1
ATOM 3267 C CA . ASN B 1 24 ? -9.219 -2.025 -20.984 1 28.78 24 ASN B CA 1
ATOM 3268 C C . ASN B 1 24 ? -9.883 -3.311 -21.469 1 28.78 24 ASN B C 1
ATOM 3270 O O . ASN B 1 24 ? -10.672 -3.289 -22.406 1 28.78 24 ASN B O 1
ATOM 3274 N N . PRO B 1 25 ? -9.18 -4.25 -21.734 1 29.58 25 PRO B N 1
ATOM 3275 C CA . PRO B 1 25 ? -10 -5.352 -22.25 1 29.58 25 PRO B CA 1
ATOM 3276 C C . PRO B 1 25 ? -11.414 -5.344 -21.672 1 29.58 25 PRO B C 1
ATOM 3278 O O . PRO B 1 25 ? -11.648 -4.793 -20.594 1 29.58 25 PRO B O 1
ATOM 3281 N N . SER B 1 26 ? -12.516 -5.793 -22.422 1 28.97 26 SER B N 1
ATOM 3282 C CA . SER B 1 26 ? -13.961 -5.594 -22.484 1 28.97 26 SER B CA 1
ATOM 3283 C C . SER B 1 26 ? -14.602 -5.781 -21.109 1 28.97 26 SER B C 1
ATOM 3285 O O . SER B 1 26 ? -14.188 -6.641 -20.344 1 28.97 26 SER B O 1
ATOM 3287 N N . GLU B 1 27 ? -15.328 -4.824 -20.547 1 32.88 27 GLU B N 1
ATOM 3288 C CA . GLU B 1 27 ? -16.547 -4.859 -19.75 1 32.88 27 GLU B CA 1
ATOM 3289 C C . GLU B 1 27 ? -17.219 -6.223 -19.828 1 32.88 27 GLU B C 1
ATOM 3291 O O . GLU B 1 27 ? -17.891 -6.648 -18.875 1 32.88 27 GLU B O 1
ATOM 3296 N N . GLU B 1 28 ? -16.953 -6.773 -20.922 1 32.69 28 GLU B N 1
ATOM 3297 C CA . GLU B 1 28 ? -17.672 -8 -21.234 1 32.69 28 GLU B CA 1
ATOM 3298 C C . GLU B 1 28 ? -17.156 -9.172 -20.422 1 32.69 28 GLU B C 1
ATOM 3300 O O . GLU B 1 28 ? -17.938 -10.008 -19.938 1 32.69 28 GLU B O 1
ATOM 3305 N N . ILE B 1 29 ? -15.883 -9.219 -20.25 1 34.22 29 ILE B N 1
ATOM 3306 C CA . ILE B 1 29 ? -15.398 -10.414 -19.562 1 34.22 29 ILE B CA 1
ATOM 3307 C C . ILE B 1 29 ? -15.617 -10.273 -18.062 1 34.22 29 ILE B C 1
ATOM 3309 O O . ILE B 1 29 ? -15.891 -11.266 -17.375 1 34.22 29 ILE B O 1
ATOM 3313 N N . SER B 1 30 ? -15.289 -9.086 -17.547 1 34.47 30 SER B N 1
ATOM 3314 C CA . SER B 1 30 ? -15.508 -8.852 -16.125 1 34.47 30 SER B CA 1
ATOM 3315 C C . SER B 1 30 ? -16.953 -9.164 -15.727 1 34.47 30 SER B C 1
ATOM 3317 O O . SER B 1 30 ? -17.188 -9.711 -14.648 1 34.47 30 SER B O 1
ATOM 3319 N N . THR B 1 31 ? -17.859 -8.711 -16.594 1 35.16 31 THR B N 1
ATOM 3320 C CA . THR B 1 31 ? -19.266 -9.031 -16.375 1 35.16 31 THR B CA 1
ATOM 3321 C C . THR B 1 31 ? -19.5 -10.531 -16.5 1 35.16 31 THR B C 1
ATOM 3323 O O . THR B 1 31 ? -20.484 -11.055 -15.969 1 35.16 31 THR B O 1
ATOM 3326 N N . LYS B 1 32 ? -18.734 -11.164 -17.297 1 33.97 32 LYS B N 1
ATOM 3327 C CA . LYS B 1 32 ? -19.047 -12.555 -17.625 1 33.97 32 LYS B CA 1
ATOM 3328 C C . LYS B 1 32 ? -18.672 -13.492 -16.469 1 33.97 32 LYS B C 1
ATOM 3330 O O . LYS B 1 32 ? -19.266 -14.547 -16.312 1 33.97 32 LYS B O 1
ATOM 3335 N N . VAL B 1 33 ? -17.578 -13.211 -15.828 1 36.84 33 VAL B N 1
ATOM 3336 C CA . VAL B 1 33 ? -17.203 -14.156 -14.781 1 36.84 33 VAL B CA 1
ATOM 3337 C C . VAL B 1 33 ? -18.188 -14.055 -13.617 1 36.84 33 VAL B C 1
ATOM 3339 O O . VAL B 1 33 ? -18.375 -15.016 -12.859 1 36.84 33 VAL B O 1
ATOM 3342 N N . ALA B 1 34 ? -18.578 -12.828 -13.234 1 35.47 34 ALA B N 1
ATOM 3343 C CA . ALA B 1 34 ? -19.5 -12.578 -12.125 1 35.47 34 ALA B CA 1
ATOM 3344 C C . ALA B 1 34 ? -20.812 -13.32 -12.328 1 35.47 34 ALA B C 1
ATOM 3346 O O . ALA B 1 34 ? -21.578 -13.516 -11.383 1 35.47 34 ALA B O 1
ATOM 3347 N N . ASP B 1 35 ? -21.297 -13.273 -13.523 1 37.28 35 ASP B N 1
ATOM 3348 C CA . ASP B 1 35 ? -22.594 -13.922 -13.703 1 37.28 35 ASP B CA 1
ATOM 3349 C C . ASP B 1 35 ? -22.469 -15.438 -13.609 1 37.28 35 ASP B C 1
ATOM 3351 O O . ASP B 1 35 ? -21.609 -16.031 -14.258 1 37.28 35 ASP B O 1
ATOM 3355 N N . ASN B 1 36 ? -22.656 -16.016 -12.375 1 44.38 36 ASN B N 1
ATOM 3356 C CA . ASN B 1 36 ? -22.906 -17.453 -12.266 1 44.38 36 ASN B CA 1
ATOM 3357 C C . ASN B 1 36 ? -23.172 -18.078 -13.633 1 44.38 36 ASN B C 1
ATOM 3359 O O . ASN B 1 36 ? -23.781 -19.141 -13.719 1 44.38 36 ASN B O 1
ATOM 3363 N N . LYS B 1 37 ? -22.953 -17.219 -14.602 1 54.34 37 LYS B N 1
ATOM 3364 C CA . LYS B 1 37 ? -23.438 -17.734 -15.883 1 54.34 37 LYS B CA 1
ATOM 3365 C C . LYS B 1 37 ? -22.297 -18.297 -16.719 1 54.34 37 LYS B C 1
ATOM 3367 O O . LYS B 1 37 ? -22.469 -18.609 -17.891 1 54.34 37 LYS B O 1
ATOM 3372 N N . ILE B 1 38 ? -20.984 -18.359 -15.93 1 65.81 38 ILE B N 1
ATOM 3373 C CA . ILE B 1 38 ? -19.953 -18.922 -16.797 1 65.81 38 ILE B CA 1
ATOM 3374 C C . ILE B 1 38 ? -19.922 -20.438 -16.656 1 65.81 38 ILE B C 1
ATOM 3376 O O . ILE B 1 38 ? -19.938 -20.953 -15.531 1 65.81 38 ILE B O 1
ATOM 3380 N N . SER B 1 39 ? -20.141 -20.969 -17.688 1 82.75 39 SER B N 1
ATOM 3381 C CA . SER B 1 39 ? -20.141 -22.438 -17.766 1 82.75 39 SER B CA 1
ATOM 3382 C C . SER B 1 39 ? -18.922 -22.953 -18.531 1 82.75 39 SER B C 1
ATOM 3384 O O . SER B 1 39 ? -18.406 -22.266 -19.406 1 82.75 39 SER B O 1
ATOM 3386 N N . TYR B 1 40 ? -18.422 -24.031 -18.031 1 87.81 40 TYR B N 1
ATOM 3387 C CA . TYR B 1 40 ? -17.297 -24.672 -18.719 1 87.81 40 TYR B CA 1
ATOM 3388 C C . TYR B 1 40 ? -17.609 -24.922 -20.188 1 87.81 40 TYR B C 1
ATOM 3390 O O . TYR B 1 40 ? -16.703 -25.031 -21.016 1 87.81 40 TYR B O 1
ATOM 3398 N N . GLU B 1 41 ? -18.828 -24.875 -20.484 1 87.62 41 GLU B N 1
ATOM 3399 C CA . GLU B 1 41 ? -19.234 -25.141 -21.859 1 87.62 41 GLU B CA 1
ATOM 3400 C C . GLU B 1 41 ? -18.656 -24.109 -22.812 1 87.62 41 GLU B C 1
ATOM 3402 O O . GLU B 1 41 ? -18.328 -24.422 -23.969 1 87.62 41 GLU B O 1
ATOM 3407 N N . GLN B 1 42 ? -18.5 -22.953 -22.328 1 88.88 42 GLN B N 1
ATOM 3408 C CA . GLN B 1 42 ? -17.953 -21.891 -23.172 1 88.88 42 GLN B CA 1
ATOM 3409 C C . GLN B 1 42 ? -16.469 -22.109 -23.438 1 88.88 42 GLN B C 1
ATOM 3411 O O . GLN B 1 42 ? -15.922 -21.547 -24.391 1 88.88 42 GLN B O 1
ATOM 3416 N N . TYR B 1 43 ? -15.875 -23 -22.625 1 90.62 43 TYR B N 1
ATOM 3417 C CA . TYR B 1 43 ? -14.438 -23.188 -22.734 1 90.62 43 TYR B CA 1
ATOM 3418 C C . TYR B 1 43 ? -14.109 -24.578 -23.25 1 90.62 43 TYR B C 1
ATOM 3420 O O . TYR B 1 43 ? -12.945 -24.906 -23.5 1 90.62 43 TYR B O 1
ATOM 3428 N N . ARG B 1 44 ? -15.07 -25.391 -23.469 1 90.19 44 ARG B N 1
ATOM 3429 C CA . ARG B 1 44 ? -14.891 -26.797 -23.812 1 90.19 44 ARG B CA 1
ATOM 3430 C C . ARG B 1 44 ? -14.125 -26.953 -25.125 1 90.19 44 ARG B C 1
ATOM 3432 O O . ARG B 1 44 ? -13.242 -27.797 -25.234 1 90.19 44 ARG B O 1
ATOM 3439 N N . GLU B 1 45 ? -14.453 -26.172 -26.094 1 88.5 45 GLU B N 1
ATOM 3440 C CA . GLU B 1 45 ? -13.789 -26.281 -27.391 1 88.5 45 GLU B CA 1
ATOM 3441 C C . GLU B 1 45 ? -12.297 -25.984 -27.266 1 88.5 45 GLU B C 1
ATOM 3443 O O . GLU B 1 45 ? -11.484 -26.609 -27.953 1 88.5 45 GLU B O 1
ATOM 3448 N N . ARG B 1 46 ? -12.047 -25.125 -26.438 1 89.75 46 ARG B N 1
ATOM 3449 C CA . ARG B 1 46 ? -10.672 -24.641 -26.312 1 89.75 46 ARG B CA 1
ATOM 3450 C C . ARG B 1 46 ? -9.859 -25.562 -25.406 1 89.75 46 ARG B C 1
ATOM 3452 O O . ARG B 1 46 ? -8.672 -25.766 -25.641 1 89.75 46 ARG B O 1
ATOM 3459 N N . PHE B 1 47 ? -10.531 -26.234 -24.391 1 92.81 47 PHE B N 1
ATOM 3460 C CA . PHE B 1 47 ? -9.703 -26.797 -23.344 1 92.81 47 PHE B CA 1
ATOM 3461 C C . PHE B 1 47 ? -10 -28.281 -23.156 1 92.81 47 PHE B C 1
ATOM 3463 O O . PHE B 1 47 ? -9.242 -29 -22.484 1 92.81 47 PHE B O 1
ATOM 3470 N N . GLU B 1 48 ? -11.016 -28.75 -23.75 1 93 48 GLU B N 1
ATOM 3471 C CA . GLU B 1 48 ? -11.344 -30.156 -23.547 1 93 48 GLU B CA 1
ATOM 3472 C C . GLU B 1 48 ? -10.32 -31.078 -24.203 1 93 48 GLU B C 1
ATOM 3474 O O . GLU B 1 48 ? -9.945 -30.859 -25.359 1 93 48 GLU B O 1
ATOM 3479 N N . ILE B 1 49 ? -9.906 -32.062 -23.5 1 91.12 49 ILE B N 1
ATOM 3480 C CA . ILE B 1 49 ? -8.945 -33.031 -23.984 1 91.12 49 ILE B CA 1
ATOM 3481 C C . ILE B 1 49 ? -9.57 -34.438 -23.938 1 91.12 49 ILE B C 1
ATOM 3483 O O . ILE B 1 49 ? -10.266 -34.781 -22.969 1 91.12 49 ILE B O 1
ATOM 3487 N N . ASP B 1 50 ? -9.328 -35.125 -24.953 1 90.06 50 ASP B N 1
ATOM 3488 C CA . ASP B 1 50 ? -9.75 -36.531 -24.938 1 90.06 50 ASP B CA 1
ATOM 3489 C C . ASP B 1 50 ? -8.938 -37.344 -23.922 1 90.06 50 ASP B C 1
ATOM 3491 O O . ASP B 1 50 ? -7.707 -37.25 -23.906 1 90.06 50 ASP B O 1
ATOM 3495 N N . ARG B 1 51 ? -9.617 -38.156 -23.188 1 90.81 51 ARG B N 1
ATOM 3496 C CA . ARG B 1 51 ? -8.977 -38.906 -22.125 1 90.81 51 ARG B CA 1
ATOM 3497 C C . ARG B 1 51 ? -7.855 -39.812 -22.672 1 90.81 51 ARG B C 1
ATOM 3499 O O . ARG B 1 51 ? -6.84 -40 -22.016 1 90.81 51 ARG B O 1
ATOM 3506 N N . GLU B 1 52 ? -7.918 -40.25 -23.844 1 89.19 52 GLU B N 1
ATOM 3507 C CA . GLU B 1 52 ? -6.969 -41.188 -24.453 1 89.19 52 GLU B CA 1
ATOM 3508 C C . GLU B 1 52 ? -5.629 -40.531 -24.719 1 89.19 52 GLU B C 1
ATOM 3510 O O . GLU B 1 52 ? -4.605 -41.188 -24.859 1 89.19 52 GLU B O 1
ATOM 3515 N N . ARG B 1 53 ? -5.672 -39.25 -24.734 1 90.25 53 ARG B N 1
ATOM 3516 C CA . ARG B 1 53 ? -4.457 -38.5 -25.062 1 90.25 53 ARG B CA 1
ATOM 3517 C C . ARG B 1 53 ? -3.588 -38.312 -23.828 1 90.25 53 ARG B C 1
ATOM 3519 O O . ARG B 1 53 ? -2.443 -37.844 -23.938 1 90.25 53 ARG B O 1
ATOM 3526 N N . LEU B 1 54 ? -4.152 -38.562 -22.703 1 91 54 LEU B N 1
ATOM 3527 C CA . LEU B 1 54 ? -3.441 -38.344 -21.453 1 91 54 LEU B CA 1
ATOM 3528 C C . LEU B 1 54 ? -2.973 -39.656 -20.859 1 91 54 LEU B C 1
ATOM 3530 O O . LEU B 1 54 ? -3.787 -40.562 -20.594 1 91 54 LEU B O 1
ATOM 3534 N N . LYS B 1 55 ? -1.669 -39.781 -20.672 1 89.56 55 LYS B N 1
ATOM 3535 C CA . LYS B 1 55 ? -1.1 -40.969 -20.078 1 89.56 55 LYS B CA 1
ATOM 3536 C C . LYS B 1 55 ? -0.291 -40.625 -18.828 1 89.56 55 LYS B C 1
ATOM 3538 O O . LYS B 1 55 ? 0.684 -39.875 -18.906 1 89.56 55 LYS B O 1
ATOM 3543 N N . ILE B 1 56 ? -0.659 -41.188 -17.75 1 86.56 56 ILE B N 1
ATOM 3544 C CA . ILE B 1 56 ? 0.072 -40.969 -16.5 1 86.56 56 ILE B CA 1
ATOM 3545 C C . ILE B 1 56 ? 1.41 -41.719 -16.562 1 86.56 56 ILE B C 1
ATOM 3547 O O . ILE B 1 56 ? 1.47 -42.875 -16.938 1 86.56 56 ILE B O 1
ATOM 3551 N N . VAL B 1 57 ? 2.402 -40.969 -16.359 1 81.75 57 VAL B N 1
ATOM 3552 C CA . VAL B 1 57 ? 3.727 -41.594 -16.328 1 81.75 57 VAL B CA 1
ATOM 3553 C C . VAL B 1 57 ? 3.797 -42.625 -15.211 1 81.75 57 VAL B C 1
ATOM 3555 O O . VAL B 1 57 ? 3.303 -42.406 -14.102 1 81.75 57 VAL B O 1
ATOM 3558 N N . PRO B 1 58 ? 4.137 -43.875 -15.555 1 70.38 58 PRO B N 1
ATOM 3559 C CA . PRO B 1 58 ? 4.125 -44.969 -14.578 1 70.38 58 PRO B CA 1
ATOM 3560 C C . PRO B 1 58 ? 4.82 -44.594 -13.273 1 70.38 58 PRO B C 1
ATOM 3562 O O . PRO B 1 58 ? 5.699 -43.719 -13.258 1 70.38 58 PRO B O 1
ATOM 3565 N N . ILE B 1 59 ? 4.32 -45.281 -12.023 1 60.44 59 ILE B N 1
ATOM 3566 C CA . ILE B 1 59 ? 4.793 -45.219 -10.641 1 60.44 59 ILE B CA 1
ATOM 3567 C C . ILE B 1 59 ? 6.234 -45.688 -10.562 1 60.44 59 ILE B C 1
ATOM 3569 O O . ILE B 1 59 ? 6.645 -46.562 -11.344 1 60.44 59 ILE B O 1
ATOM 3573 N N . PRO B 1 60 ? 7.016 -45.219 -9.289 1 55.78 60 PRO B N 1
ATOM 3574 C CA . PRO B 1 60 ? 6.891 -44.344 -8.125 1 55.78 60 PRO B CA 1
ATOM 3575 C C . PRO B 1 60 ? 7.102 -42.875 -8.469 1 55.78 60 PRO B C 1
ATOM 3577 O O . PRO B 1 60 ? 6.832 -42 -7.648 1 55.78 60 PRO B O 1
ATOM 3580 N N . MET B 1 61 ? 7.562 -42.656 -9.641 1 51.91 61 MET B N 1
ATOM 3581 C CA . MET B 1 61 ? 8.227 -41.406 -9.961 1 51.91 61 MET B CA 1
ATOM 3582 C C . MET B 1 61 ? 7.215 -40.344 -10.398 1 51.91 61 MET B C 1
ATOM 3584 O O . MET B 1 61 ? 7.586 -39.219 -10.719 1 51.91 61 MET B O 1
ATOM 3588 N N . ASN B 1 62 ? 5.816 -40.625 -10.078 1 69.69 62 ASN B N 1
ATOM 3589 C CA . ASN B 1 62 ? 4.969 -39.781 -10.922 1 69.69 62 ASN B CA 1
ATOM 3590 C C . ASN B 1 62 ? 4.102 -38.844 -10.078 1 69.69 62 ASN B C 1
ATOM 3592 O O . ASN B 1 62 ? 3.43 -37.969 -10.617 1 69.69 62 ASN B O 1
ATOM 3596 N N . LYS B 1 63 ? 4.238 -39.094 -8.766 1 79.25 63 LYS B N 1
ATOM 3597 C CA . LYS B 1 63 ? 3.406 -38.25 -7.938 1 79.25 63 LYS B CA 1
ATOM 3598 C C . LYS B 1 63 ? 4.113 -36.938 -7.637 1 79.25 63 LYS B C 1
ATOM 3600 O O . LYS B 1 63 ? 5.227 -36.906 -7.109 1 79.25 63 LYS B O 1
ATOM 3605 N N . LEU B 1 64 ? 3.559 -35.906 -8.078 1 81.94 64 LEU B N 1
ATOM 3606 C CA . LEU B 1 64 ? 4.133 -34.594 -7.879 1 81.94 64 LEU B CA 1
ATOM 3607 C C . LEU B 1 64 ? 3.697 -34 -6.539 1 81.94 64 LEU B C 1
ATOM 3609 O O . LEU B 1 64 ? 4.418 -33.188 -5.945 1 81.94 64 LEU B O 1
ATOM 3613 N N . GLY B 1 65 ? 2.562 -34.344 -6.105 1 78.12 65 GLY B N 1
ATOM 3614 C CA . GLY B 1 65 ? 2.053 -33.844 -4.84 1 78.12 65 GLY B CA 1
ATOM 3615 C C . GLY B 1 65 ? 0.646 -34.312 -4.531 1 78.12 65 GLY B C 1
ATOM 3616 O O . GLY B 1 65 ? -0.071 -34.781 -5.422 1 78.12 65 GLY B O 1
ATOM 3617 N N . GLU B 1 66 ? 0.374 -34.312 -3.23 1 76.56 66 GLU B N 1
ATOM 3618 C CA . GLU B 1 66 ? -0.97 -34.656 -2.768 1 76.56 66 GLU B CA 1
ATOM 3619 C C . GLU B 1 66 ? -1.508 -33.594 -1.818 1 76.56 66 GLU B C 1
ATOM 3621 O O . GLU B 1 66 ? -0.792 -33.125 -0.928 1 76.56 66 GLU B O 1
ATOM 3626 N N . GLY B 1 67 ? -2.648 -33.062 -2.223 1 66.69 67 GLY B N 1
ATOM 3627 C CA . GLY B 1 67 ? -3.316 -32.094 -1.351 1 66.69 67 GLY B CA 1
ATOM 3628 C C . GLY B 1 67 ? -4.699 -32.562 -0.923 1 66.69 67 GLY B C 1
ATOM 3629 O O . GLY B 1 67 ? -5.09 -33.688 -1.163 1 66.69 67 GLY B O 1
ATOM 3630 N N . TYR B 1 68 ? -5.387 -31.672 -0.193 1 65.25 68 TYR B N 1
ATOM 3631 C CA . TYR B 1 68 ? -6.719 -31.922 0.344 1 65.25 68 TYR B CA 1
ATOM 3632 C C . TYR B 1 68 ? -7.695 -32.281 -0.768 1 65.25 68 TYR B C 1
ATOM 3634 O O . TYR B 1 68 ? -8.539 -33.156 -0.598 1 65.25 68 TYR B O 1
ATOM 3642 N N . PHE B 1 69 ? -7.465 -31.797 -1.934 1 70.06 69 PHE B N 1
ATOM 3643 C CA . PHE B 1 69 ? -8.508 -31.906 -2.947 1 70.06 69 PHE B CA 1
ATOM 3644 C C . PHE B 1 69 ? -8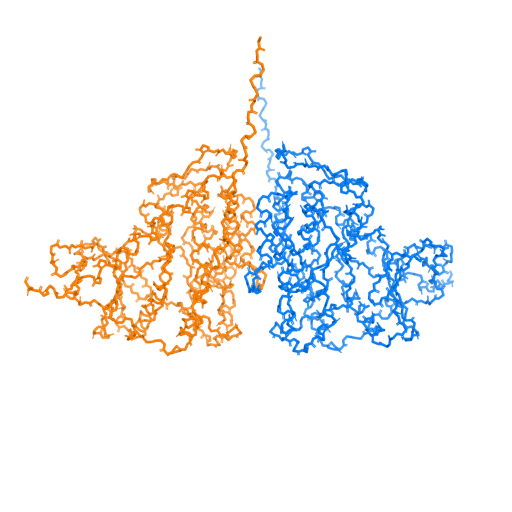.156 -32.969 -3.973 1 70.06 69 PHE B C 1
ATOM 3646 O O . PHE B 1 69 ? -9.023 -33.438 -4.723 1 70.06 69 PHE B O 1
ATOM 3653 N N . GLY B 1 70 ? -6.883 -33.375 -3.998 1 75.62 70 GLY B N 1
ATOM 3654 C CA . GLY B 1 70 ? -6.562 -34.375 -5 1 75.62 70 GLY B CA 1
ATOM 3655 C C . GLY B 1 70 ? -5.074 -34.656 -5.109 1 75.62 70 GLY B C 1
ATOM 3656 O O . GLY B 1 70 ? -4.293 -34.219 -4.266 1 75.62 70 GLY B O 1
ATOM 3657 N N . ILE B 1 71 ? -4.859 -35.5 -6.109 1 81.19 71 ILE B N 1
ATOM 3658 C CA . ILE B 1 71 ? -3.486 -35.938 -6.348 1 81.19 71 ILE B CA 1
ATOM 3659 C C . ILE B 1 71 ? -3.012 -35.438 -7.707 1 81.19 71 ILE B C 1
ATOM 3661 O O . ILE B 1 71 ? -3.764 -35.469 -8.688 1 81.19 71 ILE B O 1
ATOM 3665 N N . THR B 1 72 ? -1.828 -34.906 -7.688 1 87 72 THR B N 1
ATOM 3666 C CA . THR B 1 72 ? -1.228 -34.406 -8.922 1 87 72 THR B CA 1
ATOM 3667 C C . THR B 1 72 ? -0.147 -35.375 -9.414 1 87 72 THR B C 1
ATOM 3669 O O . THR B 1 72 ? 0.694 -35.812 -8.633 1 87 72 THR B O 1
ATOM 3672 N N . TYR B 1 73 ? -0.243 -35.656 -10.727 1 88.44 73 TYR B N 1
ATOM 3673 C CA . TYR B 1 73 ? 0.687 -36.594 -11.352 1 88.44 73 TYR B CA 1
ATOM 3674 C C . TYR B 1 73 ? 1.445 -35.938 -12.492 1 88.44 73 TYR B C 1
ATOM 3676 O O . TYR B 1 73 ? 0.944 -35 -13.125 1 88.44 73 TYR B O 1
ATOM 3684 N N . ARG B 1 74 ? 2.604 -36.531 -12.656 1 91.19 74 ARG B N 1
ATOM 3685 C CA . ARG B 1 74 ? 3.26 -36.281 -13.938 1 91.19 74 ARG B CA 1
ATOM 3686 C C . ARG B 1 74 ? 2.619 -37.094 -15.047 1 91.19 74 ARG B C 1
ATOM 3688 O O . ARG B 1 74 ? 2.305 -38.281 -14.852 1 91.19 74 ARG B O 1
ATOM 3695 N N . ALA B 1 75 ? 2.359 -36.5 -16.141 1 91 75 ALA B N 1
ATOM 3696 C CA . ALA B 1 75 ? 1.694 -37.188 -17.25 1 91 75 ALA B CA 1
ATOM 3697 C C . ALA B 1 75 ? 2.252 -36.75 -18.594 1 91 75 ALA B C 1
ATOM 3699 O O . ALA B 1 75 ? 2.99 -35.75 -18.672 1 91 75 ALA B O 1
ATOM 3700 N N . GLU B 1 76 ? 1.982 -37.562 -19.531 1 91.19 76 GLU B N 1
ATOM 3701 C CA . GLU B 1 76 ? 2.299 -37.25 -20.906 1 91.19 76 GLU B CA 1
ATOM 3702 C C . GLU B 1 76 ? 1.032 -36.969 -21.719 1 91.19 76 GLU B C 1
ATOM 3704 O O . GLU B 1 76 ? 0.081 -37.75 -21.656 1 91.19 76 GLU B O 1
ATOM 3709 N N . LEU B 1 77 ? 0.993 -35.875 -22.359 1 91.06 77 LEU B N 1
ATOM 3710 C CA . LEU B 1 77 ? -0.1 -35.531 -23.266 1 91.06 77 LEU B CA 1
ATOM 3711 C C . LEU B 1 77 ? 0.315 -35.719 -24.719 1 91.06 77 LEU B C 1
ATOM 3713 O O . LEU B 1 77 ? 1.351 -35.188 -25.141 1 91.06 77 LEU B O 1
ATOM 3717 N N . THR B 1 78 ? -0.45 -36.469 -25.391 1 88.44 78 THR B N 1
ATOM 3718 C CA . THR B 1 78 ? -0.131 -36.719 -26.797 1 88.44 78 THR B CA 1
ATOM 3719 C C . THR B 1 78 ? -0.986 -35.875 -27.719 1 88.44 78 THR B C 1
ATOM 3721 O O . THR B 1 78 ? -2.09 -35.438 -27.344 1 88.44 78 THR B O 1
ATOM 3724 N N . ARG B 1 79 ? -0.381 -35.531 -28.766 1 79.38 79 ARG B N 1
ATOM 3725 C CA . ARG B 1 79 ? -1.159 -34.875 -29.828 1 79.38 79 ARG B CA 1
ATOM 3726 C C . ARG B 1 79 ? -1.905 -35.906 -30.672 1 79.38 79 ARG B C 1
ATOM 3728 O O . ARG B 1 79 ? -2.062 -37.062 -30.25 1 79.38 79 ARG B O 1
ATOM 3735 N N . ASN B 1 80 ? -2.461 -35.406 -31.828 1 69.44 80 ASN B N 1
ATOM 3736 C CA . ASN B 1 80 ? -3.078 -36.344 -32.75 1 69.44 80 ASN B CA 1
ATOM 3737 C C . ASN B 1 80 ? -2.086 -37.406 -33.25 1 69.44 80 ASN B C 1
ATOM 3739 O O . ASN B 1 80 ? -2.449 -38.562 -33.438 1 69.44 80 ASN B O 1
ATOM 3743 N N . ASN B 1 81 ? -0.88 -36.906 -33.344 1 68.75 81 ASN B N 1
ATOM 3744 C CA . ASN B 1 81 ? 0.213 -37.844 -33.594 1 68.75 81 ASN B CA 1
ATOM 3745 C C . ASN B 1 81 ? 0.802 -38.375 -32.281 1 68.75 81 ASN B C 1
ATOM 3747 O O . ASN B 1 81 ? 1.364 -37.625 -31.5 1 68.75 81 ASN B O 1
ATOM 3751 N N . PRO B 1 82 ? 0.708 -39.594 -32.031 1 70.5 82 PRO B N 1
ATOM 3752 C CA . PRO B 1 82 ? 1.118 -40.188 -30.75 1 70.5 82 PRO B CA 1
ATOM 3753 C C . PRO B 1 82 ? 2.613 -40.062 -30.484 1 70.5 82 PRO B C 1
ATOM 3755 O O . PRO B 1 82 ? 3.057 -40.188 -29.344 1 70.5 82 PRO B O 1
ATOM 3758 N N . ASP B 1 83 ? 3.291 -39.781 -31.5 1 76.38 83 ASP B N 1
ATOM 3759 C CA . ASP B 1 83 ? 4.738 -39.719 -31.328 1 76.38 83 ASP B CA 1
ATOM 3760 C C . ASP B 1 83 ? 5.16 -38.344 -30.75 1 76.38 83 ASP B C 1
ATOM 3762 O O . ASP B 1 83 ? 6.293 -38.188 -30.297 1 76.38 83 ASP B O 1
ATOM 3766 N N . VAL B 1 84 ? 4.289 -37.531 -30.812 1 79.5 84 VAL B N 1
ATOM 3767 C CA . VAL B 1 84 ? 4.59 -36.219 -30.266 1 79.5 84 VAL B CA 1
ATOM 3768 C C . VAL B 1 84 ? 3.953 -36.062 -28.891 1 79.5 84 VAL B C 1
ATOM 3770 O O . VAL B 1 84 ? 2.727 -36.094 -28.766 1 79.5 84 VAL B O 1
ATOM 3773 N N . LYS B 1 85 ? 4.883 -36 -27.875 1 84.88 85 LYS B N 1
ATOM 3774 C CA . LYS B 1 85 ? 4.391 -36 -26.5 1 84.88 85 LYS B CA 1
ATOM 3775 C C . LYS B 1 85 ? 4.883 -34.75 -25.75 1 84.88 85 LYS B C 1
ATOM 3777 O O . LYS B 1 85 ? 5.938 -34.219 -26.078 1 84.88 85 LYS B O 1
ATOM 3782 N N . LEU B 1 86 ? 4.062 -34.312 -24.875 1 87.62 86 LEU B N 1
ATOM 3783 C CA . LEU B 1 86 ? 4.387 -33.219 -23.984 1 87.62 86 LEU B CA 1
ATOM 3784 C C . LEU B 1 86 ? 4.227 -33.625 -22.531 1 87.62 86 LEU B C 1
ATOM 3786 O O . LEU B 1 86 ? 3.242 -34.281 -22.156 1 87.62 86 LEU B O 1
ATOM 3790 N N . LEU B 1 87 ? 5.258 -33.344 -21.734 1 87.81 87 LEU B N 1
ATOM 3791 C CA . LEU B 1 87 ? 5.137 -33.594 -20.312 1 87.81 87 LEU B CA 1
ATOM 3792 C C . LEU B 1 87 ? 4.266 -32.531 -19.641 1 87.81 87 LEU B C 1
ATOM 3794 O O . LEU B 1 87 ? 4.457 -31.328 -19.859 1 87.81 87 LEU B O 1
ATOM 3798 N N . VAL B 1 88 ? 3.285 -33 -18.844 1 90.75 88 VAL B N 1
ATOM 3799 C CA . VAL B 1 88 ? 2.336 -32.125 -18.172 1 90.75 88 VAL B CA 1
ATOM 3800 C C . VAL B 1 88 ? 2.082 -32.594 -16.75 1 90.75 88 VAL B C 1
ATOM 3802 O O . VAL B 1 88 ? 2.572 -33.656 -16.359 1 90.75 88 VAL B O 1
ATOM 3805 N N . ALA B 1 89 ? 1.492 -31.734 -15.945 1 91.94 89 ALA B N 1
ATOM 3806 C CA . ALA B 1 89 ? 0.94 -32.156 -14.656 1 91.94 89 ALA B CA 1
ATOM 3807 C C . ALA B 1 89 ? -0.573 -32.312 -14.742 1 91.94 89 ALA B C 1
ATOM 3809 O O . ALA B 1 89 ? -1.253 -31.594 -15.461 1 91.94 89 ALA B O 1
ATOM 3810 N N . THR B 1 90 ? -1.05 -33.281 -14.031 1 91.5 90 THR B N 1
ATOM 3811 C CA . THR B 1 90 ? -2.49 -33.531 -14.023 1 91.5 90 THR B CA 1
ATOM 3812 C C . THR B 1 90 ? -2.98 -33.812 -12.609 1 91.5 90 THR B C 1
ATOM 3814 O O . THR B 1 90 ? -2.281 -34.469 -11.828 1 91.5 90 THR B O 1
ATOM 3817 N N . LYS B 1 91 ? -4.105 -33.25 -12.336 1 89.75 91 LYS B N 1
ATOM 3818 C CA . LYS B 1 91 ? -4.734 -33.438 -11.031 1 89.75 91 LYS B CA 1
ATOM 3819 C C . LYS B 1 91 ? -6.133 -34.031 -11.164 1 89.75 91 LYS B C 1
ATOM 3821 O O . LYS B 1 91 ? -6.906 -33.625 -12.031 1 89.75 91 LYS B O 1
ATOM 3826 N N . ARG B 1 92 ? -6.352 -35 -10.414 1 86.81 92 ARG B N 1
ATOM 3827 C CA . ARG B 1 92 ? -7.676 -35.594 -10.336 1 86.81 92 ARG B CA 1
ATOM 3828 C C . ARG B 1 92 ? -8.258 -35.469 -8.93 1 86.81 92 ARG B C 1
ATOM 3830 O O . ARG B 1 92 ? -7.523 -35.531 -7.945 1 86.81 92 ARG B O 1
ATOM 3837 N N . ALA B 1 93 ? -9.578 -35.188 -8.906 1 80.62 93 ALA B N 1
ATOM 3838 C CA . ALA B 1 93 ? -10.227 -35.094 -7.598 1 80.62 93 ALA B CA 1
ATOM 3839 C C . ALA B 1 93 ? -10.453 -36.5 -6.996 1 80.62 93 ALA B C 1
ATOM 3841 O O . ALA B 1 93 ? -10.609 -37.469 -7.723 1 80.62 93 ALA B O 1
ATOM 3842 N N . HIS B 1 94 ? -10.43 -36.469 -5.711 1 76.75 94 HIS B N 1
ATOM 3843 C CA . HIS B 1 94 ? -10.883 -37.688 -5.023 1 76.75 94 HIS B CA 1
ATOM 3844 C C . HIS B 1 94 ? -12.352 -37.969 -5.336 1 76.75 94 HIS B C 1
ATOM 3846 O O . HIS B 1 94 ? -13.078 -37.094 -5.805 1 76.75 94 HIS B O 1
ATOM 3852 N N . GLU B 1 95 ? -12.805 -39.156 -5.141 1 71.56 95 GLU B N 1
ATOM 3853 C CA . GLU B 1 95 ? -14.078 -39.656 -5.637 1 71.56 95 GLU B CA 1
ATOM 3854 C C . GLU B 1 95 ? -15.258 -39.031 -4.902 1 71.56 95 GLU B C 1
ATOM 3856 O O . GLU B 1 95 ? -16.406 -39.25 -5.258 1 71.56 95 GLU B O 1
ATOM 3861 N N . LYS B 1 96 ? -15 -38.031 -4.164 1 78.44 96 LYS B N 1
ATOM 3862 C CA . LYS B 1 96 ? -16.109 -37.375 -3.48 1 78.44 96 LYS B CA 1
ATOM 3863 C C . LYS B 1 96 ? -16.688 -36.25 -4.332 1 78.44 96 LYS B C 1
ATOM 3865 O O . LYS B 1 96 ? -15.938 -35.5 -4.961 1 78.44 96 LYS B O 1
ATOM 3870 N N . LYS B 1 97 ? -17.969 -36.188 -4.324 1 78.62 97 LYS B N 1
ATOM 3871 C CA . LYS B 1 97 ? -18.703 -35.25 -5.16 1 78.62 97 LYS B CA 1
ATOM 3872 C C . LYS B 1 97 ? -18.234 -33.812 -4.902 1 78.62 97 LYS B C 1
ATOM 3874 O O . LYS B 1 97 ? -18.016 -33.062 -5.844 1 78.62 97 LYS B O 1
ATOM 3879 N N . TYR B 1 98 ? -18.125 -33.531 -3.678 1 77.88 98 TYR B N 1
ATOM 3880 C CA . TYR B 1 98 ? -17.75 -32.156 -3.34 1 77.88 98 TYR B CA 1
ATOM 3881 C C . TYR B 1 98 ? -16.359 -31.812 -3.857 1 77.88 98 TYR B C 1
ATOM 3883 O O . TYR B 1 98 ? -16.094 -30.672 -4.266 1 77.88 98 TYR B O 1
ATOM 3891 N N . LYS B 1 99 ? -15.539 -32.75 -3.902 1 80.44 99 LYS B N 1
ATOM 3892 C CA . LYS B 1 99 ? -14.188 -32.531 -4.406 1 80.44 99 LYS B CA 1
ATOM 3893 C C . LYS B 1 99 ? -14.188 -32.375 -5.922 1 80.44 99 LYS B C 1
ATOM 3895 O O . LYS B 1 99 ? -13.406 -31.594 -6.469 1 80.44 99 LYS B O 1
ATOM 3900 N N . GLN B 1 100 ? -15.109 -33.062 -6.523 1 82.12 100 GLN B N 1
ATOM 3901 C CA . GLN B 1 100 ? -15.258 -32.906 -7.965 1 82.12 100 GLN B CA 1
ATOM 3902 C C . GLN B 1 100 ? -15.75 -31.516 -8.32 1 82.12 100 GLN B C 1
ATOM 3904 O O . GLN B 1 100 ? -15.297 -30.922 -9.305 1 82.12 100 GLN B O 1
ATOM 3909 N N . GLU B 1 101 ? -16.562 -31.047 -7.516 1 82.75 101 GLU B N 1
ATOM 3910 C CA . GLU B 1 101 ? -17.094 -29.703 -7.734 1 82.75 101 GLU B CA 1
ATOM 3911 C C . GLU B 1 101 ? -16 -28.656 -7.582 1 82.75 101 GLU B C 1
ATOM 3913 O O . GLU B 1 101 ? -15.953 -27.688 -8.336 1 82.75 101 GLU B O 1
ATOM 3918 N N . ILE B 1 102 ? -15.203 -28.875 -6.656 1 82.81 102 ILE B N 1
ATOM 3919 C CA . ILE B 1 102 ? -14.109 -27.938 -6.406 1 82.81 102 ILE B CA 1
ATOM 3920 C C . ILE B 1 102 ? -13.141 -27.969 -7.586 1 82.81 102 ILE B C 1
ATOM 3922 O O . ILE B 1 102 ? -12.664 -26.906 -8.023 1 82.81 102 ILE B O 1
ATOM 3926 N N . LEU B 1 103 ? -12.867 -29.125 -8.047 1 86.56 103 LEU B N 1
ATOM 3927 C CA . LEU B 1 103 ? -11.969 -29.25 -9.188 1 86.56 103 LEU B CA 1
ATOM 3928 C C . LEU B 1 103 ? -12.555 -28.562 -10.414 1 86.56 103 LEU B C 1
ATOM 3930 O O . LEU B 1 103 ? -11.836 -27.891 -11.164 1 86.56 103 LEU B O 1
ATOM 3934 N N . MET B 1 104 ? -13.828 -28.703 -10.602 1 86.94 104 MET B N 1
ATOM 3935 C CA . MET B 1 104 ? -14.5 -28.062 -11.727 1 86.94 104 MET B CA 1
ATOM 3936 C C . MET B 1 104 ? -14.422 -26.531 -11.609 1 86.94 104 MET B C 1
ATOM 3938 O O . MET B 1 104 ? -14.258 -25.844 -12.609 1 86.94 104 MET B O 1
ATOM 3942 N N . LYS B 1 105 ? -14.57 -26.109 -10.445 1 84.62 105 LYS B N 1
ATOM 3943 C CA . LYS B 1 105 ? -14.43 -24.672 -10.203 1 84.62 105 LYS B CA 1
ATOM 3944 C C . LYS B 1 105 ? -13.016 -24.203 -10.523 1 84.62 105 LYS B C 1
ATOM 3946 O O . LYS B 1 105 ? -12.828 -23.125 -11.109 1 84.62 105 LYS B O 1
ATOM 3951 N N . GLU B 1 106 ? -12.117 -24.969 -10.07 1 88.69 106 GLU B N 1
ATOM 3952 C CA . GLU B 1 106 ? -10.719 -24.641 -10.352 1 88.69 106 GLU B CA 1
ATOM 3953 C C . GLU B 1 106 ? -10.469 -24.562 -11.852 1 88.69 106 GLU B C 1
ATOM 3955 O O . GLU B 1 106 ? -9.797 -23.641 -12.328 1 88.69 106 GLU B O 1
ATOM 3960 N N . ILE B 1 107 ? -11 -25.5 -12.547 1 90.25 107 ILE B N 1
ATOM 3961 C CA . ILE B 1 107 ? -10.867 -25.531 -14 1 90.25 107 ILE B CA 1
ATOM 3962 C C . ILE B 1 107 ? -11.461 -24.25 -14.594 1 90.25 107 ILE B C 1
ATOM 3964 O O . ILE B 1 107 ? -10.82 -23.594 -15.414 1 90.25 107 ILE B O 1
ATOM 3968 N N . LEU B 1 108 ? -12.586 -23.922 -14.164 1 88.5 108 LEU B N 1
ATOM 3969 C CA . LEU B 1 108 ? -13.266 -22.75 -14.703 1 88.5 108 LEU B CA 1
ATOM 3970 C C . LEU B 1 108 ? -12.469 -21.484 -14.43 1 88.5 108 LEU B C 1
ATOM 3972 O O . LEU B 1 108 ? -12.305 -20.641 -15.32 1 88.5 108 LEU B O 1
ATOM 3976 N N . VAL B 1 109 ? -11.992 -21.375 -13.25 1 87.88 109 VAL B N 1
ATOM 3977 C CA . VAL B 1 109 ? -11.211 -20.203 -12.875 1 87.88 109 VAL B CA 1
ATOM 3978 C C . VAL B 1 109 ? -9.969 -20.109 -13.75 1 87.88 109 VAL B C 1
ATOM 3980 O O . VAL B 1 109 ? -9.641 -19.031 -14.258 1 87.88 109 VAL B O 1
ATOM 3983 N N . MET B 1 110 ? -9.336 -21.188 -13.93 1 91.25 110 MET B N 1
ATOM 3984 C CA . MET B 1 110 ? -8.102 -21.188 -14.703 1 91.25 110 MET B CA 1
ATOM 3985 C C . MET B 1 110 ? -8.383 -20.922 -16.172 1 91.25 110 MET B C 1
ATOM 3987 O O . MET B 1 110 ? -7.566 -20.297 -16.859 1 91.25 110 MET B O 1
ATOM 3991 N N . CYS B 1 111 ? -9.555 -21.328 -16.641 1 90.19 111 CYS B N 1
ATOM 3992 C CA . CYS B 1 111 ? -9.938 -21 -18.016 1 90.19 111 CYS B CA 1
ATOM 3993 C C . CYS B 1 111 ? -10.141 -19.5 -18.172 1 90.19 111 CYS B C 1
ATOM 3995 O O . CYS B 1 111 ? -9.703 -18.906 -19.172 1 90.19 111 CYS B O 1
ATOM 3997 N N . VAL B 1 112 ? -10.734 -18.969 -17.25 1 86.44 112 VAL B N 1
ATOM 3998 C CA . VAL B 1 112 ? -10.953 -17.531 -17.281 1 86.44 112 VAL B CA 1
ATOM 3999 C C . VAL B 1 112 ? -9.609 -16.812 -17.25 1 86.44 112 VAL B C 1
ATOM 4001 O O . VAL B 1 112 ? -9.398 -15.836 -17.984 1 86.44 112 VAL B O 1
ATOM 4004 N N . MET B 1 113 ? -8.789 -17.266 -16.453 1 87.75 113 MET B N 1
ATOM 4005 C CA . MET B 1 113 ? -7.465 -16.672 -16.312 1 87.75 113 MET B CA 1
ATOM 4006 C C . MET B 1 113 ? -6.668 -16.812 -17.609 1 87.75 113 MET B C 1
ATOM 4008 O O . MET B 1 113 ? -5.848 -15.945 -17.938 1 87.75 113 MET B O 1
ATOM 4012 N N . ALA B 1 114 ? -6.93 -17.828 -18.25 1 87.94 114 ALA B N 1
ATOM 4013 C CA . ALA B 1 114 ? -6.199 -18.109 -19.484 1 87.94 114 ALA B CA 1
ATOM 4014 C C . ALA B 1 114 ? -6.5 -17.062 -20.547 1 87.94 114 ALA B C 1
ATOM 4016 O O . ALA B 1 114 ? -5.727 -16.891 -21.484 1 87.94 114 ALA B O 1
ATOM 4017 N N . ASP B 1 115 ? -7.562 -16.422 -20.438 1 85.12 115 ASP B N 1
ATOM 4018 C CA . ASP B 1 115 ? -7.891 -15.328 -21.359 1 85.12 115 ASP B CA 1
ATOM 4019 C C . ASP B 1 115 ? -6.93 -14.156 -21.188 1 85.12 115 ASP B C 1
ATOM 4021 O O . ASP B 1 115 ? -6.746 -13.359 -22.109 1 85.12 115 ASP B O 1
ATOM 4025 N N . ARG B 1 116 ? -6.344 -14.016 -20.047 1 84.94 116 ARG B N 1
ATOM 4026 C CA . ARG B 1 116 ? -5.32 -13.031 -19.734 1 84.94 116 ARG B CA 1
ATOM 4027 C C . ARG B 1 116 ? -4.117 -13.68 -19.062 1 84.94 116 ARG B C 1
ATOM 4029 O O . ARG B 1 116 ? -3.914 -13.531 -17.859 1 84.94 116 ARG B O 1
ATOM 4036 N N . LYS B 1 117 ? -3.412 -14.25 -19.906 1 87.44 117 LYS B N 1
ATOM 4037 C CA . LYS B 1 117 ? -2.316 -15.062 -19.391 1 87.44 117 LYS B CA 1
ATOM 4038 C C . LYS B 1 117 ? -1.291 -14.211 -18.656 1 87.44 117 LYS B C 1
ATOM 4040 O O . LYS B 1 117 ? -1.03 -13.07 -19.047 1 87.44 117 LYS B O 1
ATOM 4045 N N . HIS B 1 118 ? -0.789 -14.734 -17.688 1 94.81 118 HIS B N 1
ATOM 4046 C CA . HIS B 1 118 ? 0.246 -14.109 -16.875 1 94.81 118 HIS B CA 1
ATOM 4047 C C . HIS B 1 118 ? 1.357 -15.094 -16.547 1 94.81 118 HIS B C 1
ATOM 4049 O O . HIS B 1 118 ? 1.085 -16.219 -16.125 1 94.81 118 HIS B O 1
ATOM 4055 N N . PRO B 1 119 ? 2.521 -14.672 -16.641 1 96.88 119 PRO B N 1
ATOM 4056 C CA . PRO B 1 119 ? 3.643 -15.609 -16.516 1 96.88 119 PRO B CA 1
ATOM 4057 C C . PRO B 1 119 ? 3.787 -16.172 -15.102 1 96.88 119 PRO B C 1
ATOM 4059 O O . PRO B 1 119 ? 4.434 -17.203 -14.914 1 96.88 119 PRO B O 1
ATOM 4062 N N . ASN B 1 120 ? 3.232 -15.539 -14.086 1 98.19 120 ASN B N 1
ATOM 4063 C CA . ASN B 1 120 ? 3.391 -15.992 -12.711 1 98.19 120 ASN B CA 1
ATOM 4064 C C . ASN B 1 120 ? 2.176 -16.797 -12.234 1 98.19 120 ASN B C 1
ATOM 4066 O O . ASN B 1 120 ? 2.027 -17.047 -11.039 1 98.19 120 ASN B O 1
ATOM 4070 N N . LEU B 1 121 ? 1.317 -17.125 -13.078 1 96.94 121 LEU B N 1
ATOM 4071 C CA . LEU B 1 121 ? 0.2 -18.016 -12.797 1 96.94 121 LEU B CA 1
ATOM 4072 C C . LEU B 1 121 ? 0.358 -19.328 -13.539 1 96.94 121 LEU B C 1
ATOM 4074 O O . LEU B 1 121 ? 0.784 -19.359 -14.695 1 96.94 121 LEU B O 1
ATOM 4078 N N . LEU B 1 122 ? 0.008 -20.375 -12.828 1 96.19 122 LEU B N 1
ATOM 4079 C CA . LEU B 1 122 ? 0.069 -21.703 -13.445 1 96.19 122 LEU B CA 1
ATOM 4080 C C . LEU B 1 122 ? -0.864 -21.781 -14.648 1 96.19 122 LEU B C 1
ATOM 4082 O O . LEU B 1 122 ? -2.039 -21.422 -14.555 1 96.19 122 LEU B O 1
ATOM 4086 N N . ALA B 1 123 ? -0.384 -22.234 -15.727 1 94.88 123 ALA B N 1
ATOM 4087 C CA . ALA B 1 123 ? -1.157 -22.25 -16.969 1 94.88 123 ALA B CA 1
ATOM 4088 C C . ALA B 1 123 ? -1.922 -23.562 -17.125 1 94.88 123 ALA B C 1
ATOM 4090 O O . ALA B 1 123 ? -1.366 -24.641 -16.906 1 94.88 123 ALA B O 1
ATOM 4091 N N . ILE B 1 124 ? -3.156 -23.438 -17.453 1 93.81 124 ILE B N 1
ATOM 4092 C CA . ILE B 1 124 ? -3.959 -24.594 -17.797 1 93.81 124 ILE B CA 1
ATOM 4093 C C . ILE B 1 124 ? -3.664 -25.016 -19.25 1 93.81 124 ILE B C 1
ATOM 4095 O O . ILE B 1 124 ? -3.521 -24.156 -20.125 1 93.81 124 ILE B O 1
ATOM 4099 N N . VAL B 1 125 ? -3.479 -26.266 -19.375 1 92.38 125 VAL B N 1
ATOM 4100 C CA . VAL B 1 125 ? -3.309 -26.844 -20.703 1 92.38 125 VAL B CA 1
ATOM 4101 C C . VAL B 1 125 ? -4.648 -27.375 -21.219 1 92.38 125 VAL B C 1
ATOM 4103 O O . VAL B 1 125 ? -4.957 -27.25 -22.406 1 92.38 125 VAL B O 1
ATOM 4106 N N . GLY B 1 126 ? -5.391 -27.891 -20.344 1 92.88 126 GLY B N 1
ATOM 4107 C CA . GLY B 1 126 ? -6.715 -28.391 -20.672 1 92.88 126 GLY B CA 1
ATOM 4108 C C . GLY B 1 126 ? -7.367 -29.141 -19.516 1 92.88 126 GLY B C 1
ATOM 4109 O O . GLY B 1 126 ? -6.934 -29.031 -18.375 1 92.88 126 GLY B O 1
ATOM 4110 N N . ALA B 1 127 ? -8.508 -29.781 -19.875 1 93.94 127 ALA B N 1
ATOM 4111 C CA . ALA B 1 127 ? -9.25 -30.562 -18.891 1 93.94 127 ALA B CA 1
ATOM 4112 C C . ALA B 1 127 ? -9.977 -31.734 -19.531 1 93.94 127 ALA B C 1
ATOM 4114 O O . ALA B 1 127 ? -10.219 -31.734 -20.75 1 93.94 127 ALA B O 1
ATOM 4115 N N . ILE B 1 128 ? -10.148 -32.688 -18.766 1 92.94 128 ILE B N 1
ATOM 4116 C CA . ILE B 1 128 ? -10.953 -33.844 -19.156 1 92.94 128 ILE B CA 1
ATOM 4117 C C . ILE B 1 128 ? -12.203 -33.906 -18.281 1 92.94 128 ILE B C 1
ATOM 4119 O O . ILE B 1 128 ? -12.117 -34.219 -17.078 1 92.94 128 ILE B O 1
ATOM 4123 N N . THR B 1 129 ? -13.359 -33.625 -18.875 1 91.69 129 THR B N 1
ATOM 4124 C CA . THR B 1 129 ? -14.578 -33.531 -18.078 1 91.69 129 THR B CA 1
ATOM 4125 C C . THR B 1 129 ? -15.656 -34.469 -18.625 1 91.69 129 THR B C 1
ATOM 4127 O O . THR B 1 129 ? -16.812 -34.375 -18.234 1 91.69 129 THR B O 1
ATOM 4130 N N . SER B 1 130 ? -15.336 -35.312 -19.547 1 88.44 130 SER B N 1
ATOM 4131 C CA . SER B 1 130 ? -16.297 -36.219 -20.203 1 88.44 130 SER B CA 1
ATOM 4132 C C . SER B 1 130 ? -16.984 -37.125 -19.188 1 88.44 130 SER B C 1
ATOM 4134 O O . SER B 1 130 ? -18.172 -37.438 -19.328 1 88.44 130 SER B O 1
ATOM 4136 N N . ASN B 1 131 ? -16.234 -37.594 -18.219 1 85.75 131 ASN B N 1
ATOM 4137 C CA . ASN B 1 131 ? -16.797 -38.312 -17.078 1 85.75 131 ASN B CA 1
ATOM 4138 C C . ASN B 1 131 ? -16.812 -37.469 -15.812 1 85.75 131 ASN B C 1
ATOM 4140 O O . ASN B 1 131 ? -15.758 -37.219 -15.219 1 85.75 131 ASN B O 1
ATOM 4144 N N . PRO B 1 132 ? -17.984 -37.156 -15.383 1 79.06 132 PRO B N 1
ATOM 4145 C CA . PRO B 1 132 ? -18.094 -36.25 -14.234 1 79.06 132 PRO B CA 1
ATOM 4146 C C . PRO B 1 132 ? -17.484 -36.844 -12.961 1 79.06 132 PRO B C 1
ATOM 4148 O O . PRO B 1 132 ? -17.156 -36.094 -12.031 1 79.06 132 PRO B O 1
ATOM 4151 N N . MET B 1 133 ? -17.359 -38.156 -12.945 1 79.5 133 MET B N 1
ATOM 4152 C CA . MET B 1 133 ? -16.797 -38.781 -11.75 1 79.5 133 MET B CA 1
ATOM 4153 C C . MET B 1 133 ? -15.281 -38.938 -11.867 1 79.5 133 MET B C 1
ATOM 4155 O O . MET B 1 133 ? -14.617 -39.344 -10.914 1 79.5 133 MET B O 1
ATOM 4159 N N . GLU B 1 134 ? -14.773 -38.531 -13 1 84 134 GLU B N 1
ATOM 4160 C CA . GLU B 1 134 ? -13.336 -38.625 -13.227 1 84 134 GLU B CA 1
ATOM 4161 C C . GLU B 1 134 ? -12.82 -37.406 -13.961 1 84 134 GLU B C 1
ATOM 4163 O O . GLU B 1 134 ? -12.234 -37.5 -15.039 1 84 134 GLU B O 1
ATOM 4168 N N . THR B 1 135 ? -12.969 -36.281 -13.367 1 89.31 135 THR B N 1
ATOM 4169 C CA . THR B 1 135 ? -12.516 -35.031 -13.953 1 89.31 135 THR B CA 1
ATOM 4170 C C . THR B 1 135 ? -11.023 -34.844 -13.711 1 89.31 135 THR B C 1
ATOM 4172 O O . THR B 1 135 ? -10.516 -35.125 -12.625 1 89.31 135 THR B O 1
ATOM 4175 N N . TRP B 1 136 ? -10.328 -34.438 -14.82 1 91.69 136 TRP B N 1
ATOM 4176 C CA . TRP B 1 136 ? -8.898 -34.125 -14.734 1 91.69 136 TRP B CA 1
ATOM 4177 C C . TRP B 1 136 ? -8.602 -32.719 -15.164 1 91.69 136 TRP B C 1
ATOM 4179 O O . TRP B 1 136 ? -9.164 -32.219 -16.141 1 91.69 136 TRP B O 1
ATOM 4189 N N . ILE B 1 137 ? -7.801 -32.062 -14.414 1 93 137 ILE B N 1
ATOM 4190 C CA . ILE B 1 137 ? -7.223 -30.812 -14.883 1 93 137 ILE B CA 1
ATOM 4191 C C . ILE B 1 137 ? -5.785 -31.047 -15.344 1 93 137 ILE B C 1
ATOM 4193 O O . ILE B 1 137 ? -5.035 -31.797 -14.703 1 93 137 ILE B O 1
ATOM 4197 N N . VAL B 1 138 ? -5.41 -30.547 -16.469 1 92.25 138 VAL B N 1
ATOM 4198 C CA . VAL B 1 138 ? -4.07 -30.672 -17.031 1 92.25 138 VAL B CA 1
ATOM 4199 C C . VAL B 1 138 ? -3.406 -29.297 -17.078 1 92.25 138 VAL B C 1
ATOM 4201 O O . VAL B 1 138 ? -3.957 -28.359 -17.656 1 92.25 138 VAL B O 1
ATOM 4204 N N . THR B 1 139 ? -2.252 -29.172 -16.453 1 94.31 139 THR B N 1
ATOM 4205 C CA . THR B 1 139 ? -1.534 -27.906 -16.406 1 94.31 139 THR B CA 1
ATOM 4206 C C . THR B 1 139 ? -0.095 -28.078 -16.891 1 94.31 139 THR B C 1
ATOM 4208 O O . THR B 1 139 ? 0.364 -29.203 -17.094 1 94.31 139 THR B O 1
ATOM 4211 N N . GLU B 1 140 ? 0.581 -27 -17.156 1 94.19 140 GLU B N 1
ATOM 4212 C CA . GLU B 1 140 ? 2.018 -27.062 -17.406 1 94.19 140 GLU B CA 1
ATOM 4213 C C . GLU B 1 140 ? 2.754 -27.719 -16.25 1 94.19 140 GLU B C 1
ATOM 4215 O O . GLU B 1 140 ? 2.232 -27.781 -15.133 1 94.19 140 GLU B O 1
ATOM 4220 N N . LEU B 1 141 ? 3.889 -28.25 -16.562 1 90.81 141 LEU B N 1
ATOM 4221 C CA . LEU B 1 141 ? 4.691 -28.922 -15.547 1 90.81 141 LEU B CA 1
ATOM 4222 C C . LEU B 1 141 ? 5.66 -27.938 -14.891 1 90.81 141 LEU B C 1
ATOM 4224 O O . LEU B 1 141 ? 6.336 -27.172 -15.586 1 90.81 141 LEU B O 1
ATOM 4228 N N . ALA B 1 142 ? 5.711 -27.875 -13.594 1 91.88 142 ALA B N 1
ATOM 4229 C CA . ALA B 1 142 ? 6.699 -27.141 -12.812 1 91.88 142 ALA B CA 1
ATOM 4230 C C . ALA B 1 142 ? 7.676 -28.078 -12.125 1 91.88 142 ALA B C 1
ATOM 4232 O O . ALA B 1 142 ? 7.496 -29.297 -12.164 1 91.88 142 ALA B O 1
ATOM 4233 N N . ALA B 1 143 ? 8.727 -27.547 -11.594 1 89.75 143 ALA B N 1
ATOM 4234 C CA . ALA B 1 143 ? 9.742 -28.375 -10.961 1 89.75 143 ALA B CA 1
ATOM 4235 C C . ALA B 1 143 ? 9.281 -28.859 -9.586 1 89.75 143 ALA B C 1
ATOM 4237 O O . ALA B 1 143 ? 9.32 -30.047 -9.297 1 89.75 143 ALA B O 1
ATOM 4238 N N . THR B 1 144 ? 8.898 -28 -8.727 1 92.81 144 THR B N 1
ATOM 4239 C CA . THR B 1 144 ? 8.414 -28.297 -7.379 1 92.81 144 THR B CA 1
ATOM 4240 C C . THR B 1 144 ? 7.68 -27.094 -6.797 1 92.81 144 THR B C 1
ATOM 4242 O O . THR B 1 144 ? 7.438 -26.109 -7.496 1 92.81 144 THR B O 1
ATOM 4245 N N . ASP B 1 145 ? 7.172 -27.25 -5.617 1 93.5 145 ASP B N 1
ATOM 4246 C CA . ASP B 1 145 ? 6.609 -26.094 -4.934 1 93.5 145 ASP B CA 1
ATOM 4247 C C . ASP B 1 145 ? 7.684 -25.344 -4.145 1 93.5 145 ASP B C 1
ATOM 4249 O O . ASP B 1 145 ? 8.758 -25.891 -3.871 1 93.5 145 ASP B O 1
ATOM 4253 N N . LEU B 1 146 ? 7.422 -24.094 -3.828 1 95.88 146 LEU B N 1
ATOM 4254 C CA . LEU B 1 146 ? 8.406 -23.219 -3.197 1 95.88 146 LEU B CA 1
ATOM 4255 C C . LEU B 1 146 ? 8.719 -23.688 -1.78 1 95.88 146 LEU B C 1
ATOM 4257 O O . LEU B 1 146 ? 9.828 -23.484 -1.283 1 95.88 146 LEU B O 1
ATOM 4261 N N . LYS B 1 147 ? 7.719 -24.312 -1.084 1 94 147 LYS B N 1
ATOM 4262 C CA . LYS B 1 147 ? 7.973 -24.875 0.238 1 94 147 LYS B CA 1
ATOM 4263 C C . LYS B 1 147 ? 9.109 -25.891 0.193 1 94 147 LYS B C 1
ATOM 4265 O O . LYS B 1 147 ? 10.086 -25.766 0.944 1 94 147 LYS B O 1
ATOM 4270 N N . ASN B 1 148 ? 9.055 -26.781 -0.687 1 93.06 148 ASN B N 1
ATOM 4271 C CA . ASN B 1 148 ? 10.07 -27.828 -0.834 1 93.06 148 ASN B CA 1
ATOM 4272 C C . ASN B 1 148 ? 11.367 -27.266 -1.401 1 93.06 148 ASN B C 1
ATOM 4274 O O . ASN B 1 148 ? 12.453 -27.688 -1.006 1 93.06 148 ASN B O 1
ATOM 4278 N N . TYR B 1 149 ? 11.273 -26.391 -2.322 1 95.25 149 TYR B N 1
ATOM 4279 C CA . TYR B 1 149 ? 12.461 -25.781 -2.914 1 95.25 149 TYR B CA 1
ATOM 4280 C C . TYR B 1 149 ? 13.32 -25.109 -1.85 1 95.25 149 TYR B C 1
ATOM 4282 O O . TYR B 1 149 ? 14.531 -25.297 -1.807 1 95.25 149 TYR B O 1
ATOM 4290 N N . ILE B 1 150 ? 12.641 -24.281 -1.052 1 96 150 ILE B N 1
ATOM 4291 C CA . ILE B 1 150 ? 13.352 -23.578 0.012 1 96 150 ILE B CA 1
ATOM 4292 C C . ILE B 1 150 ? 13.938 -24.594 0.996 1 96 150 ILE B C 1
ATOM 4294 O O . ILE B 1 150 ? 15.086 -24.453 1.422 1 96 150 ILE B O 1
ATOM 4298 N N . GLY B 1 151 ? 13.18 -25.562 1.378 1 93.69 151 GLY B N 1
ATOM 4299 C CA . GLY B 1 151 ? 13.656 -26.594 2.283 1 93.69 151 GLY B CA 1
ATOM 4300 C C . GLY B 1 151 ? 14.906 -27.281 1.792 1 93.69 151 GLY B C 1
ATOM 4301 O O . GLY B 1 151 ? 15.812 -27.578 2.58 1 93.69 151 GLY B O 1
ATOM 4302 N N . LYS B 1 152 ? 15.031 -27.5 0.549 1 93.69 152 LYS B N 1
ATOM 4303 C CA . LYS B 1 152 ? 16.141 -28.234 -0.051 1 93.69 152 LYS B CA 1
ATOM 4304 C C . LYS B 1 152 ? 17.375 -27.344 -0.183 1 93.69 152 LYS B C 1
ATOM 4306 O O . LYS B 1 152 ? 18.5 -27.828 -0.104 1 93.69 152 LYS B O 1
ATOM 4311 N N . ASN B 1 153 ? 17.172 -26.062 -0.382 1 95 153 ASN B N 1
ATOM 4312 C CA . ASN B 1 153 ? 18.297 -25.203 -0.758 1 95 153 ASN B CA 1
ATOM 4313 C C . ASN B 1 153 ? 18.688 -24.266 0.381 1 95 153 ASN B C 1
ATOM 4315 O O . ASN B 1 153 ? 19.656 -23.531 0.268 1 95 153 ASN B O 1
ATOM 4319 N N . ARG B 1 154 ? 18.047 -24.328 1.536 1 92.75 154 ARG B N 1
ATOM 4320 C CA . ARG B 1 154 ? 18.281 -23.375 2.617 1 92.75 154 ARG B CA 1
ATOM 4321 C C . ARG B 1 154 ? 19.672 -23.562 3.217 1 92.75 154 ARG B C 1
ATOM 4323 O O . ARG B 1 154 ? 20.25 -22.625 3.758 1 92.75 154 ARG B O 1
ATOM 4330 N N . THR B 1 155 ? 20.266 -24.734 3.117 1 92 155 THR B N 1
ATOM 4331 C CA . THR B 1 155 ? 21.562 -25.031 3.711 1 92 155 THR B CA 1
ATOM 4332 C C . THR B 1 155 ? 22.672 -24.297 2.961 1 92 155 THR B C 1
ATOM 4334 O O . THR B 1 155 ? 23.703 -23.969 3.543 1 92 155 THR B O 1
ATOM 4337 N N . ASN B 1 156 ? 22.547 -24.031 1.712 1 90.56 156 ASN B N 1
ATOM 4338 C CA . ASN B 1 156 ? 23.547 -23.344 0.898 1 90.56 156 ASN B CA 1
ATOM 4339 C C . ASN B 1 156 ? 23.094 -21.922 0.557 1 90.56 156 ASN B C 1
ATOM 4341 O O . ASN B 1 156 ? 23.328 -21.453 -0.556 1 90.56 156 ASN B O 1
ATOM 4345 N N . PHE B 1 157 ? 22.562 -21.312 1.491 1 94.06 157 PHE B N 1
ATOM 4346 C CA . PHE B 1 157 ? 22.016 -19.969 1.284 1 94.06 157 PHE B CA 1
ATOM 4347 C C . PHE B 1 157 ? 23.141 -18.938 1.152 1 94.06 157 PHE B C 1
ATOM 4349 O O . PHE B 1 157 ? 24.062 -18.906 1.975 1 94.06 157 PHE B O 1
ATOM 4356 N N . ASP B 1 158 ? 23.078 -18.125 0.121 1 93.19 158 ASP B N 1
ATOM 4357 C CA . ASP B 1 158 ? 24.016 -17.047 -0.111 1 93.19 158 ASP B CA 1
ATOM 4358 C C . ASP B 1 158 ? 23.453 -15.711 0.359 1 93.19 158 ASP B C 1
ATOM 4360 O O . ASP B 1 158 ? 22.672 -15.078 -0.355 1 93.19 158 ASP B O 1
ATOM 4364 N N . ASP B 1 159 ? 23.891 -15.211 1.538 1 91.38 159 ASP B N 1
ATOM 4365 C CA . ASP B 1 159 ? 23.453 -13.93 2.07 1 91.38 159 ASP B CA 1
ATOM 4366 C C . ASP B 1 159 ? 24.125 -12.766 1.34 1 91.38 159 ASP B C 1
ATOM 4368 O O . ASP B 1 159 ? 25.297 -12.453 1.6 1 91.38 159 ASP B O 1
ATOM 4372 N N . MET B 1 160 ? 23.422 -12.062 0.537 1 88.62 160 MET B N 1
ATOM 4373 C CA . MET B 1 160 ? 23.953 -10.992 -0.295 1 88.62 160 MET B CA 1
ATOM 4374 C C . MET B 1 160 ? 23.719 -9.625 0.353 1 88.62 160 MET B C 1
ATOM 4376 O O . MET B 1 160 ? 24.062 -8.594 -0.227 1 88.62 160 MET B O 1
ATOM 4380 N N . LEU B 1 161 ? 23.062 -9.484 1.509 1 82.25 161 LEU B N 1
ATOM 4381 C CA . LEU B 1 161 ? 22.719 -8.227 2.158 1 82.25 161 LEU B CA 1
ATOM 4382 C C . LEU B 1 161 ? 23.891 -7.703 2.992 1 82.25 161 LEU B C 1
ATOM 4384 O O . LEU B 1 161 ? 24 -6.496 3.209 1 82.25 161 LEU B O 1
ATOM 4388 N N . SER B 1 162 ? 24.562 -8.438 3.791 1 66.81 162 SER B N 1
ATOM 4389 C CA . SER B 1 162 ? 25.609 -8.055 4.73 1 66.81 162 SER B CA 1
ATOM 4390 C C . SER B 1 162 ? 26.672 -7.188 4.059 1 66.81 162 SER B C 1
ATOM 4392 O O . SER B 1 162 ? 27.188 -6.246 4.664 1 66.81 162 SER B O 1
ATOM 4394 N N . GLY B 1 163 ? 27.031 -7.34 2.896 1 58.19 163 GLY B N 1
ATOM 4395 C CA . GLY B 1 163 ? 28.203 -6.648 2.373 1 58.19 163 GLY B CA 1
ATOM 4396 C C . GLY B 1 163 ? 27.938 -5.938 1.06 1 58.19 163 GLY B C 1
ATOM 4397 O O . GLY B 1 163 ? 28.844 -5.312 0.492 1 58.19 163 GLY B O 1
ATOM 4398 N N . ASN B 1 164 ? 26.797 -6.039 0.538 1 60.28 164 ASN B N 1
ATOM 4399 C CA . ASN B 1 164 ? 26.734 -5.695 -0.878 1 60.28 164 ASN B CA 1
ATOM 4400 C C . ASN B 1 164 ? 26.062 -4.348 -1.102 1 60.28 164 ASN B C 1
ATOM 4402 O O . ASN B 1 164 ? 25.016 -4.07 -0.518 1 60.28 164 ASN B O 1
ATOM 4406 N N . HIS B 1 165 ? 26.875 -3.516 -1.515 1 66.19 165 HIS B N 1
ATOM 4407 C CA . HIS B 1 165 ? 26.438 -2.23 -2.051 1 66.19 165 HIS B CA 1
ATOM 4408 C C . HIS B 1 165 ? 25.797 -2.398 -3.42 1 66.19 165 HIS B C 1
ATOM 4410 O O . HIS B 1 165 ? 26.109 -3.336 -4.152 1 66.19 165 HIS B O 1
ATOM 4416 N N . LYS B 1 166 ? 24.922 -1.673 -3.693 1 72.69 166 LYS B N 1
ATOM 4417 C CA . LYS B 1 166 ? 24.344 -1.615 -5.027 1 72.69 166 LYS B CA 1
ATOM 4418 C C . LYS B 1 166 ? 25.422 -1.626 -6.105 1 72.69 166 LYS B C 1
ATOM 4420 O O . LYS B 1 166 ? 26.391 -0.866 -6.027 1 72.69 166 LYS B O 1
ATOM 4425 N N . THR B 1 167 ? 25.391 -2.656 -6.945 1 75.19 167 THR B N 1
ATOM 4426 C CA . THR B 1 167 ? 26.312 -2.727 -8.062 1 75.19 167 THR B CA 1
ATOM 4427 C C . THR B 1 167 ? 25.656 -3.365 -9.281 1 75.19 167 THR B C 1
ATOM 4429 O O . THR B 1 167 ? 24.844 -4.285 -9.148 1 75.19 167 THR B O 1
ATOM 4432 N N . ASP B 1 168 ? 25.969 -2.83 -10.359 1 78.75 168 ASP B N 1
ATOM 4433 C CA . ASP B 1 168 ? 25.406 -3.344 -11.602 1 78.75 168 ASP B CA 1
ATOM 4434 C C . ASP B 1 168 ? 26.016 -4.699 -11.961 1 78.75 168 ASP B C 1
ATOM 4436 O O . ASP B 1 168 ? 25.578 -5.34 -12.922 1 78.75 168 ASP B O 1
ATOM 4440 N N . GLU B 1 169 ? 26.906 -5.137 -11.141 1 81.81 169 GLU B N 1
ATOM 4441 C CA . GLU B 1 169 ? 27.531 -6.438 -11.383 1 81.81 169 GLU B CA 1
ATOM 4442 C C . GLU B 1 169 ? 26.625 -7.574 -10.906 1 81.81 169 GLU B C 1
ATOM 4444 O O . GLU B 1 169 ? 26.781 -8.719 -11.344 1 81.81 169 GLU B O 1
ATOM 4449 N N . ILE B 1 170 ? 25.812 -7.234 -10.094 1 88.06 170 ILE B N 1
ATOM 4450 C CA . ILE B 1 170 ? 24.906 -8.25 -9.586 1 88.06 170 ILE B CA 1
ATOM 4451 C C . ILE B 1 170 ? 23.875 -8.617 -10.656 1 88.06 170 ILE B C 1
ATOM 4453 O O . ILE B 1 170 ? 23.219 -7.738 -11.219 1 88.06 170 ILE B O 1
ATOM 4457 N N . THR B 1 171 ? 23.75 -9.914 -10.961 1 89.88 171 THR B N 1
ATOM 4458 C CA . THR B 1 171 ? 22.828 -10.422 -11.969 1 89.88 171 THR B CA 1
ATOM 4459 C C . THR B 1 171 ? 21.969 -11.547 -11.398 1 89.88 171 THR B C 1
ATOM 4461 O O . THR B 1 171 ? 22.266 -12.078 -10.328 1 89.88 171 THR B O 1
ATOM 4464 N N . ILE B 1 172 ? 21 -11.859 -12.094 1 93.69 172 ILE B N 1
ATOM 4465 C CA . ILE B 1 172 ? 20.125 -12.953 -11.695 1 93.69 172 ILE B CA 1
ATOM 4466 C C . ILE B 1 172 ? 20.828 -14.289 -11.945 1 93.69 172 ILE B C 1
ATOM 4468 O O . ILE B 1 172 ? 21.375 -14.516 -13.023 1 93.69 172 ILE B O 1
ATOM 4472 N N . ASN B 1 173 ? 20.844 -15.094 -10.969 1 91.69 173 ASN B N 1
ATOM 4473 C CA . ASN B 1 173 ? 21.391 -16.453 -11.094 1 91.69 173 ASN B CA 1
ATOM 4474 C C . ASN B 1 173 ? 20.312 -17.453 -11.453 1 91.69 173 ASN B C 1
ATOM 4476 O O . ASN B 1 173 ? 19.422 -17.734 -10.648 1 91.69 173 ASN B O 1
ATOM 4480 N N . ASP B 1 174 ? 20.438 -18.141 -12.57 1 90.38 174 ASP B N 1
ATOM 4481 C CA . ASP B 1 174 ? 19.406 -19.031 -13.078 1 90.38 174 ASP B CA 1
ATOM 4482 C C . ASP B 1 174 ? 19.672 -20.469 -12.648 1 90.38 174 ASP B C 1
ATOM 4484 O O . ASP B 1 174 ? 18.906 -21.375 -12.977 1 90.38 174 ASP B O 1
ATOM 4488 N N . GLU B 1 175 ? 20.703 -20.672 -11.961 1 92.62 175 GLU B N 1
ATOM 4489 C CA . GLU B 1 175 ? 20.969 -22.031 -11.492 1 92.62 175 GLU B CA 1
ATOM 4490 C C . GLU B 1 175 ? 19.922 -22.484 -10.492 1 92.62 175 GLU B C 1
ATOM 4492 O O . GLU B 1 175 ? 19.719 -21.859 -9.453 1 92.62 175 GLU B O 1
ATOM 4497 N N . TYR B 1 176 ? 19.344 -23.609 -10.75 1 94.62 176 TYR B N 1
ATOM 4498 C CA . TYR B 1 176 ? 18.188 -24.094 -10.016 1 94.62 176 TYR B CA 1
ATOM 4499 C C . TYR B 1 176 ? 18.562 -24.438 -8.578 1 94.62 176 TYR B C 1
ATOM 4501 O O . TYR B 1 176 ? 17.797 -24.156 -7.652 1 94.62 176 TYR B O 1
ATOM 4509 N N . ASN B 1 177 ? 19.75 -25.047 -8.367 1 94.81 177 ASN B N 1
ATOM 4510 C CA . ASN B 1 177 ? 20.094 -25.562 -7.051 1 94.81 177 ASN B CA 1
ATOM 4511 C C . ASN B 1 177 ? 20.875 -24.531 -6.23 1 94.81 177 ASN B C 1
ATOM 4513 O O . ASN B 1 177 ? 21.906 -24.844 -5.645 1 94.81 177 ASN B O 1
ATOM 4517 N N . THR B 1 178 ? 20.469 -23.312 -6.25 1 96.19 178 THR B N 1
ATOM 4518 C CA . THR B 1 178 ? 21.047 -22.219 -5.465 1 96.19 178 THR B CA 1
ATOM 4519 C C . THR B 1 178 ? 19.938 -21.359 -4.848 1 96.19 178 THR B C 1
ATOM 4521 O O . THR B 1 178 ? 18.812 -21.344 -5.34 1 96.19 178 THR B O 1
ATOM 4524 N N . LEU B 1 179 ? 20.297 -20.75 -3.801 1 96.62 179 LEU B N 1
ATOM 4525 C CA . LEU B 1 179 ? 19.359 -19.859 -3.105 1 96.62 179 LEU B CA 1
ATOM 4526 C C . LEU B 1 179 ? 20.109 -18.672 -2.494 1 96.62 179 LEU B C 1
ATOM 4528 O O . LEU B 1 179 ? 21.094 -18.844 -1.772 1 96.62 179 LEU B O 1
ATOM 4532 N N . SER B 1 180 ? 19.734 -17.469 -2.84 1 96 180 SER B N 1
ATOM 4533 C CA . SER B 1 180 ? 20.391 -16.266 -2.334 1 96 180 SER B CA 1
ATOM 4534 C C . SER B 1 180 ? 19.359 -15.25 -1.842 1 96 180 SER B C 1
ATOM 4536 O O . SER B 1 180 ? 18.156 -15.438 -2.033 1 96 180 SER B O 1
ATOM 4538 N N . SER B 1 181 ? 19.844 -14.133 -1.236 1 95.12 181 SER B N 1
ATOM 4539 C CA . SER B 1 181 ? 18.969 -13.031 -0.827 1 95.12 181 SER B CA 1
ATOM 4540 C C . SER B 1 181 ? 18.203 -12.453 -2.018 1 95.12 181 SER B C 1
ATOM 4542 O O . SER B 1 181 ? 17.031 -12.102 -1.897 1 95.12 181 SER B O 1
ATOM 4544 N N . LEU B 1 182 ? 18.891 -12.375 -3.105 1 95.69 182 LEU B N 1
ATOM 4545 C CA . LEU B 1 182 ? 18.266 -11.852 -4.309 1 95.69 182 LEU B CA 1
ATOM 4546 C C . LEU B 1 182 ? 17.141 -12.773 -4.781 1 95.69 182 LEU B C 1
ATOM 4548 O O . LEU B 1 182 ? 16.078 -12.305 -5.199 1 95.69 182 LEU B O 1
ATOM 4552 N N . ASP B 1 183 ? 17.344 -14.047 -4.691 1 97.12 183 ASP B N 1
ATOM 4553 C CA . ASP B 1 183 ? 16.312 -15.008 -5.062 1 97.12 183 ASP B CA 1
ATOM 4554 C C . ASP B 1 183 ? 15.031 -14.781 -4.262 1 97.12 183 ASP B C 1
ATOM 4556 O O . ASP B 1 183 ? 13.938 -14.812 -4.816 1 97.12 183 ASP B O 1
ATOM 4560 N N . LEU B 1 184 ? 15.211 -14.586 -2.961 1 97.56 184 LEU B N 1
ATOM 4561 C CA . LEU B 1 184 ? 14.055 -14.398 -2.09 1 97.56 184 LEU B CA 1
ATOM 4562 C C . LEU B 1 184 ? 13.25 -13.172 -2.514 1 97.56 184 LEU B C 1
ATOM 4564 O O . LEU B 1 184 ? 12.016 -13.219 -2.545 1 97.56 184 LEU B O 1
ATOM 4568 N N . ILE B 1 185 ? 13.938 -12.094 -2.822 1 97.38 185 ILE B N 1
ATOM 4569 C CA . ILE B 1 185 ? 13.273 -10.867 -3.262 1 97.38 185 ILE B CA 1
ATOM 4570 C C . ILE B 1 185 ? 12.602 -11.102 -4.613 1 97.38 185 ILE B C 1
ATOM 4572 O O . ILE B 1 185 ? 11.484 -10.641 -4.848 1 97.38 185 ILE B O 1
ATOM 4576 N N . LEU B 1 186 ? 13.258 -11.836 -5.473 1 98.38 186 LEU B N 1
ATOM 4577 C CA . LEU B 1 186 ? 12.703 -12.164 -6.781 1 98.38 186 LEU B CA 1
ATOM 4578 C C . LEU B 1 186 ? 11.438 -13.008 -6.637 1 98.38 186 LEU B C 1
ATOM 4580 O O . LEU B 1 186 ? 10.461 -12.789 -7.355 1 98.38 186 LEU B O 1
ATOM 4584 N N . PHE B 1 187 ? 11.484 -13.945 -5.73 1 98.56 187 PHE B N 1
ATOM 4585 C CA . PHE B 1 187 ? 10.305 -14.773 -5.484 1 98.56 187 PHE B CA 1
ATOM 4586 C C . PHE B 1 187 ? 9.148 -13.922 -4.98 1 98.56 187 PHE B C 1
ATOM 4588 O O . PHE B 1 187 ? 8.031 -14.023 -5.484 1 98.56 187 PHE B O 1
ATOM 4595 N N . ALA B 1 188 ? 9.438 -13.055 -4.004 1 98.5 188 ALA B N 1
ATOM 4596 C CA . ALA B 1 188 ? 8.414 -12.164 -3.451 1 98.5 188 ALA B CA 1
ATOM 4597 C C . ALA B 1 188 ? 7.82 -11.273 -4.535 1 98.5 188 ALA B C 1
ATOM 4599 O O . ALA B 1 188 ? 6.602 -11.078 -4.59 1 98.5 188 ALA B O 1
ATOM 4600 N N . TYR B 1 189 ? 8.656 -10.781 -5.402 1 98.62 189 TYR B N 1
ATOM 4601 C CA . TYR B 1 189 ? 8.234 -9.93 -6.504 1 98.62 189 TYR B CA 1
ATOM 4602 C C . TYR B 1 189 ? 7.301 -10.68 -7.449 1 98.62 189 TYR B C 1
ATOM 4604 O O . TYR B 1 189 ? 6.23 -10.18 -7.801 1 98.62 189 TYR B O 1
ATOM 4612 N N . GLN B 1 190 ? 7.66 -11.82 -7.828 1 98.75 190 GLN B N 1
ATOM 4613 C CA . GLN B 1 190 ? 6.887 -12.609 -8.781 1 98.75 190 GLN B CA 1
ATOM 4614 C C . GLN B 1 190 ? 5.551 -13.039 -8.18 1 98.75 190 GLN B C 1
ATOM 4616 O O . GLN B 1 190 ? 4.523 -13.016 -8.859 1 98.75 190 GLN B O 1
ATOM 4621 N N . ILE B 1 191 ? 5.539 -13.43 -6.898 1 98.75 191 ILE B N 1
ATOM 4622 C CA . ILE B 1 191 ? 4.285 -13.789 -6.242 1 98.75 191 ILE B CA 1
ATOM 4623 C C . ILE B 1 191 ? 3.357 -12.578 -6.215 1 98.75 191 ILE B C 1
ATOM 4625 O O . ILE B 1 191 ? 2.174 -12.688 -6.547 1 98.75 191 ILE B O 1
ATOM 4629 N N . SER B 1 192 ? 3.93 -11.445 -5.801 1 98.62 192 SER B N 1
ATOM 4630 C CA . SER B 1 192 ? 3.119 -10.227 -5.754 1 98.62 192 SER B CA 1
ATOM 4631 C C . SER B 1 192 ? 2.549 -9.891 -7.129 1 98.62 192 SER B C 1
ATOM 4633 O O . SER B 1 192 ? 1.394 -9.477 -7.238 1 98.62 192 SER B O 1
ATOM 4635 N N . LYS B 1 193 ? 3.285 -10.07 -8.18 1 98 193 LYS B N 1
ATOM 4636 C CA . LYS B 1 193 ? 2.846 -9.781 -9.539 1 98 193 LYS B CA 1
ATOM 4637 C C . LYS B 1 193 ? 1.703 -10.703 -9.961 1 98 193 LYS B C 1
ATOM 4639 O O . LYS B 1 193 ? 0.72 -10.25 -10.547 1 98 193 LYS B O 1
ATOM 4644 N N . GLY B 1 194 ? 1.874 -11.938 -9.711 1 97.94 194 GLY B N 1
ATOM 4645 C CA . GLY B 1 194 ? 0.802 -12.875 -10 1 97.94 194 GLY B CA 1
ATOM 4646 C C . GLY B 1 194 ? -0.488 -12.555 -9.273 1 97.94 194 GLY B C 1
ATOM 4647 O O . GLY B 1 194 ? -1.566 -12.562 -9.867 1 97.94 194 GLY B O 1
ATOM 4648 N N . MET B 1 195 ? -0.364 -12.266 -8.016 1 97.25 195 MET B N 1
ATOM 4649 C CA . MET B 1 195 ? -1.54 -11.969 -7.203 1 97.25 195 MET B CA 1
ATOM 4650 C C . MET B 1 195 ? -2.176 -10.648 -7.637 1 97.25 195 MET B C 1
ATOM 4652 O O . MET B 1 195 ? -3.398 -10.5 -7.59 1 97.25 195 MET B O 1
ATOM 4656 N N . GLU B 1 196 ? -1.316 -9.711 -7.984 1 95.94 196 GLU B N 1
ATOM 4657 C CA . GLU B 1 196 ? -1.854 -8.469 -8.539 1 95.94 196 GLU B CA 1
ATOM 4658 C C . GLU B 1 196 ? -2.715 -8.742 -9.766 1 95.94 196 GLU B C 1
ATOM 4660 O O . GLU B 1 196 ? -3.781 -8.148 -9.93 1 95.94 196 GLU B O 1
ATOM 4665 N N . HIS B 1 197 ? -2.248 -9.578 -10.602 1 93.69 197 HIS B N 1
ATOM 4666 C CA . HIS B 1 197 ? -2.998 -9.938 -11.797 1 93.69 197 HIS B CA 1
ATOM 4667 C C . HIS B 1 197 ? -4.348 -10.555 -11.438 1 93.69 197 HIS B C 1
ATOM 4669 O O . HIS B 1 197 ? -5.355 -10.266 -12.086 1 93.69 197 HIS B O 1
ATOM 4675 N N . LEU B 1 198 ? -4.379 -11.359 -10.453 1 90.75 198 LEU B N 1
ATOM 4676 C CA . LEU B 1 198 ? -5.621 -11.977 -10 1 90.75 198 LEU B CA 1
ATOM 4677 C C . LEU B 1 198 ? -6.625 -10.922 -9.562 1 90.75 198 LEU B C 1
ATOM 4679 O O . LEU B 1 198 ? -7.824 -11.062 -9.797 1 90.75 198 LEU B O 1
ATOM 4683 N N . THR B 1 199 ? -6.129 -9.938 -8.891 1 87.31 199 THR B N 1
ATOM 4684 C CA . THR B 1 199 ? -7.004 -8.875 -8.414 1 87.31 199 THR B CA 1
ATOM 4685 C C . THR B 1 199 ? -7.609 -8.109 -9.594 1 87.31 199 THR B C 1
ATOM 4687 O O . THR B 1 199 ? -8.734 -7.613 -9.5 1 87.31 199 THR B O 1
ATOM 4690 N N . ASN B 1 200 ? -6.844 -8.055 -10.633 1 83.69 200 ASN B N 1
ATOM 4691 C CA . ASN B 1 200 ? -7.332 -7.375 -11.828 1 83.69 200 ASN B CA 1
ATOM 4692 C C . ASN B 1 200 ? -8.445 -8.156 -12.508 1 83.69 200 ASN B C 1
ATOM 4694 O O . ASN B 1 200 ? -9.289 -7.582 -13.203 1 83.69 200 ASN B O 1
ATOM 4698 N N . ILE B 1 201 ? -8.539 -9.508 -12.461 1 79.75 201 ILE B N 1
ATOM 4699 C CA . ILE B 1 201 ? -9.609 -10.406 -12.891 1 79.75 201 ILE B CA 1
ATOM 4700 C C . ILE B 1 201 ? -10.57 -10.641 -11.727 1 79.75 201 ILE B C 1
ATOM 4702 O O . ILE B 1 201 ? -11.383 -11.57 -11.766 1 79.75 201 ILE B O 1
ATOM 4706 N N . PRO B 1 202 ? -10.633 -9.594 -10.898 1 78.81 202 PRO B N 1
ATOM 4707 C CA . PRO B 1 202 ? -11.172 -9.531 -9.539 1 78.81 202 PRO B CA 1
ATOM 4708 C C . PRO B 1 202 ? -11.391 -10.906 -8.922 1 78.81 202 PRO B C 1
ATOM 4710 O O . PRO B 1 202 ? -12.531 -11.289 -8.641 1 78.81 202 PRO B O 1
ATOM 4713 N N . CYS B 1 203 ? -10.422 -11.711 -8.734 1 86.44 203 CYS B N 1
ATOM 4714 C CA . CYS B 1 203 ? -10.398 -13.031 -8.117 1 86.44 203 CYS B CA 1
ATOM 4715 C C . CYS B 1 203 ? -9.578 -13.023 -6.832 1 86.44 203 CYS B C 1
ATOM 4717 O O . CYS B 1 203 ? -8.516 -12.391 -6.77 1 86.44 203 CYS B O 1
ATOM 4719 N N . VAL B 1 204 ? -10.164 -13.641 -5.816 1 90.19 204 VAL B N 1
ATOM 4720 C CA . VAL B 1 204 ? -9.438 -13.883 -4.574 1 90.19 204 VAL B CA 1
ATOM 4721 C C . VAL B 1 204 ? -8.953 -15.328 -4.535 1 90.19 204 VAL B C 1
ATOM 4723 O O . VAL B 1 204 ? -9.719 -16.25 -4.824 1 90.19 204 VAL B O 1
ATOM 4726 N N . HIS B 1 205 ? -7.723 -15.57 -4.223 1 91.69 205 HIS B N 1
ATOM 4727 C CA . HIS B 1 205 ? -7.137 -16.906 -4.254 1 91.69 205 HIS B CA 1
ATOM 4728 C C . HIS B 1 205 ? -7.652 -17.766 -3.098 1 91.69 205 HIS B C 1
ATOM 4730 O O . HIS B 1 205 ? -8.016 -18.922 -3.291 1 91.69 205 HIS B O 1
ATOM 4736 N N . ARG B 1 206 ? -7.578 -17.234 -1.823 1 89.75 206 ARG B N 1
ATOM 4737 C CA . ARG B 1 206 ? -8.156 -17.766 -0.592 1 89.75 206 ARG B CA 1
ATOM 4738 C C . ARG B 1 206 ? -7.289 -18.859 -0.001 1 89.75 206 ARG B C 1
ATOM 4740 O O . ARG B 1 206 ? -7.512 -19.297 1.129 1 89.75 206 ARG B O 1
ATOM 4747 N N . ASP B 1 207 ? -6.258 -19.266 -0.695 1 90.06 207 ASP B N 1
ATOM 4748 C CA . ASP B 1 207 ? -5.395 -20.312 -0.141 1 90.06 207 ASP B CA 1
ATOM 4749 C C . ASP B 1 207 ? -3.947 -20.109 -0.583 1 90.06 207 ASP B C 1
ATOM 4751 O O . ASP B 1 207 ? -3.277 -21.062 -0.976 1 90.06 207 ASP B O 1
ATOM 4755 N N . LEU B 1 208 ? -3.504 -18.922 -0.604 1 93.88 208 LEU B N 1
ATOM 4756 C CA . LEU B 1 208 ? -2.121 -18.625 -0.962 1 93.88 208 LEU B CA 1
ATOM 4757 C C . LEU B 1 208 ? -1.164 -19.125 0.12 1 93.88 208 LEU B C 1
ATOM 4759 O O . LEU B 1 208 ? -1.311 -18.766 1.292 1 93.88 208 LEU B O 1
ATOM 4763 N N . ALA B 1 209 ? -0.25 -19.984 -0.225 1 93.5 209 ALA B N 1
ATOM 4764 C CA . ALA B 1 209 ? 0.805 -20.547 0.615 1 93.5 209 ALA B CA 1
ATOM 4765 C C . ALA B 1 209 ? 1.965 -21.062 -0.232 1 93.5 209 ALA B C 1
ATOM 4767 O O . ALA B 1 209 ? 1.803 -21.312 -1.428 1 93.5 209 ALA B O 1
ATOM 4768 N N . LEU B 1 210 ? 3.111 -21.219 0.374 1 94.69 210 LEU B N 1
ATOM 4769 C CA . LEU B 1 210 ? 4.289 -21.625 -0.378 1 94.69 210 LEU B CA 1
ATOM 4770 C C . LEU B 1 210 ? 4.078 -23 -1.004 1 94.69 210 LEU B C 1
ATOM 4772 O O . LEU B 1 210 ? 4.629 -23.297 -2.066 1 94.69 210 LEU B O 1
ATOM 4776 N N . ARG B 1 211 ? 3.225 -23.828 -0.403 1 90.56 211 ARG B N 1
ATOM 4777 C CA . ARG B 1 211 ? 2.928 -25.156 -0.947 1 90.56 211 ARG B CA 1
ATOM 4778 C C . ARG B 1 211 ? 2.115 -25.047 -2.234 1 90.56 211 ARG B C 1
ATOM 4780 O O . ARG B 1 211 ? 2.051 -26 -3.014 1 90.56 211 ARG B O 1
ATOM 4787 N N . ASN B 1 212 ? 1.489 -23.938 -2.449 1 91.81 212 ASN B N 1
ATOM 4788 C CA . ASN B 1 212 ? 0.663 -23.719 -3.633 1 91.81 212 ASN B CA 1
ATOM 4789 C C . ASN B 1 212 ? 1.346 -22.781 -4.625 1 91.81 212 ASN B C 1
ATOM 4791 O O . ASN B 1 212 ? 0.721 -22.328 -5.582 1 91.81 212 ASN B O 1
ATOM 4795 N N . VAL B 1 213 ? 2.568 -22.406 -4.332 1 96.56 213 VAL B N 1
ATOM 4796 C CA . VAL B 1 213 ? 3.416 -21.625 -5.23 1 96.56 213 VAL B CA 1
ATOM 4797 C C . VAL B 1 213 ? 4.504 -22.531 -5.82 1 96.56 213 VAL B C 1
ATOM 4799 O O . VAL B 1 213 ? 5.43 -22.938 -5.117 1 96.56 213 VAL B O 1
ATOM 4802 N N . LEU B 1 214 ? 4.398 -22.766 -7.055 1 96.44 214 LEU B N 1
ATOM 4803 C CA . LEU B 1 214 ? 5.34 -23.641 -7.738 1 96.44 214 LEU B CA 1
ATOM 4804 C C . LEU B 1 214 ? 6.508 -22.844 -8.312 1 96.44 214 LEU B C 1
ATOM 4806 O O . LEU B 1 214 ? 6.441 -21.625 -8.414 1 96.44 214 LEU B O 1
ATOM 4810 N N . ILE B 1 215 ? 7.578 -23.531 -8.617 1 97.38 215 ILE B N 1
ATOM 4811 C CA . ILE B 1 215 ? 8.773 -22.922 -9.18 1 97.38 215 ILE B CA 1
ATOM 4812 C C . ILE B 1 215 ? 9.289 -23.766 -10.336 1 97.38 215 ILE B C 1
ATOM 4814 O O . ILE B 1 215 ? 9.289 -25 -10.266 1 97.38 215 ILE B O 1
ATOM 4818 N N . THR B 1 216 ? 9.68 -23.141 -11.414 1 96.06 216 THR B N 1
ATOM 4819 C CA . THR B 1 216 ? 10.234 -23.844 -12.57 1 96.06 216 THR B CA 1
ATOM 4820 C C . THR B 1 216 ? 11.734 -24.047 -12.406 1 96.06 216 THR B C 1
ATOM 4822 O O . THR B 1 216 ? 12.336 -23.531 -11.461 1 96.06 216 THR B O 1
ATOM 4825 N N . GLU B 1 217 ? 12.359 -24.734 -13.359 1 94.31 217 GLU B N 1
ATOM 4826 C CA . GLU B 1 217 ? 13.797 -25 -13.336 1 94.31 217 GLU B CA 1
ATOM 4827 C C . GLU B 1 217 ? 14.594 -23.703 -13.531 1 94.31 217 GLU B C 1
ATOM 4829 O O . GLU B 1 217 ? 15.758 -23.625 -13.141 1 94.31 217 GLU B O 1
ATOM 4834 N N . ARG B 1 218 ? 13.945 -22.734 -14.102 1 94.25 218 ARG B N 1
ATOM 4835 C CA . ARG B 1 218 ? 14.586 -21.438 -14.328 1 94.25 218 ARG B CA 1
ATOM 4836 C C . ARG B 1 218 ? 14.234 -20.453 -13.227 1 94.25 218 ARG B C 1
ATOM 4838 O O . ARG B 1 218 ? 14.375 -19.234 -13.398 1 94.25 218 ARG B O 1
ATOM 4845 N N . LYS B 1 219 ? 13.641 -20.906 -12.164 1 96.94 219 LYS B N 1
ATOM 4846 C CA . LYS B 1 219 ? 13.312 -20.156 -10.961 1 96.94 219 LYS B CA 1
ATOM 4847 C C . LYS B 1 219 ? 12.219 -19.125 -11.234 1 96.94 219 LYS B C 1
ATOM 4849 O O . LYS B 1 219 ? 12.266 -18.016 -10.727 1 96.94 219 LYS B O 1
ATOM 4854 N N . ILE B 1 220 ? 11.344 -19.516 -12.141 1 98 220 ILE B N 1
ATOM 4855 C CA . ILE B 1 220 ? 10.156 -18.719 -12.383 1 98 220 ILE B CA 1
ATOM 4856 C C . ILE B 1 220 ? 9 -19.234 -11.523 1 98 220 ILE B C 1
ATOM 4858 O O . ILE B 1 220 ? 8.766 -20.438 -11.453 1 98 220 ILE B O 1
ATOM 4862 N N . ILE B 1 221 ? 8.297 -18.281 -10.883 1 98.5 221 ILE B N 1
ATOM 4863 C CA . ILE B 1 221 ? 7.215 -18.609 -9.969 1 98.5 221 ILE B CA 1
ATOM 4864 C C . ILE B 1 221 ? 5.926 -18.844 -10.75 1 98.5 221 ILE B C 1
ATOM 4866 O O . ILE B 1 221 ? 5.621 -18.109 -11.688 1 98.5 221 ILE B O 1
ATOM 4870 N N . ARG B 1 222 ? 5.18 -19.922 -10.391 1 97.94 222 ARG B N 1
ATOM 4871 C CA . ARG B 1 222 ? 3.838 -20.219 -10.875 1 97.94 222 ARG B CA 1
ATOM 4872 C C . ARG B 1 222 ? 2.863 -20.406 -9.719 1 97.94 222 ARG B C 1
ATOM 4874 O O . ARG B 1 222 ? 2.939 -21.391 -8.984 1 97.94 222 ARG B O 1
ATOM 4881 N N . ILE B 1 223 ? 1.961 -19.469 -9.578 1 97.31 223 ILE B N 1
ATOM 4882 C CA . ILE B 1 223 ? 0.952 -19.641 -8.539 1 97.31 223 ILE B CA 1
ATOM 4883 C C . ILE B 1 223 ? -0.116 -20.625 -9.008 1 97.31 223 ILE B C 1
ATOM 4885 O O . ILE B 1 223 ? -0.641 -20.5 -10.117 1 97.31 223 ILE B O 1
ATOM 4889 N N . GLY B 1 224 ? -0.343 -21.609 -8.203 1 93.56 224 GLY B N 1
ATOM 4890 C CA . GLY B 1 224 ? -1.345 -22.594 -8.547 1 93.56 224 GLY B CA 1
ATOM 4891 C C . GLY B 1 224 ? -2.367 -22.812 -7.445 1 93.56 224 GLY B C 1
ATOM 4892 O O . GLY B 1 224 ? -2.555 -21.953 -6.582 1 93.56 224 GLY B O 1
ATOM 4893 N N . ASP B 1 225 ? -3.174 -23.891 -7.637 1 88.88 225 ASP B N 1
ATOM 4894 C CA . ASP B 1 225 ? -4.203 -24.328 -6.703 1 88.88 225 ASP B CA 1
ATOM 4895 C C . ASP B 1 225 ? -5.266 -23.266 -6.496 1 88.88 225 ASP B C 1
ATOM 4897 O O . ASP B 1 225 ? -5.402 -22.719 -5.398 1 88.88 225 ASP B O 1
ATOM 4901 N N . PHE B 1 226 ? -6.109 -23.125 -7.492 1 89.19 226 PHE B N 1
ATOM 4902 C CA . PHE B 1 226 ? -7.18 -22.141 -7.484 1 89.19 226 PHE B CA 1
ATOM 4903 C C . PHE B 1 226 ? -8.5 -22.781 -7.074 1 89.19 226 PHE B C 1
ATOM 4905 O O . PHE B 1 226 ? -9.57 -22.281 -7.438 1 89.19 226 PHE B O 1
ATOM 4912 N N . GLY B 1 227 ? -8.438 -23.859 -6.434 1 81.56 227 GLY B N 1
ATOM 4913 C CA . GLY B 1 227 ? -9.625 -24.594 -6.027 1 81.56 227 GLY B CA 1
ATOM 4914 C C . GLY B 1 227 ? -10.578 -23.781 -5.176 1 81.56 227 GLY B C 1
ATOM 4915 O O . GLY B 1 227 ? -11.797 -23.922 -5.285 1 81.56 227 GLY B O 1
ATOM 4916 N N . LEU B 1 228 ? -10.062 -22.938 -4.387 1 77.31 228 LEU B N 1
ATOM 4917 C CA . LEU B 1 228 ? -10.898 -22.156 -3.488 1 77.31 228 LEU B CA 1
ATOM 4918 C C . LEU B 1 228 ? -11.086 -20.734 -4.02 1 77.31 228 LEU B C 1
ATOM 4920 O O . LEU B 1 228 ? -11.766 -19.922 -3.393 1 77.31 228 LEU B O 1
ATOM 4924 N N . ALA B 1 229 ? -10.5 -20.531 -5.156 1 81.81 229 ALA B N 1
ATOM 4925 C CA . ALA B 1 229 ? -10.562 -19.172 -5.715 1 81.81 229 ALA B CA 1
ATOM 4926 C C . ALA B 1 229 ? -12 -18.766 -6.016 1 81.81 229 ALA B C 1
ATOM 4928 O O . ALA B 1 229 ? -12.844 -19.625 -6.289 1 81.81 229 ALA B O 1
ATOM 4929 N N . MET B 1 230 ? -12.219 -17.531 -5.875 1 77.25 230 MET B N 1
ATOM 4930 C CA . MET B 1 230 ? -13.562 -17 -6.094 1 77.25 230 MET B CA 1
ATOM 4931 C C . MET B 1 230 ? -13.523 -15.633 -6.746 1 77.25 230 MET B C 1
ATOM 4933 O O . MET B 1 230 ? -12.648 -14.812 -6.43 1 77.25 230 MET B O 1
ATOM 4937 N N . LYS B 1 231 ? -14.422 -15.484 -7.711 1 71.06 231 LYS B N 1
ATOM 4938 C CA . LYS B 1 231 ? -14.562 -14.164 -8.312 1 71.06 231 LYS B CA 1
ATOM 4939 C C . LYS B 1 231 ? -15.25 -13.195 -7.355 1 71.06 231 LYS B C 1
ATOM 4941 O O . LYS B 1 231 ? -16.219 -13.562 -6.68 1 71.06 231 LYS B O 1
ATOM 4946 N N . TYR B 1 232 ? -14.453 -12.055 -7.156 1 60.53 232 TYR B N 1
ATOM 4947 C CA . TYR B 1 232 ? -15.031 -11.008 -6.324 1 60.53 232 TYR B CA 1
ATOM 4948 C C . TYR B 1 232 ? -16.141 -10.273 -7.059 1 60.53 232 TYR B C 1
ATOM 4950 O O . TYR B 1 232 ? -15.984 -9.906 -8.227 1 60.53 232 TYR B O 1
ATOM 4958 N N . GLU B 1 233 ? -17.438 -10.734 -6.953 1 51.41 233 GLU B N 1
ATOM 4959 C CA . GLU B 1 233 ? -18.375 -9.781 -7.551 1 51.41 233 GLU B CA 1
ATOM 4960 C C . GLU B 1 233 ? -18.266 -8.414 -6.895 1 51.41 233 GLU B C 1
ATOM 4962 O O . GLU B 1 233 ? -17.516 -8.242 -5.934 1 51.41 233 GLU B O 1
ATOM 4967 N N . ASP B 1 234 ? -19.547 -7.738 -6.656 1 43.91 234 ASP B N 1
ATOM 4968 C CA . ASP B 1 234 ? -19.609 -6.402 -6.074 1 43.91 234 ASP B CA 1
ATOM 4969 C C . ASP B 1 234 ? -18.891 -6.352 -4.73 1 43.91 234 ASP B C 1
ATOM 4971 O O . ASP B 1 234 ? -18.781 -7.367 -4.039 1 43.91 234 ASP B O 1
ATOM 4975 N N . LYS B 1 235 ? -18.125 -5.281 -4.395 1 42.56 235 LYS B N 1
ATOM 4976 C CA . LYS B 1 235 ? -17.344 -4.895 -3.229 1 42.56 235 LYS B CA 1
ATOM 4977 C C . LYS B 1 235 ? -17.719 -5.727 -2.008 1 42.56 235 LYS B C 1
ATOM 4979 O O . LYS B 1 235 ? -16.844 -6.289 -1.341 1 42.56 235 LYS B O 1
ATOM 4984 N N . ASP B 1 236 ? -18.734 -5.324 -1.335 1 38.56 236 ASP B N 1
ATOM 4985 C CA . ASP B 1 236 ? -19.188 -5.609 0.025 1 38.56 236 ASP B CA 1
ATOM 4986 C C . ASP B 1 236 ? -19.656 -7.055 0.156 1 38.56 236 ASP B C 1
ATOM 4988 O O . ASP B 1 236 ? -20.203 -7.445 1.188 1 38.56 236 ASP B O 1
ATOM 4992 N N . TYR B 1 237 ? -19.875 -7.797 -0.841 1 38.94 237 TYR B N 1
ATOM 4993 C CA . TYR B 1 237 ? -20.719 -8.969 -0.676 1 38.94 237 TYR B CA 1
ATOM 4994 C C . TYR B 1 237 ? -19.953 -10.109 -0.004 1 38.94 237 TYR B C 1
ATOM 4996 O O . TYR B 1 237 ? -19 -10.633 -0.567 1 38.94 237 TYR B O 1
ATOM 5004 N N . LEU B 1 238 ? -19.688 -10.023 1.278 1 42.12 238 LEU B N 1
ATOM 5005 C CA . LEU B 1 238 ? -19.406 -10.977 2.35 1 42.12 238 LEU B CA 1
ATOM 5006 C C . LEU B 1 238 ? -19.969 -12.352 2.031 1 42.12 238 LEU B C 1
ATOM 5008 O O . LEU B 1 238 ? -21.188 -12.492 1.845 1 42.12 238 LEU B O 1
ATOM 5012 N N . SER B 1 239 ? -19.391 -13.07 1.178 1 42.66 239 SER B N 1
ATOM 5013 C CA . SER B 1 239 ? -19.938 -14.422 1.295 1 42.66 239 SER B CA 1
ATOM 5014 C C . SER B 1 239 ? -20.125 -14.812 2.756 1 42.66 239 SER B C 1
ATOM 5016 O O . SER B 1 239 ? -19.172 -14.805 3.537 1 42.66 239 SER B O 1
ATOM 5018 N N . LYS B 1 240 ? -21.203 -14.445 3.291 1 45.97 240 LYS B N 1
ATOM 5019 C CA . LYS B 1 240 ? -21.672 -14.773 4.633 1 45.97 240 LYS B CA 1
ATOM 5020 C C . LYS B 1 240 ? -21.562 -16.281 4.902 1 45.97 240 LYS B C 1
ATOM 5022 O O . LYS B 1 240 ? -22.141 -16.781 5.871 1 45.97 240 LYS B O 1
ATOM 5027 N N . SER B 1 241 ? -21.328 -17.031 3.969 1 45.66 241 SER B N 1
ATOM 5028 C CA . SER B 1 241 ? -21.5 -18.344 4.578 1 45.66 241 SER B CA 1
ATOM 5029 C C . SER B 1 241 ? -20.219 -18.797 5.285 1 45.66 241 SER B C 1
ATOM 5031 O O . SER B 1 241 ? -19.156 -18.859 4.664 1 45.66 241 SER B O 1
ATOM 5033 N N . PRO B 1 242 ? -20.297 -18.719 6.621 1 50.09 242 PRO B N 1
ATOM 5034 C CA . PRO B 1 242 ? -19.141 -19.219 7.375 1 50.09 242 PRO B CA 1
ATOM 5035 C C . PRO B 1 242 ? -18.625 -20.562 6.848 1 50.09 242 PRO B C 1
ATOM 5037 O O . PRO B 1 242 ? -19.406 -21.484 6.641 1 50.09 242 PRO B O 1
ATOM 5040 N N . ILE B 1 243 ? -17.578 -20.594 6.098 1 57.44 243 ILE B N 1
ATOM 5041 C CA . ILE B 1 243 ? -16.906 -21.844 5.816 1 57.44 243 ILE B CA 1
ATOM 5042 C C . ILE B 1 243 ? -16.719 -22.641 7.113 1 57.44 243 ILE B C 1
ATOM 5044 O O . ILE B 1 243 ? -16.375 -22.062 8.148 1 57.44 243 ILE B O 1
ATOM 5048 N N . PRO B 1 244 ? -17.25 -23.797 7.129 1 60.88 244 PRO B N 1
ATOM 5049 C CA . PRO B 1 244 ? -16.953 -24.578 8.336 1 60.88 244 PRO B CA 1
ATOM 5050 C C . PRO B 1 244 ? -15.492 -24.469 8.758 1 60.88 244 PRO B C 1
ATOM 5052 O O . PRO B 1 244 ? -14.594 -24.469 7.914 1 60.88 244 PRO B O 1
ATOM 5055 N N . LYS B 1 245 ? -15.312 -24.203 9.992 1 61.06 245 LYS B N 1
ATOM 5056 C CA . LYS B 1 245 ? -14 -23.984 10.594 1 61.06 245 LYS B CA 1
ATOM 5057 C C . LYS B 1 245 ? -12.992 -25.031 10.117 1 61.06 245 LYS B C 1
ATOM 5059 O O . LYS B 1 245 ? -11.812 -24.719 9.938 1 61.06 245 LYS B O 1
ATOM 5064 N N . ASN B 1 246 ? -13.516 -26.219 9.914 1 59.5 246 ASN B N 1
ATOM 5065 C CA . ASN B 1 246 ? -12.617 -27.312 9.539 1 59.5 246 ASN B CA 1
ATOM 5066 C C . ASN B 1 246 ? -12.203 -27.219 8.07 1 59.5 246 ASN B C 1
ATOM 5068 O O . ASN B 1 246 ? -11.375 -28 7.609 1 59.5 246 ASN B O 1
ATOM 5072 N N . ARG B 1 247 ? -12.641 -26.234 7.438 1 66.5 247 ARG B N 1
ATOM 5073 C CA . ARG B 1 247 ? -12.344 -26.141 6.012 1 66.5 247 ARG B CA 1
ATOM 5074 C C . ARG B 1 247 ? -11.539 -24.875 5.699 1 66.5 247 ARG B C 1
ATOM 5076 O O . ARG B 1 247 ? -11.25 -24.594 4.535 1 66.5 247 ARG B O 1
ATOM 5083 N N . ILE B 1 248 ? -11.258 -24.25 6.777 1 71.75 248 ILE B N 1
ATOM 5084 C CA . ILE B 1 248 ? -10.477 -23.031 6.578 1 71.75 248 ILE B CA 1
ATOM 5085 C C . ILE B 1 248 ? -9 -23.391 6.426 1 71.75 248 ILE B C 1
ATOM 5087 O O . ILE B 1 248 ? -8.422 -24.047 7.293 1 71.75 248 ILE B O 1
ATOM 5091 N N . PRO B 1 249 ? -8.445 -23.062 5.309 1 77.19 249 PRO B N 1
ATOM 5092 C CA . PRO B 1 249 ? -7.023 -23.359 5.098 1 77.19 249 PRO B CA 1
ATOM 5093 C C . PRO B 1 249 ? -6.125 -22.703 6.152 1 77.19 249 PRO B C 1
ATOM 5095 O O . PRO B 1 249 ? -6.52 -21.719 6.781 1 77.19 249 PRO B O 1
ATOM 5098 N N . SER B 1 250 ? -5 -23.359 6.305 1 79.56 250 SER B N 1
ATOM 5099 C CA . SER B 1 250 ? -3.975 -22.703 7.105 1 79.56 250 SER B CA 1
ATOM 5100 C C . SER B 1 250 ? -3.57 -21.359 6.496 1 79.56 250 SER B C 1
ATOM 5102 O O . SER B 1 250 ? -3.738 -21.156 5.293 1 79.56 250 SER B O 1
ATOM 5104 N N . HIS B 1 251 ? -3.195 -20.391 7.309 1 84.94 251 HIS B N 1
ATOM 5105 C CA . HIS B 1 251 ? -2.656 -19.094 6.891 1 84.94 251 HIS B CA 1
ATOM 5106 C C . HIS B 1 251 ? -3.773 -18.125 6.508 1 84.94 251 HIS B C 1
ATOM 5108 O O . HIS B 1 251 ? -3.521 -17.094 5.879 1 84.94 251 HIS B O 1
ATOM 5114 N N . SER B 1 252 ? -5.012 -18.547 6.895 1 87.25 252 SER B N 1
ATOM 5115 C CA . SER B 1 252 ? -6.141 -17.688 6.57 1 87.25 252 SER B CA 1
ATOM 5116 C C . SER B 1 252 ? -6.152 -16.438 7.457 1 87.25 252 SER B C 1
ATOM 5118 O O . SER B 1 252 ? -5.742 -16.5 8.617 1 87.25 252 SER B O 1
ATOM 5120 N N . ALA B 1 253 ? -6.672 -15.422 6.918 1 90.5 253 ALA B N 1
ATOM 5121 C CA . ALA B 1 253 ? -6.77 -14.148 7.629 1 90.5 253 ALA B CA 1
ATOM 5122 C C . ALA B 1 253 ? -7.828 -14.211 8.727 1 90.5 253 ALA B C 1
ATOM 5124 O O . ALA B 1 253 ? -8.781 -14.992 8.633 1 90.5 253 ALA B O 1
ATOM 5125 N N . PRO B 1 254 ? -7.68 -13.375 9.75 1 88.31 254 PRO B N 1
ATOM 5126 C CA . PRO B 1 254 ? -8.641 -13.359 10.859 1 88.31 254 PRO B CA 1
ATOM 5127 C C . PRO B 1 254 ? -10.07 -13.125 10.391 1 88.31 254 PRO B C 1
ATOM 5129 O O . PRO B 1 254 ? -11.008 -13.719 10.93 1 88.31 254 PRO B O 1
ATOM 5132 N N . GLU B 1 255 ? -10.344 -12.289 9.383 1 88.75 255 GLU B N 1
ATOM 5133 C CA . GLU B 1 255 ? -11.703 -11.992 8.938 1 88.75 255 GLU B CA 1
ATOM 5134 C C . GLU B 1 255 ? -12.328 -13.203 8.25 1 88.75 255 GLU B C 1
ATOM 5136 O O . GLU B 1 255 ? -13.555 -13.328 8.203 1 88.75 255 GLU B O 1
ATOM 5141 N N . ILE B 1 256 ? -11.445 -14.055 7.691 1 85.12 256 ILE B N 1
ATOM 5142 C CA . ILE B 1 256 ? -11.961 -15.305 7.133 1 85.12 256 ILE B CA 1
ATOM 5143 C C . ILE B 1 256 ? -12.383 -16.234 8.266 1 85.12 256 ILE B C 1
ATOM 5145 O O . ILE B 1 256 ? -13.484 -16.797 8.234 1 85.12 256 ILE B O 1
ATOM 5149 N N . ILE B 1 257 ? -11.547 -16.344 9.219 1 83.25 257 ILE B N 1
ATOM 5150 C CA . ILE B 1 257 ? -11.75 -17.266 10.336 1 83.25 257 ILE B CA 1
ATOM 5151 C C . ILE B 1 257 ? -12.969 -16.828 11.148 1 83.25 257 ILE B C 1
ATOM 5153 O O . ILE B 1 257 ? -13.812 -17.641 11.516 1 83.25 257 ILE B O 1
ATOM 5157 N N . ASN B 1 258 ? -13.102 -15.547 11.367 1 82.5 258 ASN B N 1
ATOM 5158 C CA . ASN B 1 258 ? -14.094 -15.031 12.297 1 82.5 258 ASN B CA 1
ATOM 5159 C C . ASN B 1 258 ? -15.406 -14.695 11.586 1 82.5 258 ASN B C 1
ATOM 5161 O O . ASN B 1 258 ? -16.484 -14.82 12.18 1 82.5 258 ASN B O 1
ATOM 5165 N N . GLU B 1 259 ? -15.344 -14.227 10.32 1 82.38 259 GLU B N 1
ATOM 5166 C CA . GLU B 1 259 ? -16.516 -13.656 9.672 1 82.38 259 GLU B CA 1
ATOM 5167 C C . GLU B 1 259 ? -16.812 -14.344 8.344 1 82.38 259 GLU B C 1
ATOM 5169 O O . GLU B 1 259 ? -17.891 -14.164 7.77 1 82.38 259 GLU B O 1
ATOM 5174 N N . GLY B 1 260 ? -15.922 -15.094 7.824 1 79.94 260 GLY B N 1
ATOM 5175 C CA . GLY B 1 260 ? -16.094 -15.727 6.523 1 79.94 260 GLY B CA 1
ATOM 5176 C C . GLY B 1 260 ? -16.016 -14.75 5.367 1 79.94 260 GLY B C 1
ATOM 5177 O O . GLY B 1 260 ? -16.594 -14.984 4.305 1 79.94 260 GLY B O 1
ATOM 5178 N N . LYS B 1 261 ? -15.398 -13.617 5.617 1 81.88 261 LYS B N 1
ATOM 5179 C CA . LYS B 1 261 ? -15.258 -12.594 4.586 1 81.88 261 LYS B CA 1
ATOM 5180 C C . LYS B 1 261 ? -13.906 -12.711 3.881 1 81.88 261 LYS B C 1
ATOM 5182 O O . LYS B 1 261 ? -12.867 -12.82 4.531 1 81.88 261 LYS B O 1
ATOM 5187 N N . TYR B 1 262 ? -14 -12.672 2.473 1 84.69 262 TYR B N 1
ATOM 5188 C CA . TYR B 1 262 ? -12.789 -12.797 1.678 1 84.69 262 TYR B CA 1
ATOM 5189 C C . TYR B 1 262 ? -12.602 -11.586 0.771 1 84.69 262 TYR B C 1
ATOM 5191 O O . TYR B 1 262 ? -13.523 -11.188 0.055 1 84.69 262 TYR B O 1
ATOM 5199 N N . THR B 1 263 ? -11.445 -10.992 0.849 1 88.06 263 THR B N 1
ATOM 5200 C CA . THR B 1 263 ? -11.062 -9.906 -0.052 1 88.06 263 THR B CA 1
ATOM 5201 C C . THR B 1 263 ? -9.594 -10.039 -0.457 1 88.06 263 THR B C 1
ATOM 5203 O O . THR B 1 263 ? -8.898 -10.953 -0.015 1 88.06 263 THR B O 1
ATOM 5206 N N . GLU B 1 264 ? -9.18 -9.164 -1.342 1 92.19 264 GLU B N 1
ATOM 5207 C CA . GLU B 1 264 ? -7.762 -9.07 -1.683 1 92.19 264 GLU B CA 1
ATOM 5208 C C . GLU B 1 264 ? -6.898 -8.984 -0.429 1 92.19 264 GLU B C 1
ATOM 5210 O O . GLU B 1 264 ? -5.793 -9.531 -0.388 1 92.19 264 GLU B O 1
ATOM 5215 N N . LYS B 1 265 ? -7.508 -8.305 0.602 1 93.81 265 LYS B N 1
ATOM 5216 C CA . LYS B 1 265 ? -6.754 -8.07 1.83 1 93.81 265 LYS B CA 1
ATOM 5217 C C . LYS B 1 265 ? -6.527 -9.367 2.598 1 93.81 265 LYS B C 1
ATOM 5219 O O . LYS B 1 265 ? -5.539 -9.508 3.316 1 93.81 265 LYS B O 1
ATOM 5224 N N . SER B 1 266 ? -7.438 -10.328 2.441 1 92.88 266 SER B N 1
ATOM 5225 C CA . SER B 1 266 ? -7.242 -11.641 3.037 1 92.88 266 SER B CA 1
ATOM 5226 C C . SER B 1 266 ? -6.059 -12.367 2.4 1 92.88 266 SER B C 1
ATOM 5228 O O . SER B 1 266 ? -5.281 -13.023 3.094 1 92.88 266 SER B O 1
ATOM 5230 N N . ASP B 1 267 ? -5.973 -12.211 1.074 1 94.88 267 ASP B N 1
ATOM 5231 C CA . ASP B 1 267 ? -4.84 -12.797 0.365 1 94.88 267 ASP B CA 1
ATOM 5232 C C . ASP B 1 267 ? -3.535 -12.102 0.741 1 94.88 267 ASP B C 1
ATOM 5234 O O . ASP B 1 267 ? -2.471 -12.727 0.753 1 94.88 267 ASP B O 1
ATOM 5238 N N . ILE B 1 268 ? -3.629 -10.797 1.073 1 97.19 268 ILE B N 1
ATOM 5239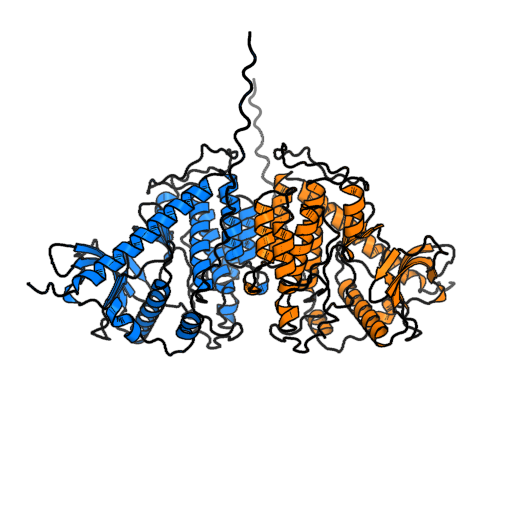 C CA . ILE B 1 268 ? -2.461 -10.047 1.531 1 97.19 268 ILE B CA 1
ATOM 5240 C C . ILE B 1 268 ? -1.949 -10.648 2.84 1 97.19 268 ILE B C 1
ATOM 5242 O O . ILE B 1 268 ? -0.739 -10.766 3.047 1 97.19 268 ILE B O 1
ATOM 5246 N N . TRP B 1 269 ? -2.844 -11.016 3.701 1 95.38 269 TRP B N 1
ATOM 5247 C CA . TRP B 1 269 ? -2.475 -11.68 4.945 1 95.38 269 TRP B CA 1
ATOM 5248 C C . TRP B 1 269 ? -1.688 -12.953 4.668 1 95.38 269 TRP B C 1
ATOM 5250 O O . TRP B 1 269 ? -0.613 -13.164 5.238 1 95.38 269 TRP B O 1
ATOM 5260 N N . SER B 1 270 ? -2.205 -13.766 3.826 1 94.81 270 SER B N 1
ATOM 5261 C CA . SER B 1 270 ? -1.545 -15.008 3.449 1 94.81 270 SER B CA 1
ATOM 5262 C C . SER B 1 270 ? -0.191 -14.742 2.801 1 94.81 270 SER B C 1
ATOM 5264 O O . SER B 1 270 ? 0.77 -15.477 3.035 1 94.81 270 SER B O 1
ATOM 5266 N N . PHE B 1 271 ? -0.146 -13.711 2.01 1 97.5 271 PHE B N 1
ATOM 5267 C CA . PHE B 1 271 ? 1.106 -13.305 1.384 1 97.5 271 PHE B CA 1
ATOM 5268 C C . PHE B 1 271 ? 2.148 -12.953 2.439 1 97.5 271 PHE B C 1
ATOM 5270 O O . PHE B 1 271 ? 3.316 -13.32 2.312 1 97.5 271 PHE B O 1
ATOM 5277 N N . GLY B 1 272 ? 1.72 -12.188 3.428 1 95.38 272 GLY B N 1
ATOM 5278 C CA . GLY B 1 272 ? 2.621 -11.883 4.527 1 95.38 272 GLY B CA 1
ATOM 5279 C C . GLY B 1 272 ? 3.238 -13.117 5.152 1 95.38 272 GLY B C 1
ATOM 5280 O O . GLY B 1 272 ? 4.422 -13.125 5.496 1 95.38 272 GLY B O 1
ATOM 5281 N N . LEU B 1 273 ? 2.467 -14.109 5.281 1 93.12 273 LEU B N 1
ATOM 5282 C CA . LEU B 1 273 ? 2.967 -15.359 5.848 1 93.12 273 LEU B CA 1
ATOM 5283 C C . LEU B 1 273 ? 3.961 -16.016 4.902 1 93.12 273 LEU B C 1
ATOM 5285 O O . LEU B 1 273 ? 4.965 -16.578 5.344 1 93.12 273 LEU B O 1
ATOM 5289 N N . CYS B 1 274 ? 3.654 -15.992 3.609 1 95.19 274 CYS B N 1
ATOM 5290 C CA . CYS B 1 274 ? 4.609 -16.484 2.625 1 95.19 274 CYS B CA 1
ATOM 5291 C C . CYS B 1 274 ? 5.949 -15.766 2.756 1 95.19 274 CYS B C 1
ATOM 5293 O O . CYS B 1 274 ? 7.004 -16.406 2.762 1 95.19 274 CYS B O 1
ATOM 5295 N N . LEU B 1 275 ? 5.832 -14.438 2.879 1 95.56 275 LEU B N 1
ATOM 5296 C CA . LEU B 1 275 ? 7.043 -13.641 3.023 1 95.56 275 LEU B CA 1
ATOM 5297 C C . LEU B 1 275 ? 7.82 -14.055 4.27 1 95.56 275 LEU B C 1
ATOM 5299 O O . LEU B 1 275 ? 9.047 -14.172 4.227 1 95.56 275 LEU B O 1
ATOM 5303 N N . PHE B 1 276 ? 7.145 -14.234 5.312 1 92.75 276 PHE B N 1
ATOM 5304 C CA . PHE B 1 276 ? 7.785 -14.609 6.566 1 92.75 276 PHE B CA 1
ATOM 5305 C C . PHE B 1 276 ? 8.539 -15.93 6.414 1 92.75 276 PHE B C 1
ATOM 5307 O O . PHE B 1 276 ? 9.688 -16.047 6.836 1 92.75 276 PHE B O 1
ATOM 5314 N N . GLN B 1 277 ? 7.93 -16.844 5.828 1 92.5 277 GLN B N 1
ATOM 5315 C CA . GLN B 1 277 ? 8.555 -18.141 5.613 1 92.5 277 GLN B CA 1
ATOM 5316 C C . GLN B 1 277 ? 9.742 -18.031 4.664 1 92.5 277 GLN B C 1
ATOM 5318 O O . GLN B 1 277 ? 10.773 -18.688 4.879 1 92.5 277 GLN B O 1
ATOM 5323 N N . LEU B 1 278 ? 9.57 -17.25 3.658 1 94.81 278 LEU B N 1
ATOM 5324 C CA . LEU B 1 278 ? 10.656 -17.031 2.713 1 94.81 278 LEU B CA 1
ATOM 5325 C C . LEU B 1 278 ? 11.883 -16.438 3.412 1 94.81 278 LEU B C 1
ATOM 5327 O O . LEU B 1 278 ? 12.992 -16.969 3.283 1 94.81 278 LEU B O 1
ATOM 5331 N N . PHE B 1 279 ? 11.641 -15.422 4.246 1 94.56 279 PHE B N 1
ATOM 5332 C CA . PHE B 1 279 ? 12.758 -14.633 4.754 1 94.56 279 PHE B CA 1
ATOM 5333 C C . PHE B 1 279 ? 13.273 -15.203 6.066 1 94.56 279 PHE B C 1
ATOM 5335 O O . PHE B 1 279 ? 14.273 -14.727 6.613 1 94.56 279 PHE B O 1
ATOM 5342 N N . THR B 1 280 ? 12.664 -16.219 6.586 1 92.06 280 THR B N 1
ATOM 5343 C CA . THR B 1 280 ? 13.188 -16.984 7.707 1 92.06 280 THR B CA 1
ATOM 5344 C C . THR B 1 280 ? 13.734 -18.328 7.234 1 92.06 280 THR B C 1
ATOM 5346 O O . THR B 1 280 ? 14.43 -19.031 7.98 1 92.06 280 THR B O 1
ATOM 5349 N N . LEU B 1 281 ? 13.406 -18.656 5.992 1 92.44 281 LEU B N 1
ATOM 5350 C CA . LEU B 1 281 ? 13.734 -19.953 5.406 1 92.44 281 LEU B CA 1
ATOM 5351 C C . LEU B 1 281 ? 13.141 -21.094 6.234 1 92.44 281 LEU B C 1
ATOM 5353 O O . LEU B 1 281 ? 13.742 -22.172 6.344 1 92.44 281 LEU B O 1
ATOM 5357 N N . SER B 1 282 ? 12.047 -20.75 6.926 1 85.94 282 SER B N 1
ATOM 5358 C CA . SER B 1 282 ? 11.297 -21.719 7.707 1 85.94 282 SER B CA 1
ATOM 5359 C C . SER B 1 282 ? 9.945 -22.016 7.07 1 85.94 282 SER B C 1
ATOM 5361 O O . SER B 1 282 ? 8.977 -21.281 7.273 1 85.94 282 SER B O 1
ATOM 5363 N N . THR B 1 283 ? 9.844 -23.172 6.504 1 79.88 283 THR B N 1
ATOM 5364 C CA . THR B 1 283 ? 8.672 -23.438 5.688 1 79.88 283 THR B CA 1
ATOM 5365 C C . THR B 1 283 ? 7.805 -24.516 6.324 1 79.88 283 THR B C 1
ATOM 5367 O O . THR B 1 283 ? 6.707 -24.812 5.844 1 79.88 283 THR B O 1
ATOM 5370 N N . ASP B 1 284 ? 8.117 -24.969 7.398 1 72.5 284 ASP B N 1
ATOM 5371 C CA . ASP B 1 284 ? 7.5 -26.203 7.887 1 72.5 284 ASP B CA 1
ATOM 5372 C C . ASP B 1 284 ? 6.336 -25.891 8.828 1 72.5 284 ASP B C 1
ATOM 5374 O O . ASP B 1 284 ? 5.742 -26.812 9.398 1 72.5 284 ASP B O 1
ATOM 5378 N N . THR B 1 285 ? 6 -24.719 8.953 1 77.56 285 THR B N 1
ATOM 5379 C CA . THR B 1 285 ? 4.988 -24.422 9.961 1 77.56 285 THR B CA 1
ATOM 5380 C C . THR B 1 285 ? 3.709 -23.906 9.312 1 77.56 285 THR B C 1
ATOM 5382 O O . THR B 1 285 ? 3.752 -23 8.484 1 77.56 285 THR B O 1
ATOM 5385 N N . ASP B 1 286 ? 2.676 -24.625 9.672 1 80 286 ASP B N 1
ATOM 5386 C CA . ASP B 1 286 ? 1.353 -24.141 9.312 1 80 286 ASP B CA 1
ATOM 5387 C C . ASP B 1 286 ? 0.76 -23.281 10.43 1 80 286 ASP B C 1
ATOM 5389 O O . ASP B 1 286 ? 0.858 -23.625 11.602 1 80 286 ASP B O 1
ATOM 5393 N N . LEU B 1 287 ? 0.224 -22.156 10.031 1 80.56 287 LEU B N 1
ATOM 5394 C CA . LEU B 1 287 ? -0.321 -21.219 10.992 1 80.56 287 LEU B CA 1
ATOM 5395 C C . LEU B 1 287 ? -1.823 -21.031 10.797 1 80.56 287 LEU B C 1
ATOM 5397 O O . LEU B 1 287 ? -2.287 -20.859 9.672 1 80.56 287 LEU B O 1
ATOM 5401 N N . TYR B 1 288 ? -2.607 -21.141 11.891 1 75.12 288 TYR B N 1
ATOM 5402 C CA . TYR B 1 288 ? -4.059 -21.203 11.75 1 75.12 288 TYR B CA 1
ATOM 5403 C C . TYR B 1 288 ? -4.723 -20.016 12.438 1 75.12 288 TYR B C 1
ATOM 5405 O O . TYR B 1 288 ? -5.93 -19.797 12.289 1 75.12 288 TYR B O 1
ATOM 5413 N N . SER B 1 289 ? -3.963 -19.281 13.227 1 75.81 289 SER B N 1
ATOM 5414 C CA . SER B 1 289 ? -4.547 -18.156 13.953 1 75.81 289 SER B CA 1
ATOM 5415 C C . SER B 1 289 ? -3.551 -17 14.078 1 75.81 289 SER B C 1
ATOM 5417 O O . SER B 1 289 ? -2.361 -17.172 13.805 1 75.81 289 SER B O 1
ATOM 5419 N N . LYS B 1 290 ? -4.195 -15.914 14.398 1 79.38 290 LYS B N 1
ATOM 5420 C CA . LYS B 1 290 ? -3.342 -14.758 14.656 1 79.38 290 LYS B CA 1
ATOM 5421 C C . LYS B 1 290 ? -2.342 -15.055 15.773 1 79.38 290 LYS B C 1
ATOM 5423 O O . LYS B 1 290 ? -1.189 -14.625 15.711 1 79.38 290 LYS B O 1
ATOM 5428 N N . GLU B 1 291 ? -2.789 -15.758 16.75 1 81.75 291 GLU B N 1
ATOM 5429 C CA . GLU B 1 291 ? -1.926 -16.141 17.859 1 81.75 291 GLU B CA 1
ATOM 5430 C C . GLU B 1 291 ? -0.77 -17.016 17.375 1 81.75 291 GLU B C 1
ATOM 5432 O O . GLU B 1 291 ? 0.364 -16.859 17.844 1 81.75 291 GLU B O 1
ATOM 5437 N N . ASP B 1 292 ? -1.056 -17.906 16.484 1 81.81 292 ASP B N 1
ATOM 5438 C CA . ASP B 1 292 ? -0.015 -18.75 15.883 1 81.81 292 ASP B CA 1
ATOM 5439 C C . ASP B 1 292 ? 1.048 -17.891 15.195 1 81.81 292 ASP B C 1
ATOM 5441 O O . ASP B 1 292 ? 2.244 -18.172 15.312 1 81.81 292 ASP B O 1
ATOM 5445 N N . VAL B 1 293 ? 0.505 -16.891 14.531 1 79.81 293 VAL B N 1
ATOM 5446 C CA . VAL B 1 293 ? 1.396 -16.016 13.781 1 79.81 293 VAL B CA 1
ATOM 5447 C C . VAL B 1 293 ? 2.303 -15.25 14.742 1 79.81 293 VAL B C 1
ATOM 5449 O O . VAL B 1 293 ? 3.518 -15.195 14.547 1 79.81 293 VAL B O 1
ATOM 5452 N N . GLU B 1 294 ? 1.693 -14.711 15.719 1 82.19 294 GLU B N 1
ATOM 5453 C CA . GLU B 1 294 ? 2.445 -13.945 16.719 1 82.19 294 GLU B CA 1
ATOM 5454 C C . GLU B 1 294 ? 3.5 -14.82 17.391 1 82.19 294 GLU B C 1
ATOM 5456 O O . GLU B 1 294 ? 4.633 -14.375 17.594 1 82.19 294 GLU B O 1
ATOM 5461 N N . GLU B 1 295 ? 3.121 -16 17.766 1 82.25 295 GLU B N 1
ATOM 5462 C CA . GLU B 1 295 ? 4.051 -16.938 18.391 1 82.25 295 GLU B CA 1
ATOM 5463 C C . GLU B 1 295 ? 5.184 -17.297 17.438 1 82.25 295 GLU B C 1
ATOM 5465 O O . GLU B 1 295 ? 6.344 -17.375 17.844 1 82.25 295 GLU B O 1
ATOM 5470 N N . PHE B 1 296 ? 4.789 -17.578 16.281 1 79.31 296 PHE B N 1
ATOM 5471 C CA . PHE B 1 296 ? 5.773 -17.922 15.258 1 79.31 296 PHE B CA 1
ATOM 5472 C C . PHE B 1 296 ? 6.77 -16.797 15.055 1 79.31 296 PHE B C 1
ATOM 5474 O O . PHE B 1 296 ? 7.973 -17.031 14.93 1 79.31 296 PHE B O 1
ATOM 5481 N N . MET B 1 297 ? 6.312 -15.57 14.977 1 79.25 297 MET B N 1
ATOM 5482 C CA . MET B 1 297 ? 7.152 -14.398 14.773 1 79.25 297 MET B CA 1
ATOM 5483 C C . MET B 1 297 ? 8.109 -14.195 15.945 1 79.25 297 MET B C 1
ATOM 5485 O O . MET B 1 297 ? 9.242 -13.758 15.758 1 79.25 297 MET B O 1
ATOM 5489 N N . LYS B 1 298 ? 7.605 -14.477 17.109 1 80.75 298 LYS B N 1
ATOM 5490 C CA . LYS B 1 298 ? 8.422 -14.336 18.312 1 80.75 298 LYS B CA 1
ATOM 5491 C C . LYS B 1 298 ? 9.594 -15.32 18.297 1 80.75 298 LYS B C 1
ATOM 5493 O O . LYS B 1 298 ? 10.672 -15.008 18.797 1 80.75 298 LYS B O 1
ATOM 5498 N N . ASN B 1 299 ? 9.359 -16.406 17.734 1 79.62 299 ASN B N 1
ATOM 5499 C CA . ASN B 1 299 ? 10.336 -17.5 17.812 1 79.62 299 ASN B CA 1
ATOM 5500 C C . ASN B 1 299 ? 11.242 -17.516 16.578 1 79.62 299 ASN B C 1
ATOM 5502 O O . ASN B 1 299 ? 12.234 -18.266 16.547 1 79.62 299 ASN B O 1
ATOM 5506 N N . ASN B 1 300 ? 10.805 -16.75 15.578 1 77.44 300 ASN B N 1
ATOM 5507 C CA . ASN B 1 300 ? 11.562 -16.734 14.328 1 77.44 300 ASN B CA 1
ATOM 5508 C C . ASN B 1 300 ? 11.805 -15.312 13.828 1 77.44 300 ASN B C 1
ATOM 5510 O O . ASN B 1 300 ? 10.875 -14.508 13.766 1 77.44 300 ASN B O 1
ATOM 5514 N N . ASN B 1 301 ? 13 -14.906 13.75 1 76.88 301 ASN B N 1
ATOM 5515 C CA . ASN B 1 301 ? 13.297 -13.578 13.227 1 76.88 301 ASN B CA 1
ATOM 5516 C C . ASN B 1 301 ? 13.727 -13.641 11.758 1 76.88 301 ASN B C 1
ATOM 5518 O O . ASN B 1 301 ? 14.656 -14.367 11.414 1 76.88 301 ASN B O 1
ATOM 5522 N N . PRO B 1 302 ? 12.891 -12.906 10.961 1 79.38 302 PRO B N 1
ATOM 5523 C CA . PRO B 1 302 ? 13.336 -12.875 9.562 1 79.38 302 PRO B CA 1
ATOM 5524 C C . PRO B 1 302 ? 14.68 -12.18 9.383 1 79.38 302 PRO B C 1
ATOM 5526 O O . PRO B 1 302 ? 14.727 -10.969 9.156 1 79.38 302 PRO B O 1
ATOM 5529 N N . LEU B 1 303 ? 15.703 -12.914 9.375 1 78.81 303 LEU B N 1
ATOM 5530 C CA . LEU B 1 303 ? 17.047 -12.352 9.359 1 78.81 303 LEU B CA 1
ATOM 5531 C C . LEU B 1 303 ? 17.594 -12.289 7.934 1 78.81 303 LEU B C 1
ATOM 5533 O O . LEU B 1 303 ? 18.656 -11.711 7.695 1 78.81 303 LEU B O 1
ATOM 5537 N N . LYS B 1 304 ? 16.844 -12.797 7.004 1 87.44 304 LYS B N 1
ATOM 5538 C CA . LYS B 1 304 ? 17.344 -12.867 5.633 1 87.44 304 LYS B CA 1
ATOM 5539 C C . LYS B 1 304 ? 16.781 -11.727 4.785 1 87.44 304 LYS B C 1
ATOM 5541 O O . LYS B 1 304 ? 16.562 -11.898 3.586 1 87.44 304 LYS B O 1
ATOM 5546 N N . CYS B 1 305 ? 16.391 -10.711 5.496 1 88.06 305 CYS B N 1
ATOM 5547 C CA . CYS B 1 305 ? 15.883 -9.539 4.781 1 88.06 305 CYS B CA 1
ATOM 5548 C C . CYS B 1 305 ? 16.281 -8.258 5.5 1 88.06 305 CYS B C 1
ATOM 5550 O O . CYS B 1 305 ? 16.719 -8.289 6.648 1 88.06 305 CYS B O 1
ATOM 5552 N N . ARG B 1 306 ? 16.234 -7.184 4.77 1 86.56 306 ARG B N 1
ATOM 5553 C CA . ARG B 1 306 ? 16.438 -5.863 5.363 1 86.56 306 ARG B CA 1
ATOM 5554 C C . ARG B 1 306 ? 15.289 -5.512 6.309 1 86.56 306 ARG B C 1
ATOM 5556 O O . ARG B 1 306 ? 14.195 -6.07 6.203 1 86.56 306 ARG B O 1
ATOM 5563 N N . SER B 1 307 ? 15.555 -4.641 7.227 1 88.12 307 SER B N 1
ATOM 5564 C CA . SER B 1 307 ? 14.578 -4.23 8.227 1 88.12 307 SER B CA 1
ATOM 5565 C C . SER B 1 307 ? 13.312 -3.678 7.57 1 88.12 307 SER B C 1
ATOM 5567 O O . SER B 1 307 ? 12.211 -3.861 8.086 1 88.12 307 SER B O 1
ATOM 5569 N N . GLU B 1 308 ? 13.469 -3.014 6.449 1 89.88 308 GLU B N 1
ATOM 5570 C CA . GLU B 1 308 ? 12.336 -2.43 5.738 1 89.88 308 GLU B CA 1
ATOM 5571 C C . GLU B 1 308 ? 11.383 -3.512 5.23 1 89.88 308 GLU B C 1
ATOM 5573 O O . GLU B 1 308 ? 10.164 -3.338 5.258 1 89.88 308 GLU B O 1
ATOM 5578 N N . ILE B 1 309 ? 11.953 -4.586 4.844 1 92.5 309 ILE B N 1
ATOM 5579 C CA . ILE B 1 309 ? 11.133 -5.691 4.352 1 92.5 309 ILE B CA 1
ATOM 5580 C C . ILE B 1 309 ? 10.367 -6.32 5.516 1 92.5 309 ILE B C 1
ATOM 5582 O O . ILE B 1 309 ? 9.195 -6.676 5.379 1 92.5 309 ILE B O 1
ATOM 5586 N N . PHE B 1 310 ? 11.109 -6.438 6.566 1 91.69 310 PHE B N 1
ATOM 5587 C CA . PHE B 1 310 ? 10.461 -6.98 7.754 1 91.69 310 PHE B CA 1
ATOM 5588 C C . PHE B 1 310 ? 9.289 -6.109 8.172 1 91.69 310 PHE B C 1
ATOM 5590 O O . PHE B 1 310 ? 8.211 -6.621 8.508 1 91.69 310 PHE B O 1
ATOM 5597 N N . GLU B 1 311 ? 9.5 -4.871 8.219 1 92.12 311 GLU B N 1
ATOM 5598 C CA . GLU B 1 311 ? 8.422 -3.941 8.555 1 92.12 311 GLU B CA 1
ATOM 5599 C C . GLU B 1 311 ? 7.25 -4.082 7.59 1 92.12 311 GLU B C 1
ATOM 5601 O O . GLU B 1 311 ? 6.09 -4.047 8.008 1 92.12 311 GLU B O 1
ATOM 5606 N N . PHE B 1 312 ? 7.52 -4.211 6.336 1 95.12 312 PHE B N 1
ATOM 5607 C CA . PHE B 1 312 ? 6.473 -4.363 5.328 1 95.12 312 PHE B CA 1
ATOM 5608 C C . PHE B 1 312 ? 5.672 -5.637 5.574 1 95.12 312 PHE B C 1
ATOM 5610 O O . PHE B 1 312 ? 4.441 -5.633 5.457 1 95.12 312 PHE B O 1
ATOM 5617 N N . LEU B 1 313 ? 6.453 -6.648 5.836 1 93.88 313 LEU B N 1
ATOM 5618 C CA . LEU B 1 313 ? 5.828 -7.926 6.164 1 93.88 313 LEU B CA 1
ATOM 5619 C C . LEU B 1 313 ? 4.852 -7.77 7.32 1 93.88 313 LEU B C 1
ATOM 5621 O O . LEU B 1 313 ? 3.748 -8.32 7.285 1 93.88 313 LEU B O 1
ATOM 5625 N N . GLU B 1 314 ? 5.16 -7.059 8.266 1 91.88 314 GLU B N 1
ATOM 5626 C CA . GLU B 1 314 ? 4.301 -6.844 9.422 1 91.88 314 GLU B CA 1
ATOM 5627 C C . GLU B 1 314 ? 3.031 -6.09 9.039 1 91.88 314 GLU B C 1
ATOM 5629 O O . GLU B 1 314 ? 1.965 -6.328 9.609 1 91.88 314 GLU B O 1
ATOM 5634 N N . MET B 1 315 ? 3.174 -5.227 8.117 1 94.94 315 MET B N 1
ATOM 5635 C CA . MET B 1 315 ? 2.016 -4.461 7.664 1 94.94 315 MET B CA 1
ATOM 5636 C C . MET B 1 315 ? 0.971 -5.375 7.031 1 94.94 315 MET B C 1
ATOM 5638 O O . MET B 1 315 ? -0.223 -5.066 7.055 1 94.94 315 MET B O 1
ATOM 5642 N N . CYS B 1 316 ? 1.373 -6.484 6.469 1 96 316 CYS B N 1
ATOM 5643 C CA . CYS B 1 316 ? 0.459 -7.43 5.84 1 96 316 CYS B CA 1
ATOM 5644 C C . CYS B 1 316 ? -0.417 -8.117 6.883 1 96 316 CYS B C 1
ATOM 5646 O O . CYS B 1 316 ? -1.448 -8.703 6.543 1 96 316 CYS B O 1
ATOM 5648 N N . TRP B 1 317 ? -0.011 -7.996 8.141 1 92.31 317 TRP B N 1
ATOM 5649 C CA . TRP B 1 317 ? -0.695 -8.742 9.188 1 92.31 317 TRP B CA 1
ATOM 5650 C C . TRP B 1 317 ? -1.473 -7.809 10.109 1 92.31 317 TRP B C 1
ATOM 5652 O O . TRP B 1 317 ? -1.855 -8.195 11.211 1 92.31 317 TRP B O 1
ATOM 5662 N N . TYR B 1 318 ? -1.636 -6.621 9.664 1 91.56 318 TYR B N 1
ATOM 5663 C CA . TYR B 1 318 ? -2.484 -5.734 10.453 1 91.56 318 TYR B CA 1
ATOM 5664 C C . TYR B 1 318 ? -3.855 -6.359 10.688 1 91.56 318 TYR B C 1
ATOM 5666 O O . TYR B 1 318 ? -4.406 -7.02 9.797 1 91.56 318 TYR B O 1
ATOM 5674 N N . ASP B 1 319 ? -4.473 -6.055 11.781 1 88.5 319 ASP B N 1
ATOM 5675 C CA . ASP B 1 319 ? -5.75 -6.645 12.164 1 88.5 319 ASP B CA 1
ATOM 5676 C C . ASP B 1 319 ? -6.871 -6.188 11.234 1 88.5 319 ASP B C 1
ATOM 5678 O O . ASP B 1 319 ? -7.691 -6.996 10.797 1 88.5 319 ASP B O 1
ATOM 5682 N N . LYS B 1 320 ? -6.906 -4.891 11.039 1 88.94 320 LYS B N 1
ATOM 5683 C CA . LYS B 1 320 ? -7.93 -4.348 10.148 1 88.94 320 LYS B CA 1
ATOM 5684 C C . LYS B 1 320 ? -7.512 -4.48 8.688 1 88.94 320 LYS B C 1
ATOM 5686 O O . LYS B 1 320 ? -6.484 -3.932 8.273 1 88.94 320 LYS B O 1
ATOM 5691 N N . PRO B 1 321 ? -8.273 -5.184 7.855 1 91.56 321 PRO B N 1
ATOM 5692 C CA . PRO B 1 321 ? -7.91 -5.406 6.457 1 91.56 321 PRO B CA 1
ATOM 5693 C C . PRO B 1 321 ? -7.613 -4.105 5.711 1 91.56 321 PRO B C 1
ATOM 5695 O O . PRO B 1 321 ? -6.703 -4.062 4.879 1 91.56 321 PRO B O 1
ATOM 5698 N N . ARG B 1 322 ? -8.289 -3.021 5.984 1 87.94 322 ARG B N 1
ATOM 5699 C CA . ARG B 1 322 ? -8.141 -1.76 5.266 1 87.94 322 ARG B CA 1
ATOM 5700 C C . ARG B 1 322 ? -6.758 -1.158 5.504 1 87.94 322 ARG B C 1
ATOM 5702 O O . ARG B 1 322 ? -6.316 -0.288 4.75 1 87.94 322 ARG B O 1
ATOM 5709 N N . HIS B 1 323 ? -6.074 -1.606 6.586 1 91.75 323 HIS B N 1
ATOM 5710 C CA . HIS B 1 323 ? -4.758 -1.078 6.922 1 91.75 323 HIS B CA 1
ATOM 5711 C C . HIS B 1 323 ? -3.654 -1.849 6.203 1 91.75 323 HIS B C 1
ATOM 5713 O O . HIS B 1 323 ? -2.508 -1.396 6.148 1 91.75 323 HIS B O 1
ATOM 5719 N N . ARG B 1 324 ? -4.023 -2.934 5.648 1 95 324 ARG B N 1
ATOM 5720 C CA . ARG B 1 324 ? -3.043 -3.742 4.93 1 95 324 ARG B CA 1
ATOM 5721 C C . ARG B 1 324 ? -2.775 -3.174 3.541 1 95 324 ARG B C 1
ATOM 5723 O O . ARG B 1 324 ? -3.631 -2.498 2.965 1 95 324 ARG B O 1
ATOM 5730 N N . PRO B 1 325 ? -1.598 -3.367 2.984 1 96.5 325 PRO B N 1
ATOM 5731 C CA . PRO B 1 325 ? -1.349 -2.936 1.606 1 96.5 325 PRO B CA 1
ATOM 5732 C C . PRO B 1 325 ? -2.176 -3.715 0.586 1 96.5 325 PRO B C 1
ATOM 5734 O O . PRO B 1 325 ? -2.926 -4.621 0.958 1 96.5 325 PRO B O 1
ATOM 5737 N N . ASN B 1 326 ? -2.213 -3.252 -0.621 1 95.44 326 ASN B N 1
ATOM 5738 C CA . ASN B 1 326 ? -2.742 -4.039 -1.73 1 95.44 326 ASN B CA 1
ATOM 5739 C C . ASN B 1 326 ? -1.622 -4.617 -2.592 1 95.44 326 ASN B C 1
ATOM 5741 O O . ASN B 1 326 ? -0.446 -4.332 -2.359 1 95.44 326 ASN B O 1
ATOM 5745 N N . PHE B 1 327 ? -1.879 -5.41 -3.518 1 96.56 327 PHE B N 1
ATOM 5746 C CA . PHE B 1 327 ? -0.839 -6.125 -4.25 1 96.56 327 PHE B CA 1
ATOM 5747 C C . PHE B 1 327 ? -0.1 -5.188 -5.195 1 96.56 327 PHE B C 1
ATOM 5749 O O . PHE B 1 327 ? 1.077 -5.398 -5.496 1 96.56 327 PHE B O 1
ATOM 5756 N N . LYS B 1 328 ? -0.763 -4.129 -5.699 1 95.38 328 LYS B N 1
ATOM 5757 C CA . LYS B 1 328 ? -0.036 -3.143 -6.492 1 95.38 328 LYS B CA 1
ATOM 5758 C C . LYS B 1 328 ? 1.104 -2.523 -5.688 1 95.38 328 LYS B C 1
ATOM 5760 O O . LYS B 1 328 ? 2.199 -2.314 -6.211 1 95.38 328 LYS B O 1
ATOM 5765 N N . THR B 1 329 ? 0.785 -2.256 -4.398 1 96.19 329 THR B N 1
ATOM 5766 C CA . THR B 1 329 ? 1.804 -1.726 -3.5 1 96.19 329 THR B CA 1
ATOM 5767 C C . THR B 1 329 ? 2.879 -2.773 -3.223 1 96.19 329 THR B C 1
ATOM 5769 O O . THR B 1 329 ? 4.055 -2.439 -3.078 1 96.19 329 THR B O 1
ATOM 5772 N N . CYS B 1 330 ? 2.49 -4.02 -3.104 1 97.94 330 CYS B N 1
ATOM 5773 C CA . CYS B 1 330 ? 3.453 -5.094 -2.885 1 97.94 330 CYS B CA 1
ATOM 5774 C C . CYS B 1 330 ? 4.434 -5.191 -4.047 1 97.94 330 CYS B C 1
ATOM 5776 O O . CYS B 1 330 ? 5.645 -5.305 -3.836 1 97.94 330 CYS B O 1
ATOM 5778 N N . VAL B 1 331 ? 3.875 -5.133 -5.301 1 97.88 331 VAL B N 1
ATOM 5779 C CA . VAL B 1 331 ? 4.715 -5.191 -6.492 1 97.88 331 VAL B CA 1
ATOM 5780 C C . VAL B 1 331 ? 5.711 -4.031 -6.477 1 97.88 331 VAL B C 1
ATOM 5782 O O . VAL B 1 331 ? 6.906 -4.23 -6.711 1 97.88 331 VAL B O 1
ATOM 5785 N N . TYR B 1 332 ? 5.227 -2.871 -6.117 1 96.38 332 TYR B N 1
ATOM 5786 C CA . TYR B 1 332 ? 6.066 -1.68 -6.039 1 96.38 332 TYR B CA 1
ATOM 5787 C C . TYR B 1 332 ? 7.172 -1.856 -5.008 1 96.38 332 TYR B C 1
ATOM 5789 O O . TYR B 1 332 ? 8.328 -1.534 -5.27 1 96.38 332 TYR B O 1
ATOM 5797 N N . THR B 1 333 ? 6.801 -2.348 -3.844 1 96.25 333 THR B N 1
ATOM 5798 C CA . THR B 1 333 ? 7.738 -2.504 -2.738 1 96.25 333 THR B CA 1
ATOM 5799 C C . THR B 1 333 ? 8.883 -3.438 -3.125 1 96.25 333 THR B C 1
ATOM 5801 O O . THR B 1 333 ? 10.055 -3.117 -2.91 1 96.25 333 THR B O 1
ATOM 5804 N N . PHE B 1 334 ? 8.617 -4.52 -3.725 1 97.31 334 PHE B N 1
ATOM 5805 C CA . PHE B 1 334 ? 9.656 -5.496 -4.023 1 97.31 334 PHE B CA 1
ATOM 5806 C C . PHE B 1 334 ? 10.422 -5.105 -5.281 1 97.31 334 PHE B C 1
ATOM 5808 O O . PHE B 1 334 ? 11.586 -5.461 -5.441 1 97.31 334 PHE B O 1
ATOM 5815 N N . LYS B 1 335 ? 9.766 -4.344 -6.203 1 96.38 335 LYS B N 1
ATOM 5816 C CA . LYS B 1 335 ? 10.516 -3.723 -7.289 1 96.38 335 LYS B CA 1
ATOM 5817 C C . LYS B 1 335 ? 11.609 -2.807 -6.746 1 96.38 335 LYS B C 1
ATOM 5819 O O . LYS B 1 335 ? 12.75 -2.846 -7.211 1 96.38 335 LYS B O 1
ATOM 5824 N N . CYS B 1 336 ? 11.203 -1.987 -5.734 1 93.69 336 CYS B N 1
ATOM 5825 C CA . CYS B 1 336 ? 12.164 -1.087 -5.109 1 93.69 336 CYS B CA 1
ATOM 5826 C C . CYS B 1 336 ? 13.305 -1.866 -4.469 1 93.69 336 CYS B C 1
ATOM 5828 O O . CYS B 1 336 ? 14.461 -1.463 -4.559 1 93.69 336 CYS B O 1
ATOM 5830 N 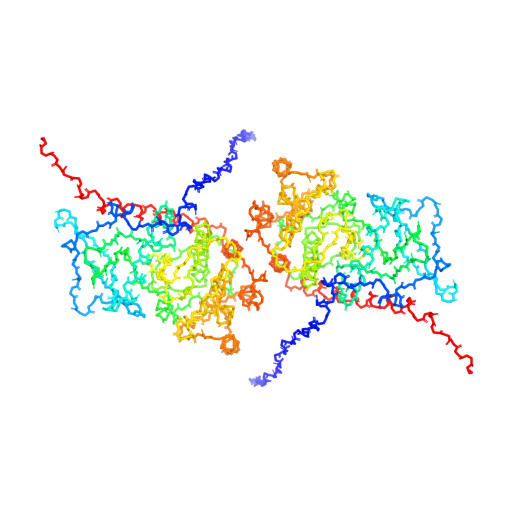N . GLU B 1 337 ? 13.008 -3.014 -3.834 1 93.06 337 GLU B N 1
ATOM 5831 C CA . GLU B 1 337 ? 14.023 -3.848 -3.207 1 93.06 337 GLU B CA 1
ATOM 5832 C C . GLU B 1 337 ? 14.977 -4.426 -4.246 1 93.06 337 GLU B C 1
ATOM 5834 O O . GLU B 1 337 ? 16.188 -4.535 -4 1 93.06 337 GLU B O 1
ATOM 5839 N N . LEU B 1 338 ? 14.438 -4.797 -5.418 1 94.62 338 LEU B N 1
ATOM 5840 C CA . LEU B 1 338 ? 15.281 -5.293 -6.504 1 94.62 338 LEU B CA 1
ATOM 5841 C C . LEU B 1 338 ? 16.25 -4.215 -6.973 1 94.62 338 LEU B C 1
ATOM 5843 O O . LEU B 1 338 ? 17.422 -4.496 -7.223 1 94.62 338 LEU B O 1
ATOM 5847 N N . ASN B 1 339 ? 15.758 -2.998 -7.023 1 90.94 339 ASN B N 1
ATOM 5848 C CA . ASN B 1 339 ? 16.562 -1.877 -7.508 1 90.94 339 ASN B CA 1
ATOM 5849 C C . ASN B 1 339 ? 17.688 -1.532 -6.535 1 90.94 339 ASN B C 1
ATOM 5851 O O . ASN B 1 339 ? 18.656 -0.869 -6.91 1 90.94 339 ASN B O 1
ATOM 5855 N N . ARG B 1 340 ? 17.547 -1.972 -5.312 1 86.75 340 ARG B N 1
ATOM 5856 C CA . ARG B 1 340 ? 18.609 -1.744 -4.332 1 86.75 340 ARG B CA 1
ATOM 5857 C C . ARG B 1 340 ? 19.828 -2.617 -4.621 1 86.75 340 ARG B C 1
ATOM 5859 O O . ARG B 1 340 ? 20.938 -2.311 -4.176 1 86.75 340 ARG B O 1
ATOM 5866 N N . PHE B 1 341 ? 19.594 -3.715 -5.324 1 87.75 341 PHE B N 1
ATOM 5867 C CA . PHE B 1 341 ? 20.719 -4.57 -5.711 1 87.75 341 PHE B CA 1
ATOM 5868 C C . PHE B 1 341 ? 21.406 -4.039 -6.965 1 87.75 341 PHE B C 1
ATOM 5870 O O . PHE B 1 341 ? 22.625 -4.016 -7.043 1 87.75 341 PHE B O 1
ATOM 5877 N N . SER B 1 342 ? 20.594 -3.771 -7.941 1 88.81 342 SER B N 1
ATOM 5878 C CA . SER B 1 342 ? 21.047 -3.27 -9.227 1 88.81 342 SER B CA 1
ATOM 5879 C C . SER B 1 342 ? 19.906 -2.641 -10.023 1 88.81 342 SER B C 1
ATOM 5881 O O . SER B 1 342 ? 18.766 -3.082 -9.922 1 88.81 342 SER B O 1
ATOM 5883 N N . ASN B 1 343 ? 20.266 -1.69 -10.82 1 86.69 343 ASN B N 1
ATOM 5884 C CA . ASN B 1 343 ? 19.266 -1.024 -11.648 1 86.69 343 ASN B CA 1
ATOM 5885 C C . ASN B 1 343 ? 18.797 -1.916 -12.797 1 86.69 343 ASN B C 1
ATOM 5887 O O . ASN B 1 343 ? 17.781 -1.638 -13.438 1 86.69 343 ASN B O 1
ATOM 5891 N N . GLN B 1 344 ? 19.438 -3.031 -12.953 1 92.88 344 GLN B N 1
ATOM 5892 C CA . GLN B 1 344 ? 19.172 -3.859 -14.125 1 92.88 344 GLN B CA 1
ATOM 5893 C C . GLN B 1 344 ? 18.312 -5.066 -13.758 1 92.88 344 GLN B C 1
ATOM 5895 O O . GLN B 1 344 ? 17.688 -5.684 -14.625 1 92.88 344 GLN B O 1
ATOM 5900 N N . ILE B 1 345 ? 18.266 -5.367 -12.508 1 95 345 ILE B N 1
ATOM 5901 C CA . ILE B 1 345 ? 17.672 -6.629 -12.078 1 95 345 ILE B CA 1
ATOM 5902 C C . ILE B 1 345 ? 16.172 -6.633 -12.406 1 95 345 ILE B C 1
ATOM 5904 O O . ILE B 1 345 ? 15.648 -7.637 -12.891 1 95 345 ILE B O 1
ATOM 5908 N N . HIS B 1 346 ? 15.562 -5.512 -12.117 1 95.81 346 HIS B N 1
ATOM 5909 C CA . HIS B 1 346 ? 14.133 -5.434 -12.406 1 95.81 346 HIS B CA 1
ATOM 5910 C C . HIS B 1 346 ? 13.859 -5.629 -13.891 1 95.81 346 HIS B C 1
ATOM 5912 O O . HIS B 1 346 ? 12.945 -6.375 -14.266 1 95.81 346 HIS B O 1
ATOM 5918 N N . LYS B 1 347 ? 14.578 -4.953 -14.703 1 95.12 347 LYS B N 1
ATOM 5919 C CA . LYS B 1 347 ? 14.43 -5.082 -16.156 1 95.12 347 LYS B CA 1
ATOM 5920 C C . LYS B 1 347 ? 14.688 -6.52 -16.609 1 95.12 347 LYS B C 1
ATOM 5922 O O . LYS B 1 347 ? 13.984 -7.035 -17.469 1 95.12 347 LYS B O 1
ATOM 5927 N N . ASN B 1 348 ? 15.664 -7.121 -16.047 1 95.81 348 ASN B N 1
ATOM 5928 C CA . ASN B 1 348 ? 16.047 -8.484 -16.422 1 95.81 348 ASN B CA 1
ATOM 5929 C C . ASN B 1 348 ? 14.953 -9.484 -16.062 1 95.81 348 ASN B C 1
ATOM 5931 O O . ASN B 1 348 ? 14.641 -10.375 -16.859 1 95.81 348 ASN B O 1
ATOM 5935 N N . ILE B 1 349 ? 14.398 -9.359 -14.898 1 97.69 349 ILE B N 1
ATOM 5936 C CA . ILE B 1 349 ? 13.359 -10.305 -14.5 1 97.69 349 ILE B CA 1
ATOM 5937 C C . ILE B 1 349 ? 12.109 -10.086 -15.344 1 97.69 349 ILE B C 1
ATOM 5939 O O . ILE B 1 349 ? 11.406 -11.039 -15.688 1 97.69 349 ILE B O 1
ATOM 5943 N N . GLU B 1 350 ? 11.812 -8.852 -15.688 1 97.31 350 GLU B N 1
ATOM 5944 C CA . GLU B 1 350 ? 10.664 -8.57 -16.547 1 97.31 350 GLU B CA 1
ATOM 5945 C C . GLU B 1 350 ? 10.844 -9.195 -17.922 1 97.31 350 GLU B C 1
ATOM 5947 O O . GLU B 1 350 ? 9.891 -9.727 -18.5 1 97.31 350 GLU B O 1
ATOM 5952 N N . ALA B 1 351 ? 12.031 -9.078 -18.406 1 96.38 351 ALA B N 1
ATOM 5953 C CA . ALA B 1 351 ? 12.336 -9.695 -19.688 1 96.38 351 ALA B CA 1
ATOM 5954 C C . ALA B 1 351 ? 12.156 -11.211 -19.625 1 96.38 351 ALA B C 1
ATOM 5956 O O . ALA B 1 351 ? 11.617 -11.82 -20.547 1 96.38 351 ALA B O 1
ATOM 5957 N N . LYS B 1 352 ? 12.633 -11.805 -18.594 1 96.62 352 LYS B N 1
ATOM 5958 C CA . LYS B 1 352 ? 12.477 -13.242 -18.406 1 96.62 352 LYS B CA 1
ATOM 5959 C C . LYS B 1 352 ? 11.008 -13.633 -18.328 1 96.62 352 LYS B C 1
ATOM 5961 O O . LYS B 1 352 ? 10.602 -14.648 -18.891 1 96.62 352 LYS B O 1
ATOM 5966 N N . LEU B 1 353 ? 10.211 -12.867 -17.625 1 97.44 353 LEU B N 1
ATOM 5967 C CA . LEU B 1 353 ? 8.789 -13.133 -17.469 1 97.44 353 LEU B CA 1
ATOM 5968 C C . LEU B 1 353 ? 8.055 -13 -18.797 1 97.44 353 LEU B C 1
ATOM 5970 O O . LEU B 1 353 ? 7.133 -13.766 -19.078 1 97.44 353 LEU B O 1
ATOM 5974 N N . ASP B 1 354 ? 8.453 -12.062 -19.609 1 95.69 354 ASP B N 1
ATOM 5975 C CA . ASP B 1 354 ? 7.867 -11.898 -20.922 1 95.69 354 ASP B CA 1
ATOM 5976 C C . ASP B 1 354 ? 8.109 -13.133 -21.797 1 95.69 354 ASP B C 1
ATOM 5978 O O . ASP B 1 354 ? 7.211 -13.578 -22.516 1 95.69 354 ASP B O 1
ATOM 5982 N N . LEU B 1 355 ? 9.297 -13.617 -21.719 1 94.88 355 LEU B N 1
ATOM 5983 C CA . LEU B 1 355 ? 9.633 -14.828 -22.453 1 94.88 355 LEU B CA 1
ATOM 5984 C C . LEU B 1 355 ? 8.797 -16 -21.969 1 94.88 355 LEU B C 1
ATOM 5986 O O . LEU B 1 355 ? 8.344 -16.828 -22.781 1 94.88 355 LEU B O 1
ATOM 5990 N N . GLU B 1 356 ? 8.633 -16.078 -20.656 1 94.69 356 GLU B N 1
ATOM 5991 C CA . GLU B 1 356 ? 7.84 -17.156 -20.078 1 94.69 356 GLU B CA 1
ATOM 5992 C C . GLU B 1 356 ? 6.379 -17.062 -20.5 1 94.69 356 GLU B C 1
ATOM 5994 O O . GLU B 1 356 ? 5.73 -18.094 -20.734 1 94.69 356 GLU B O 1
ATOM 5999 N N . ALA B 1 357 ? 5.883 -15.898 -20.578 1 93.81 357 ALA B N 1
ATOM 6000 C CA . ALA B 1 357 ? 4.512 -15.695 -21.031 1 93.81 357 ALA B CA 1
ATOM 6001 C C . ALA B 1 357 ? 4.336 -16.188 -22.469 1 93.81 357 ALA B C 1
ATOM 6003 O O . ALA B 1 357 ? 3.32 -16.812 -22.797 1 93.81 357 ALA B O 1
ATOM 6004 N N . LYS B 1 358 ? 5.289 -15.93 -23.312 1 92.38 358 LYS B N 1
ATOM 6005 C CA . LYS B 1 358 ? 5.254 -16.391 -24.688 1 92.38 358 LYS B CA 1
ATOM 6006 C C . LYS B 1 358 ? 5.285 -17.922 -24.766 1 92.38 358 LYS B C 1
ATOM 6008 O O . LYS B 1 358 ? 4.602 -18.516 -25.594 1 92.38 358 LYS B O 1
ATOM 6013 N N . GLN B 1 359 ? 6.062 -18.516 -23.953 1 90.5 359 GLN B N 1
ATOM 6014 C CA . GLN B 1 359 ? 6.16 -19.969 -23.906 1 90.5 359 GLN B CA 1
ATOM 6015 C C . GLN B 1 359 ? 4.832 -20.594 -23.5 1 90.5 359 GLN B C 1
ATOM 6017 O O . GLN B 1 359 ? 4.445 -21.641 -24.016 1 90.5 359 GLN B O 1
ATOM 6022 N N . GLN B 1 360 ? 4.133 -19.984 -22.547 1 90.56 360 GLN B N 1
ATOM 6023 C CA . GLN B 1 360 ? 2.83 -20.484 -22.125 1 90.56 360 GLN B CA 1
ATOM 6024 C C . GLN B 1 360 ? 1.807 -20.406 -23.25 1 90.56 360 GLN B C 1
ATOM 6026 O O . GLN B 1 360 ? 0.954 -21.281 -23.391 1 90.56 360 GLN B O 1
ATOM 6031 N N . LEU B 1 361 ? 1.891 -19.344 -23.984 1 88.06 361 LEU B N 1
ATOM 6032 C CA . LEU B 1 361 ? 1.002 -19.188 -25.125 1 88.06 361 LEU B CA 1
ATOM 6033 C C . LEU B 1 361 ? 1.257 -20.281 -26.172 1 88.06 361 LEU B C 1
ATOM 6035 O O . LEU B 1 361 ? 0.315 -20.812 -26.766 1 88.06 361 LEU B O 1
ATOM 6039 N N . GLU B 1 362 ? 2.486 -20.609 -26.391 1 86.25 362 GLU B N 1
ATOM 6040 C CA . GLU B 1 362 ? 2.855 -21.656 -27.328 1 86.25 362 GLU B CA 1
ATOM 6041 C C . GLU B 1 362 ? 2.346 -23.016 -26.875 1 86.25 362 GLU B C 1
ATOM 6043 O O . GLU B 1 362 ? 1.967 -23.859 -27.688 1 86.25 362 GLU B O 1
ATOM 6048 N N . LEU B 1 363 ? 2.379 -23.25 -25.625 1 85.19 363 LEU B N 1
ATOM 6049 C CA . LEU B 1 363 ? 1.879 -24.5 -25.047 1 85.19 363 LEU B CA 1
ATOM 6050 C C . LEU B 1 363 ? 0.39 -24.672 -25.344 1 85.19 363 LEU B C 1
ATOM 6052 O O . LEU B 1 363 ? -0.06 -25.766 -25.672 1 85.19 363 LEU B O 1
ATOM 6056 N N . GLU B 1 364 ? -0.344 -23.672 -25.203 1 80.44 364 GLU B N 1
ATOM 6057 C CA . GLU B 1 364 ? -1.779 -23.719 -25.469 1 80.44 364 GLU B CA 1
ATOM 6058 C C . GLU B 1 364 ? -2.062 -23.984 -26.953 1 80.44 364 GLU B C 1
ATOM 6060 O O . GLU B 1 364 ? -2.971 -24.75 -27.281 1 80.44 364 GLU B O 1
ATOM 6065 N N . LYS B 1 365 ? -1.3 -23.344 -27.781 1 80.69 365 LYS B N 1
ATOM 6066 C CA . LYS B 1 365 ? -1.455 -23.562 -29.219 1 80.69 365 LYS B CA 1
ATOM 6067 C C . LYS B 1 365 ? -1.144 -25.016 -29.594 1 80.69 365 LYS B C 1
ATOM 6069 O O . LYS B 1 365 ? -1.789 -25.578 -30.469 1 80.69 365 LYS B O 1
ATOM 6074 N N . TRP B 1 366 ? -0.212 -25.5 -28.984 1 79.88 366 TRP B N 1
ATOM 6075 C CA . TRP B 1 366 ? 0.199 -26.875 -29.234 1 79.88 366 TRP B CA 1
ATOM 6076 C C . TRP B 1 366 ? -0.937 -27.859 -28.922 1 79.88 366 TRP B C 1
ATOM 6078 O O . TRP B 1 366 ? -1.159 -28.812 -29.656 1 79.88 366 TRP B O 1
ATOM 6088 N N . THR B 1 367 ? -1.675 -27.609 -27.922 1 76.19 367 THR B N 1
ATOM 6089 C CA . THR B 1 367 ? -2.723 -28.516 -27.469 1 76.19 367 THR B CA 1
ATOM 6090 C C . THR B 1 367 ? -3.947 -28.422 -28.375 1 76.19 367 THR B C 1
ATOM 6092 O O . THR B 1 367 ? -4.617 -29.422 -28.625 1 76.19 367 THR B O 1
ATOM 6095 N N . ASN B 1 368 ? -4.219 -27.234 -28.953 1 73.12 368 ASN B N 1
ATOM 6096 C CA . ASN B 1 368 ? -5.406 -26.984 -29.766 1 73.12 368 ASN B CA 1
ATOM 6097 C C . ASN B 1 368 ? -5.176 -27.391 -31.234 1 73.12 368 ASN B C 1
ATOM 6099 O O . ASN B 1 368 ? -6.125 -27.656 -31.969 1 73.12 368 ASN B O 1
ATOM 6103 N N . SER B 1 369 ? -3.955 -27.219 -31.859 1 62.69 369 SER B N 1
ATOM 6104 C CA . SER B 1 369 ? -3.668 -27.516 -33.25 1 62.69 369 SER B CA 1
ATOM 6105 C C . SER B 1 369 ? -3.805 -29.016 -33.562 1 62.69 369 SER B C 1
ATOM 6107 O O . SER B 1 369 ? -3.891 -29.422 -34.719 1 62.69 369 SER B O 1
ATOM 6109 N N . GLY B 1 370 ? -3.781 -29.875 -32.75 1 52.38 370 GLY B N 1
ATOM 6110 C CA . GLY B 1 370 ? -3.967 -31.281 -33.062 1 52.38 370 GLY B CA 1
ATOM 6111 C C . GLY B 1 370 ? -5.387 -31.625 -33.469 1 52.38 370 GLY B C 1
ATOM 6112 O O . GLY B 1 370 ? -5.664 -32.75 -33.875 1 52.38 370 GLY B O 1
ATOM 6113 N N . GLY B 1 371 ? -6.402 -30.719 -33.25 1 45.97 371 GLY B N 1
ATOM 6114 C CA . GLY B 1 371 ? -7.75 -31.047 -33.688 1 45.97 371 GLY B CA 1
ATOM 6115 C C . GLY B 1 371 ? -7.992 -30.797 -35.156 1 45.97 371 GLY B C 1
ATOM 6116 O O . GLY B 1 371 ? -9.117 -30.938 -35.656 1 45.97 371 GLY B O 1
ATOM 6117 N N . SER B 1 372 ? -7.285 -29.906 -35.812 1 38.84 372 SER B N 1
ATOM 6118 C CA . SER B 1 372 ? -7.672 -29.719 -37.219 1 38.84 372 SER B CA 1
ATOM 6119 C C . SER B 1 372 ? -7.438 -30.984 -38.031 1 38.84 372 SER B C 1
ATOM 6121 O O . SER B 1 372 ? -6.375 -31.609 -37.938 1 38.84 372 SER B O 1
ATOM 6123 N N . HIS B 1 373 ? -8.508 -31.609 -38.531 1 35.97 373 HIS B N 1
ATOM 6124 C CA . HIS B 1 373 ? -8.57 -32.562 -39.625 1 35.97 373 HIS B CA 1
ATOM 6125 C C . HIS B 1 373 ? -7.617 -32.188 -40.75 1 35.97 373 HIS B C 1
ATOM 6127 O O . HIS B 1 373 ? -7.656 -31.047 -41.25 1 35.97 373 HIS B O 1
ATOM 6133 N N . GLU B 1 374 ? -6.465 -32.531 -40.906 1 34 374 GLU B N 1
ATOM 6134 C CA . GLU B 1 374 ? -5.84 -32.562 -42.219 1 34 374 GLU B CA 1
ATOM 6135 C C . GLU B 1 374 ? -6.844 -32.969 -43.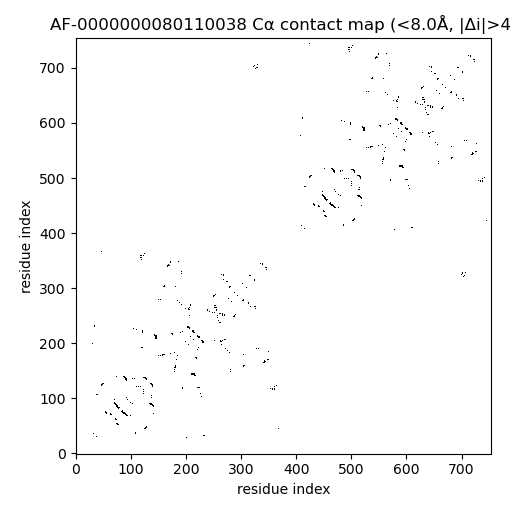281 1 34 374 GLU B C 1
ATOM 6137 O O . GLU B 1 374 ? -7.398 -34.062 -43.25 1 34 374 GLU B O 1
ATOM 6142 N N . GLU B 1 375 ? -7.699 -32.062 -43.781 1 30.25 375 GLU B N 1
ATOM 6143 C CA . GLU B 1 375 ? -8.219 -32.375 -45.094 1 30.25 375 GLU B CA 1
ATOM 6144 C C . GLU B 1 375 ? -7.113 -32.812 -46.062 1 30.25 375 GLU B C 1
ATOM 6146 O O . GLU B 1 375 ? -6.109 -32.125 -46.219 1 30.25 375 GLU B O 1
ATOM 6151 N N . THR B 1 376 ? -6.891 -34.062 -46.188 1 28.88 376 THR B N 1
ATOM 6152 C CA . THR B 1 376 ? -6.363 -34.75 -47.375 1 28.88 376 THR B CA 1
ATOM 6153 C C . THR B 1 376 ? -6.875 -34.062 -48.656 1 28.88 376 THR B C 1
ATOM 6155 O O . THR B 1 376 ? -8.062 -34.156 -48.969 1 28.88 376 THR B O 1
ATOM 6158 N N . GLU B 1 377 ? -6.555 -32.719 -48.938 1 23.59 377 GLU B N 1
ATOM 6159 C CA . GLU B 1 377 ? -6.355 -32.562 -50.375 1 23.59 377 GLU B CA 1
ATOM 6160 C C . GLU B 1 377 ? -5.004 -33.125 -50.812 1 23.59 377 GLU B C 1
ATOM 6162 O O . GLU B 1 377 ? -4 -32.938 -50.125 1 23.59 377 GLU B O 1
#

Nearest PDB structures (foldseek):
  4id7-assembly1_A-2  TM=8.253E-01  e=6.415E-19  Homo sap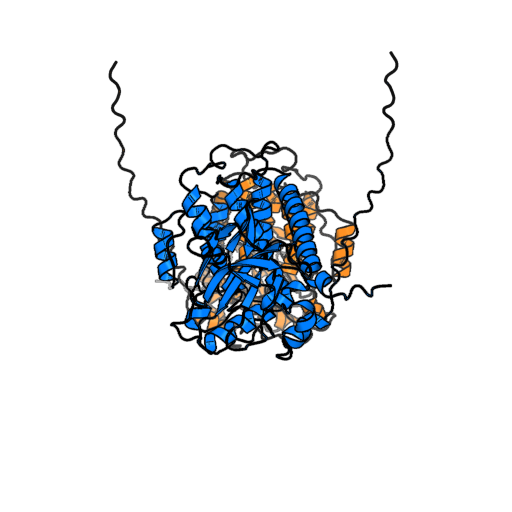iens
  5tr6-assembly1_A  TM=8.475E-01  e=3.159E-18  Homo sapiens
  6zcp-assembly1_A  TM=8.282E-01  e=1.823E-18  Homo sapiens
  4pv0-assembly1_A  TM=8.189E-01  e=4.158E-18  Homo sapiens
  4dfl-assembly1_A  TM=8.215E-01  e=1.059E-17  Homo sapiens

Sequence (754 aa):
MQCRKYAAIKSNDVEMPKIQGEDNPSEEISTKVADNKISYEQYRERFEIDRERLKIVPIPMNKLGEGYFGITYRAELTRNNPDVKLLVATKRAHEKKYKQEILMKEILVMCVMADRKHPNLLAIVGAITSNPMETWIVTELAATDLKNYIGKNRTNFDDMLSGNHKTDEITINDEYNTLSSLDLILFAYQISKGMEHLTNIPCVHRDLALRNVLITERKIIRIGDFGLAMKYEDKDYLSKSPIPKNRIPSHSAPEIINEGKYTEKSDIWSFGLCLFQLFTLSTDTDLYSKEDVEEFMKNNNPLKCRSEIFEFLEMCWYDKPRHRPNFKTCVYTFKCELNRFSNQIHKNIEAKLDLEAKQQLELEKWTNSGGSHEETEMQCRKYAAIKSNDVEMPKIQGEDNPSEEISTKVADNKISYEQYRERFEIDRERLKIVPIPMNKLGEGYFGITYRAELTRNNPDVKLLVATKRAHEKKYKQEILMKEILVMCVMADRKHPNLLAIVGAITSNPMETWIVTELAATDLKNYIGKNRTNFDDMLSGNHKTDEITINDEYNTLSSLDLILFAYQISKGMEHLTNIPCVHRDLALRNVLITERKIIRIGDFGLAMKYEDKDYLSKSPIPKNRIPSHSAPEIINEGKYTEKSDIWSFGLCLFQLFTLSTDTDLYSKEDVEEFMKNNNPLKCRSEIFEFLEMCWYDKPRHRPNFKTCVYTFKCELNRFSNQIHKNIEAKLDLEAKQQLELEKWTNSGGSHEETE

Organism: NCBI:txid1611254

pLDDT: mean 79.37, std 21.61, range [19.58, 98.75]

Foldseek 3Di:
DDPPPPDPPDPPCPPPPPPPPPCPPDPVLLVVQPPPPDDCVVCCLQFADDPVQKAFDDDDPFWQDADPFWTKTWIWGAFLDRVDIDIWIKTWGDQDLVSLVLVNVQQSVLSSCQVPDFLQAWHWQHWHPPDSRTIMTITHDADHFQLVQLVQQVVQEAQCPPDAFADQPDEDDQQSNHHYLLLLLLQLLSVLVVLLSCVVSPKFQQADASRQWTAHSRGRIHGHDSSVMDHDDDVPDQPQPLDPLVPRFFQFAPCCNPGVGDHLLRVLSSSLVRSQCSQQSPRPDTHHDPVSVVVVCVVTPSPSDDPVVVVLSVQSRDNDSVSHDGSVVSNVVSLVVSVRRYVCHSVVVVVVRVVSSVVSVVSSVSSNVSPDPPPPD/DDPPPPPPPDPPCPPPPPPPPPPPPDPVLLVVQPPPPDDCVVCCLQFADDPVQKAFDDDDPFWQDADPFWTKTWIWGAFLDRVDIDIWIKTWGDQDLVSLVLVRVQQSVLSSCQVPDFLQAWHWQHWHPVDSRTIMTITHDADHFQLVQLVQQVVQEAQCPPDAFADQPDEDDQQSNHHYLLLLLLQLLSVLVVLVSCCVSPKFQQADASRQWTAHSRGRIHGHDSSVMDHDDDDPPQPQPLDPLVPRFFQFAPCCNPGVGDHLLRVLSSSLVRSQCSQQSPRPDTHHDPVSVVVVCVVTPSPSDDPVSVVLSVQSRDNDSVSHDGSVVSNVVSLVVSVRRPVCHSVVSVVVRVVSSVVSVVSSVSSNVSPDPPPPD

InterPro domains:
  IPR000719 Protein kinase domain [PS50011] (58-349)
  IPR001245 Serine-threonine/tyrosine-protein kinase, catalytic domain [PF07714] (62-332)
  IPR008266 Tyrosine-protein kinase, active site [PS00109] (203-215)
  IPR011009 Protein kinase-like domain superfamily [SSF56112] (60-331)
  IPR020635 Tyrosine-protein kinase, catalytic domain [SM00219] (61-334)
  IPR050122 Receptor Tyrosine Kinase [PTHR24416] (31-335)